Protein AF-0000000065987808 (afdb_homodimer)

Radius of gyration: 25.01 Å; Cα contacts (8 Å, |Δi|>4): 1571; chains: 2; bounding box: 68×71×46 Å

InterPro domains:
  IPR001451 Hexapeptide repeat [PF00132] (13-48)
  IPR001451 Hexapeptide repeat [PF00132] (105-139)
  IPR010137 Acyl-[acyl-carrier-protein]--UDP-N-acetylglucosamine O-acyltransferase [MF_00387] (1-256)
  IPR010137 Acyl-[acyl-carrier-protein]--UDP-N-acetylglucosamine O-acyltransferase [PIRSF000456] (3-258)
  IPR010137 Acyl-[acyl-carrier-protein]--UDP-N-acetylglucosamine O-acyltransferase [PTHR43480] (2-256)
  IPR010137 Acyl-[acyl-carrier-protein]--UDP-N-acetylglucosamine O-acyltransferase [TIGR01852] (4-254)
  IPR010137 Acyl-[acyl-carrier-protein]--UDP-N-acetylglucosamine O-acyltransferase [cd03351] (4-254)
  IPR011004 Trimeric LpxA-like superfamily [SSF51161] (3-254)
  IPR018357 Hexapeptide transferase, conserved site [PS00101] (131-159)
  IPR029098 UDP N-acetylglucosamine O-acyltransferase, C-terminal [PF13720] (176-254)
  IPR037157 UDP-N-acetylglucosamine O-acyltransferase, C-terminal domain superfamily [G3DSA:1.20.1180.10] (194-260)

pLDDT: mean 97.21, std 4.8, range [47.31, 99.0]

Organism: Sulfurovum sp. (strain NBC37-1) (NCBI:txid387093)

Solvent-accessible surface area (backbone atoms only — not comparable to full-atom values): 23481 Å² total; per-residue (Å²): 108,56,50,66,35,88,64,30,46,70,38,80,69,40,42,73,35,50,48,20,35,35,26,49,56,15,40,37,29,36,54,25,34,38,29,39,49,18,36,36,29,37,47,17,37,38,28,48,48,23,41,36,32,36,44,24,41,36,30,37,51,18,39,36,24,46,78,46,87,52,87,81,65,76,79,70,87,37,25,24,40,37,38,32,45,29,41,38,29,37,47,20,38,38,24,12,14,37,81,92,55,76,18,36,11,39,37,38,32,46,27,40,37,30,40,45,20,33,40,30,28,18,21,38,40,36,33,45,27,38,34,28,44,39,18,32,37,32,39,45,20,34,40,34,36,44,24,36,38,24,33,52,17,46,33,40,60,60,26,41,35,27,39,41,16,34,36,39,54,60,16,31,38,72,42,25,40,50,41,40,26,21,28,40,36,83,65,39,28,53,76,49,65,26,55,79,66,40,66,76,77,47,59,68,70,58,52,51,50,41,51,54,49,48,40,55,44,54,55,64,69,53,61,49,67,62,44,29,53,51,46,41,72,70,50,86,47,67,67,48,29,52,36,21,51,45,61,70,66,54,84,66,43,68,45,63,68,67,66,126,106,55,50,64,37,87,63,30,44,72,38,80,68,40,44,73,36,53,47,20,35,37,25,50,54,15,38,37,30,35,55,24,35,38,30,39,49,18,36,37,28,38,47,17,37,39,26,46,46,22,40,35,33,36,44,24,41,36,31,39,49,18,40,34,22,46,79,48,88,54,85,83,65,78,79,68,86,37,25,24,41,37,39,32,44,28,40,38,30,38,48,21,39,36,23,12,15,37,81,92,54,76,18,36,13,40,38,41,33,46,26,39,36,30,40,45,21,34,41,28,28,18,21,38,38,38,34,45,26,38,35,28,45,38,17,32,37,32,39,44,21,33,38,36,36,42,26,35,38,22,33,52,17,46,33,38,60,59,26,41,36,27,38,42,15,33,36,39,56,62,15,29,37,72,40,27,40,51,42,40,26,20,31,41,37,81,67,36,28,55,76,47,66,27,55,81,66,40,64,76,77,46,57,66,70,58,51,52,51,41,52,54,49,48,41,55,43,53,54,65,71,54,60,50,67,61,45,28,52,50,47,42,72,68,50,87,47,65,69,48,29,52,34,22,52,44,61,71,66,54,86,64,44,70,44,65,67,69,64,127

Structure (mmCIF, N/CA/C/O backbone):
data_AF-0000000065987808-model_v1
#
loop_
_entity.id
_entity.type
_entity.pdbx_description
1 polymer Acyl-
#
loop_
_atom_site.group_PDB
_atom_site.id
_atom_site.type_symbol
_atom_site.label_atom_id
_atom_site.label_alt_id
_atom_site.label_comp_id
_atom_site.label_asym_id
_atom_site.label_entity_id
_atom_site.label_seq_id
_atom_site.pdbx_PDB_ins_code
_atom_site.Cartn_x
_atom_site.Cartn_y
_atom_site.Cartn_z
_atom_site.occupancy
_atom_site.B_iso_or_equiv
_atom_site.auth_seq_id
_atom_site.auth_comp_id
_atom_site.auth_asym_id
_atom_site.auth_atom_id
_atom_site.pdbx_PDB_model_num
ATOM 1 N N . MET A 1 1 ? -31.172 12.477 -6.402 1 74.69 1 MET A N 1
ATOM 2 C CA . MET A 1 1 ? -31.625 11.758 -5.215 1 74.69 1 MET A CA 1
ATOM 3 C C . MET A 1 1 ? -30.547 10.789 -4.727 1 74.69 1 MET A C 1
ATOM 5 O O . MET A 1 1 ? -29.812 10.219 -5.531 1 74.69 1 MET A O 1
ATOM 9 N N . SER A 1 2 ? -30.219 10.836 -3.402 1 80.5 2 SER A N 1
ATOM 10 C CA . SER A 1 2 ? -29.203 9.969 -2.797 1 80.5 2 SER A CA 1
ATOM 11 C C . SER A 1 2 ? -29.656 8.516 -2.807 1 80.5 2 SER A C 1
ATOM 13 O O . SER A 1 2 ? -30.844 8.219 -2.678 1 80.5 2 SER A O 1
ATOM 15 N N . ALA A 1 3 ? -28.797 7.586 -3.303 1 92.94 3 ALA A N 1
ATOM 16 C CA . ALA A 1 3 ? -29.031 6.145 -3.271 1 92.94 3 ALA A CA 1
ATOM 17 C C . ALA A 1 3 ? -28.484 5.52 -1.994 1 92.94 3 ALA A C 1
ATOM 19 O O . ALA A 1 3 ? -27.281 5.273 -1.89 1 92.94 3 ALA A O 1
ATOM 20 N N . ILE A 1 4 ? -29.375 5.277 -1.013 1 97.06 4 ILE A N 1
ATOM 21 C CA . ILE A 1 4 ? -28.969 4.734 0.28 1 97.06 4 ILE A CA 1
ATOM 22 C C . ILE A 1 4 ? -29.469 3.293 0.408 1 97.06 4 ILE A C 1
ATOM 24 O O . ILE A 1 4 ? -30.672 3.041 0.386 1 97.06 4 ILE A O 1
ATOM 28 N N . HIS A 1 5 ? -28.578 2.361 0.514 1 97.38 5 HIS A N 1
ATOM 29 C CA . HIS A 1 5 ? -28.969 0.963 0.646 1 97.38 5 HIS A CA 1
ATOM 30 C C . HIS A 1 5 ? -29.812 0.745 1.897 1 97.38 5 HIS A C 1
ATOM 32 O O . HIS A 1 5 ? -29.531 1.313 2.953 1 97.38 5 HIS A O 1
ATOM 38 N N . PRO A 1 6 ? -30.75 -0.08 1.908 1 97.19 6 PRO A N 1
ATOM 39 C CA . PRO A 1 6 ? -31.688 -0.248 3.021 1 97.19 6 PRO A CA 1
ATOM 40 C C . PRO A 1 6 ? -31 -0.726 4.301 1 97.19 6 PRO A C 1
ATOM 42 O O . PRO A 1 6 ? -31.516 -0.497 5.402 1 97.19 6 PRO A O 1
ATOM 45 N N . THR A 1 7 ? -29.859 -1.38 4.176 1 97.62 7 THR A N 1
ATOM 46 C CA . THR A 1 7 ? -29.203 -1.918 5.363 1 97.62 7 THR A CA 1
ATOM 47 C C . THR A 1 7 ? -28.219 -0.91 5.941 1 97.62 7 THR A C 1
ATOM 49 O O . THR A 1 7 ? -27.609 -1.157 6.984 1 97.62 7 THR A O 1
ATOM 52 N N . ALA A 1 8 ? -28 0.178 5.25 1 98.06 8 ALA A N 1
ATOM 53 C CA . ALA A 1 8 ? -27.172 1.249 5.797 1 98.06 8 ALA A CA 1
ATOM 54 C C . ALA A 1 8 ? -27.906 1.992 6.91 1 98.06 8 ALA A C 1
ATOM 56 O O . ALA A 1 8 ? -29.141 2.062 6.914 1 98.06 8 ALA A O 1
ATOM 57 N N . ILE A 1 9 ? -27.156 2.494 7.863 1 98.56 9 ILE A N 1
ATOM 58 C CA . ILE A 1 9 ? -27.734 3.309 8.93 1 98.56 9 ILE A CA 1
ATOM 59 C C . ILE A 1 9 ? -27.25 4.75 8.797 1 98.56 9 ILE A C 1
ATOM 61 O O . ILE A 1 9 ? -26.047 5.012 8.852 1 98.56 9 ILE A O 1
ATOM 65 N N . VAL A 1 10 ? -28.172 5.652 8.578 1 98.56 10 VAL A N 1
ATOM 66 C CA . VAL A 1 10 ? -27.906 7.09 8.562 1 98.56 10 VAL A CA 1
ATOM 67 C C . VAL A 1 10 ? -28.672 7.762 9.703 1 98.56 10 VAL A C 1
ATOM 69 O O . VAL A 1 10 ? -29.906 7.75 9.719 1 98.56 10 VAL A O 1
ATOM 72 N N . GLU A 1 11 ? -28 8.234 10.562 1 98.69 11 GLU A N 1
ATOM 73 C CA . GLU A 1 11 ? -28.641 8.812 11.742 1 98.69 11 GLU A CA 1
ATOM 74 C C . GLU A 1 11 ? -29.328 10.125 11.398 1 98.69 11 GLU A C 1
ATOM 76 O O . GLU A 1 11 ? -28.953 10.805 10.445 1 98.69 11 GLU A O 1
ATOM 81 N N . ASP A 1 12 ? -30.25 10.469 12.312 1 98.19 12 ASP A N 1
ATOM 82 C CA . ASP A 1 12 ? -30.922 11.758 12.195 1 98.19 12 ASP A CA 1
ATOM 83 C C . ASP A 1 12 ? -29.938 12.906 12.406 1 98.19 12 ASP A C 1
ATOM 85 O O . ASP A 1 12 ? -29.141 12.883 13.352 1 98.19 12 ASP A O 1
ATOM 89 N N . GLY A 1 13 ? -29.922 13.805 11.523 1 98.25 13 GLY A N 1
ATOM 90 C CA . GLY A 1 13 ? -29.047 14.969 11.602 1 98.25 13 GLY A CA 1
ATOM 91 C C . GLY A 1 13 ? -28 15 10.5 1 98.25 13 GLY A C 1
ATOM 92 O O . GLY A 1 13 ? -27.438 16.062 10.203 1 98.25 13 GLY A O 1
ATOM 93 N N . ALA A 1 14 ? -27.703 13.828 10.016 1 98.5 14 ALA A N 1
ATOM 94 C CA . ALA A 1 14 ? -26.75 13.781 8.898 1 98.5 14 ALA A CA 1
ATOM 95 C C . ALA A 1 14 ? -27.281 14.57 7.703 1 98.5 14 ALA A C 1
ATOM 97 O O . ALA A 1 14 ? -28.5 14.602 7.461 1 98.5 14 ALA A O 1
ATOM 98 N N . ILE A 1 15 ? -26.406 15.219 7.008 1 98.56 15 ILE A N 1
ATOM 99 C CA . ILE A 1 15 ? -26.781 15.992 5.828 1 98.56 15 ILE A CA 1
ATOM 100 C C . ILE A 1 15 ? -26.125 15.391 4.59 1 98.56 15 ILE A C 1
ATOM 102 O O . ILE A 1 15 ? -24.891 15.383 4.469 1 98.56 15 ILE A O 1
ATOM 106 N N . LEU A 1 16 ? -26.875 14.922 3.648 1 98.44 16 LEU A N 1
ATOM 107 C CA . LEU A 1 16 ? -26.375 14.344 2.408 1 98.44 16 LEU A CA 1
ATOM 108 C C . LEU A 1 16 ? -26.812 15.164 1.203 1 98.44 16 LEU A C 1
ATOM 110 O O . LEU A 1 16 ? -27.984 15.523 1.087 1 98.44 16 LEU A O 1
ATOM 114 N N . GLY A 1 17 ? -25.828 15.469 0.36 1 98.31 17 GLY A N 1
ATOM 115 C CA . GLY A 1 17 ? -26.109 16.219 -0.848 1 98.31 17 GLY A CA 1
ATOM 116 C C . GLY A 1 17 ? -26.766 15.398 -1.937 1 98.31 17 GLY A C 1
ATOM 117 O O . GLY A 1 17 ? -27.312 14.328 -1.665 1 98.31 17 GLY A O 1
ATOM 118 N N . GLU A 1 18 ? -26.719 15.938 -3.178 1 98.12 18 GLU A N 1
ATOM 119 C CA . GLU A 1 18 ? -27.297 15.266 -4.328 1 98.12 18 GLU A CA 1
ATOM 120 C C . GLU A 1 18 ? -26.406 14.133 -4.824 1 98.12 18 GLU A C 1
ATOM 122 O O . GLU A 1 18 ? -25.188 14.25 -4.816 1 98.12 18 GLU A O 1
ATOM 127 N N . ASN A 1 19 ? -27.062 13.078 -5.262 1 98.12 19 ASN A N 1
ATOM 128 C CA . ASN A 1 19 ? -26.375 11.961 -5.91 1 98.12 19 ASN A CA 1
ATOM 129 C C . ASN A 1 19 ? -25.328 11.336 -5 1 98.12 19 ASN A C 1
ATOM 131 O O . ASN A 1 19 ? -24.25 10.961 -5.457 1 98.12 19 ASN A O 1
ATOM 135 N N . VAL A 1 20 ? -25.5 11.391 -3.738 1 98.69 20 VAL A N 1
ATOM 136 C CA . VAL A 1 20 ? -24.672 10.656 -2.783 1 98.69 20 VAL A CA 1
ATOM 137 C C . VAL A 1 20 ? -25.141 9.203 -2.707 1 98.69 20 VAL A C 1
ATOM 139 O O . VAL A 1 20 ? -26.344 8.93 -2.701 1 98.69 20 VAL A O 1
ATOM 142 N N . SER A 1 21 ? -24.203 8.273 -2.715 1 98.62 21 SER A N 1
ATOM 143 C CA . SER A 1 21 ? -24.547 6.863 -2.561 1 98.62 21 SER A CA 1
ATOM 144 C C . SER A 1 21 ? -23.953 6.293 -1.276 1 98.62 21 SER A C 1
ATOM 146 O O . SER A 1 21 ? -22.812 6.609 -0.913 1 98.62 21 SER A O 1
ATOM 148 N N . VAL A 1 22 ? -24.703 5.449 -0.537 1 98.75 22 VAL A N 1
ATOM 149 C CA . VAL A 1 22 ? -24.281 4.777 0.687 1 98.75 22 VAL A CA 1
ATOM 150 C C . VAL A 1 22 ? -24.562 3.279 0.575 1 98.75 22 VAL A C 1
ATOM 152 O O . VAL A 1 22 ? -25.703 2.863 0.441 1 98.75 22 VAL A O 1
ATOM 155 N N . GLY A 1 23 ? -23.484 2.496 0.669 1 97.94 23 GLY A N 1
ATOM 156 C CA . GLY A 1 23 ? -23.578 1.062 0.446 1 97.94 23 GLY A CA 1
ATOM 157 C C . GLY A 1 23 ? -24.094 0.306 1.658 1 97.94 23 GLY A C 1
ATOM 158 O O . GLY A 1 23 ? -24.359 0.905 2.703 1 97.94 23 GLY A O 1
ATOM 159 N N . PRO A 1 24 ? -24.234 -1 1.466 1 98.06 24 PRO A N 1
ATOM 160 C CA . PRO A 1 24 ? -24.797 -1.811 2.549 1 98.06 24 PRO A CA 1
ATOM 161 C C . PRO A 1 24 ? -23.938 -1.803 3.805 1 98.06 24 PRO A C 1
ATOM 163 O O . PRO A 1 24 ? -22.703 -1.791 3.709 1 98.06 24 PRO A O 1
ATOM 166 N N . PHE A 1 25 ? -24.562 -1.773 4.953 1 98.62 25 PHE A N 1
ATOM 167 C CA . PHE A 1 25 ? -23.969 -1.95 6.273 1 98.62 25 PHE A CA 1
ATOM 168 C C . PHE A 1 25 ? -23.078 -0.768 6.629 1 98.62 25 PHE A C 1
ATOM 170 O O . PHE A 1 25 ? -22.312 -0.824 7.602 1 98.62 25 PHE A O 1
ATOM 177 N N . ALA A 1 26 ? -23.125 0.247 5.805 1 98.75 26 ALA A N 1
ATOM 178 C CA . ALA A 1 26 ? -22.406 1.467 6.156 1 98.75 26 ALA A CA 1
ATOM 179 C C . ALA A 1 26 ? -23.109 2.223 7.273 1 98.75 26 ALA A C 1
ATOM 181 O O . ALA A 1 26 ? -24.328 2.051 7.473 1 98.75 26 ALA A O 1
ATOM 182 N N . TYR A 1 27 ? -22.328 3.012 8 1 98.88 27 TYR A N 1
ATOM 183 C CA . TYR A 1 27 ? -22.859 3.803 9.102 1 98.88 27 TYR A CA 1
ATOM 184 C C . TYR A 1 27 ? -22.453 5.262 8.977 1 98.88 27 TYR A C 1
ATOM 186 O O . TYR A 1 27 ? -21.266 5.566 8.828 1 98.88 27 TYR A O 1
ATOM 194 N N . ILE A 1 28 ? -23.453 6.199 9.047 1 98.88 28 ILE A N 1
ATOM 195 C CA . ILE A 1 28 ? -23.219 7.641 8.984 1 98.88 28 ILE A CA 1
ATOM 196 C C . ILE A 1 28 ? -23.812 8.305 10.227 1 98.88 28 ILE A C 1
ATOM 198 O O . ILE A 1 28 ? -25.016 8.266 10.453 1 98.88 28 ILE A O 1
ATOM 202 N N . GLY A 1 29 ? -23 8.891 10.945 1 98.81 29 GLY A N 1
ATOM 203 C CA . GLY A 1 29 ? -23.406 9.508 12.203 1 98.81 29 GLY A CA 1
ATOM 204 C C . GLY A 1 29 ? -24.172 10.797 12.016 1 98.81 29 GLY A C 1
ATOM 205 O O . GLY A 1 29 ? -24.219 11.344 10.906 1 98.81 29 GLY A O 1
ATOM 206 N N . ALA A 1 30 ? -24.688 11.359 13.125 1 98.62 30 ALA A N 1
ATOM 207 C CA . ALA A 1 30 ? -25.672 12.445 13.125 1 98.62 30 ALA A CA 1
ATOM 208 C C . ALA A 1 30 ? -25.016 13.773 12.75 1 98.62 30 ALA A C 1
ATOM 210 O O . ALA A 1 30 ? -25.672 14.68 12.242 1 98.62 30 ALA A O 1
ATOM 211 N N . LYS A 1 31 ? -23.719 13.898 12.969 1 98.62 31 LYS A N 1
ATOM 212 C CA . LYS A 1 31 ? -23.047 15.188 12.75 1 98.62 31 LYS A CA 1
ATOM 213 C C . LYS A 1 31 ? -22.219 15.164 11.477 1 98.62 31 LYS A C 1
ATOM 215 O O . LYS A 1 31 ? -21.297 15.977 11.32 1 98.62 31 LYS A O 1
ATOM 220 N N . VAL A 1 32 ? -22.469 14.266 10.57 1 98.88 32 VAL A N 1
ATOM 221 C CA . VAL A 1 32 ? -21.734 14.102 9.328 1 98.88 32 VAL A CA 1
ATOM 222 C C . VAL A 1 32 ? -22.438 14.844 8.195 1 98.88 32 VAL A C 1
ATOM 224 O O . VAL A 1 32 ? -23.672 14.805 8.094 1 98.88 32 VAL A O 1
ATOM 227 N N . SER A 1 33 ? -21.703 15.562 7.445 1 98.88 33 SER A N 1
ATOM 228 C CA . SER A 1 33 ? -22.188 16.156 6.207 1 98.88 33 SER A CA 1
ATOM 229 C C . SER A 1 33 ? -21.406 15.656 5 1 98.88 33 SER A C 1
ATOM 231 O O . SER A 1 33 ? -20.172 15.641 5.023 1 98.88 33 SER A O 1
ATOM 233 N N . ILE A 1 34 ? -22.062 15.18 3.98 1 98.88 34 ILE A N 1
ATOM 234 C CA . ILE A 1 34 ? -21.469 14.672 2.75 1 98.88 34 ILE A CA 1
ATOM 235 C C . ILE A 1 34 ? -22.062 15.406 1.549 1 98.88 34 ILE A C 1
ATOM 237 O O . ILE A 1 34 ? -23.266 15.406 1.351 1 98.88 34 ILE A O 1
ATOM 241 N N . ASP A 1 35 ? -21.25 16 0.74 1 98.81 35 ASP A N 1
ATOM 242 C CA . ASP A 1 35 ? -21.688 16.828 -0.379 1 98.81 35 ASP A CA 1
ATOM 243 C C . ASP A 1 35 ? -21.922 15.977 -1.627 1 98.81 35 ASP A C 1
ATOM 245 O O . ASP A 1 35 ? -21.75 14.758 -1.592 1 98.81 35 ASP A O 1
ATOM 249 N N . ASP A 1 36 ? -22.25 16.656 -2.766 1 98.75 36 ASP A N 1
ATOM 250 C CA . ASP A 1 36 ? -22.812 16.031 -3.959 1 98.75 36 ASP A CA 1
ATOM 251 C C . ASP A 1 36 ? -21.844 15.031 -4.578 1 98.75 36 ASP A C 1
ATOM 253 O O . ASP A 1 36 ? -20.641 15.297 -4.633 1 98.75 36 ASP A O 1
ATOM 257 N N . GLY A 1 37 ? -22.328 13.938 -5.008 1 98.69 37 GLY A N 1
ATOM 258 C CA . GLY A 1 37 ? -21.609 13.016 -5.875 1 98.69 37 GLY A CA 1
ATOM 259 C C . GLY A 1 37 ? -20.688 12.078 -5.121 1 98.69 37 GLY A C 1
ATOM 260 O O . GLY A 1 37 ? -20.031 11.227 -5.719 1 98.69 37 GLY A O 1
ATOM 261 N N . THR A 1 38 ? -20.578 12.188 -3.805 1 98.81 38 THR A N 1
ATOM 262 C CA . THR A 1 38 ? -19.688 11.359 -2.988 1 98.81 38 THR A CA 1
ATOM 263 C C . THR A 1 38 ? -20.312 9.977 -2.756 1 98.81 38 THR A C 1
ATOM 265 O O . THR A 1 38 ? -21.516 9.859 -2.533 1 98.81 38 THR A O 1
ATOM 268 N N . SER A 1 39 ? -19.453 8.938 -2.879 1 98.81 39 SER A N 1
ATOM 269 C CA . SER A 1 39 ? -19.906 7.566 -2.648 1 98.81 39 SER A CA 1
ATOM 270 C C . SER A 1 39 ? -19.25 6.973 -1.405 1 98.81 39 SER A C 1
ATOM 272 O O . SER A 1 39 ? -18.062 7.184 -1.161 1 98.81 39 SER A O 1
ATOM 274 N N . VAL A 1 40 ? -20.031 6.234 -0.595 1 98.88 40 VAL A N 1
ATOM 275 C CA . VAL A 1 40 ? -19.578 5.52 0.595 1 98.88 40 VAL A CA 1
ATOM 276 C C . VAL A 1 40 ? -19.844 4.023 0.433 1 98.88 40 VAL A C 1
ATOM 278 O O . VAL A 1 40 ? -21 3.604 0.305 1 98.88 40 VAL A O 1
ATOM 281 N N . ALA A 1 41 ? -18.812 3.221 0.479 1 98.62 41 ALA A N 1
ATOM 282 C CA . ALA A 1 41 ? -18.938 1.788 0.223 1 98.62 41 ALA A CA 1
ATOM 283 C C . ALA A 1 41 ? -19.422 1.05 1.47 1 98.62 41 ALA A C 1
ATOM 285 O O . ALA A 1 41 ? -19.594 1.656 2.529 1 98.62 41 ALA A O 1
ATOM 286 N N . SER A 1 42 ? -19.625 -0.225 1.266 1 98.44 42 SER A N 1
ATOM 287 C CA . SER A 1 42 ? -20.141 -1.084 2.326 1 98.44 42 SER A CA 1
ATOM 288 C C . SER A 1 42 ? -19.219 -1.08 3.539 1 98.44 42 SER A C 1
ATOM 290 O O . SER A 1 42 ? -18 -1.051 3.395 1 98.44 42 SER A O 1
ATOM 292 N N . HIS A 1 43 ? -19.797 -1.084 4.746 1 98.81 43 HIS A N 1
ATOM 293 C CA . HIS A 1 43 ? -19.141 -1.326 6.02 1 98.81 43 HIS A CA 1
ATOM 294 C C . HIS A 1 43 ? -18.281 -0.129 6.438 1 98.81 43 HIS A C 1
ATOM 296 O O . HIS A 1 43 ? -17.609 -0.172 7.461 1 98.81 43 HIS A O 1
ATOM 302 N N . ALA A 1 44 ? -18.266 0.904 5.617 1 98.88 44 ALA A N 1
ATOM 303 C CA . ALA A 1 44 ? -17.578 2.119 6.051 1 98.88 44 ALA A CA 1
ATOM 304 C C . ALA A 1 44 ? -18.312 2.777 7.215 1 98.88 44 ALA A C 1
ATOM 306 O O . ALA A 1 44 ? -19.547 2.73 7.285 1 98.88 44 ALA A O 1
ATOM 307 N N . VAL A 1 45 ? -17.516 3.357 8.109 1 98.94 45 VAL A N 1
ATOM 308 C CA . VAL A 1 45 ? -18.062 4.082 9.258 1 98.94 45 VAL A CA 1
ATOM 309 C C . VAL A 1 45 ? -17.594 5.535 9.219 1 98.94 45 VAL A C 1
ATOM 311 O O . VAL A 1 45 ? -16.391 5.809 9.188 1 98.94 45 VAL A O 1
ATOM 314 N N . ILE A 1 46 ? -18.531 6.5 9.203 1 98.94 46 ILE A N 1
ATOM 315 C CA . ILE A 1 46 ? -18.234 7.926 9.25 1 98.94 46 ILE A CA 1
ATOM 316 C C . ILE A 1 46 ? -18.938 8.562 10.445 1 98.94 46 ILE A C 1
ATOM 318 O O . ILE A 1 46 ? -20.172 8.562 10.516 1 98.94 46 ILE A O 1
ATOM 322 N N . GLU A 1 47 ? -18.156 9.023 11.352 1 98.12 47 GLU A N 1
ATOM 323 C CA . GLU A 1 47 ? -18.703 9.531 12.602 1 98.12 47 GLU A CA 1
ATOM 324 C C . GLU A 1 47 ? -18.078 10.867 12.977 1 98.12 47 GLU A C 1
ATOM 326 O O . GLU A 1 47 ? -17.297 11.438 12.211 1 98.12 47 GLU A O 1
ATOM 331 N N . GLY A 1 48 ? -18.516 11.383 14.148 1 98.12 48 GLY A N 1
ATOM 332 C CA . GLY A 1 48 ? -17.984 12.656 14.609 1 98.12 48 GLY A CA 1
ATOM 333 C C . GLY A 1 48 ? -18.422 13.828 13.758 1 98.12 48 GLY A C 1
ATOM 334 O O . GLY A 1 48 ? -19.25 13.672 12.852 1 98.12 48 GLY A O 1
ATOM 335 N N . ARG A 1 49 ? -17.969 15.078 14.094 1 98.56 49 ARG A N 1
ATOM 336 C CA . ARG A 1 49 ? -18.188 16.234 13.234 1 98.56 49 ARG A CA 1
ATOM 337 C C . ARG A 1 49 ? -17.281 16.188 12 1 98.56 49 ARG A C 1
ATOM 339 O O . ARG A 1 49 ? -16.172 16.703 12.016 1 98.56 49 ARG A O 1
ATOM 346 N N . THR A 1 50 ? -17.766 15.555 10.984 1 98.88 50 THR A N 1
ATOM 347 C CA . THR A 1 50 ? -17.016 15.297 9.758 1 98.88 50 THR A CA 1
ATOM 348 C C . THR A 1 50 ? -17.719 15.898 8.547 1 98.88 50 THR A C 1
ATOM 350 O O . THR A 1 50 ? -18.906 15.664 8.344 1 98.88 50 THR A O 1
ATOM 353 N N . SER A 1 51 ? -17.016 16.734 7.852 1 98.94 51 SER A N 1
ATOM 354 C CA . SER A 1 51 ? -17.516 17.297 6.602 1 98.94 51 SER A CA 1
ATOM 355 C C . SER A 1 51 ? -16.734 16.75 5.406 1 98.94 51 SER A C 1
ATOM 357 O O . SER A 1 51 ? -15.5 16.844 5.371 1 98.94 51 SER A O 1
ATOM 359 N N . ILE A 1 52 ? -17.438 16.203 4.434 1 98.94 52 ILE A N 1
ATOM 360 C CA . ILE A 1 52 ? -16.828 15.625 3.244 1 98.94 52 ILE A CA 1
ATOM 361 C C . ILE A 1 52 ? -17.344 16.344 1.998 1 98.94 52 ILE A C 1
ATOM 363 O O . ILE A 1 52 ? -18.562 16.469 1.811 1 98.94 52 ILE A O 1
ATOM 367 N N . GLY A 1 53 ? -16.5 16.781 1.16 1 98.94 53 GLY A N 1
ATOM 368 C CA . GLY A 1 53 ? -16.844 17.531 -0.034 1 98.94 53 GLY A CA 1
ATOM 369 C C . GLY A 1 53 ? -17.438 16.672 -1.136 1 98.94 53 GLY A C 1
ATOM 370 O O . GLY A 1 53 ? -18.062 15.648 -0.861 1 98.94 53 GLY A O 1
ATOM 371 N N . LYS A 1 54 ? -17.25 17.219 -2.41 1 98.94 54 LYS A N 1
ATOM 372 C CA . LYS A 1 54 ? -17.906 16.625 -3.576 1 98.94 54 LYS A CA 1
ATOM 373 C C . LYS A 1 54 ? -17.047 15.531 -4.199 1 98.94 54 LYS A C 1
ATOM 375 O O . LYS A 1 54 ? -15.82 15.625 -4.191 1 98.94 54 LYS A O 1
ATOM 380 N N . ASN A 1 55 ? -17.703 14.531 -4.711 1 98.88 55 ASN A N 1
ATOM 381 C CA . ASN A 1 55 ? -17.125 13.539 -5.605 1 98.88 55 ASN A CA 1
ATOM 382 C C . ASN A 1 55 ? -15.977 12.773 -4.938 1 98.88 55 ASN A C 1
ATOM 384 O O . ASN A 1 55 ? -14.953 12.508 -5.562 1 98.88 55 ASN A O 1
ATOM 388 N N . ASN A 1 56 ? -16.094 12.547 -3.682 1 98.94 56 ASN A N 1
ATOM 389 C CA . ASN A 1 56 ? -15.172 11.633 -3.01 1 98.94 56 ASN A CA 1
ATOM 390 C C . ASN A 1 56 ? -15.625 10.18 -3.145 1 98.94 56 ASN A C 1
ATOM 392 O O . ASN A 1 56 ? -16.828 9.906 -3.283 1 98.94 56 ASN A O 1
ATOM 396 N N . ARG A 1 57 ? -14.719 9.297 -3.172 1 98.81 57 ARG A N 1
ATOM 397 C CA . ARG A 1 57 ? -14.984 7.863 -3.111 1 98.81 57 ARG A CA 1
ATOM 398 C C . ARG A 1 57 ? -14.398 7.25 -1.845 1 98.81 57 ARG A C 1
ATOM 400 O O . ARG A 1 57 ? -13.18 7.195 -1.686 1 98.81 57 ARG A O 1
ATOM 407 N N . ILE A 1 58 ? -15.227 6.766 -0.988 1 98.94 58 ILE A N 1
ATOM 408 C CA . ILE A 1 58 ? -14.828 6.137 0.268 1 98.94 58 ILE A CA 1
ATOM 409 C C . ILE A 1 58 ? -15.07 4.629 0.191 1 98.94 58 ILE A C 1
ATOM 411 O O . ILE A 1 58 ? -16.203 4.184 0.023 1 98.94 58 ILE A O 1
ATOM 415 N N . PHE A 1 59 ? -14.047 3.83 0.37 1 98.88 59 PHE A N 1
ATOM 416 C CA . PHE A 1 59 ? -14.125 2.391 0.154 1 98.88 59 PHE A CA 1
ATOM 417 C C . PHE A 1 59 ? -14.461 1.665 1.452 1 98.88 59 PHE A C 1
ATOM 419 O O . PHE A 1 59 ? -14.625 2.297 2.498 1 98.88 59 PHE A O 1
ATOM 426 N N . SER A 1 60 ? -14.602 0.386 1.322 1 98.75 60 SER A N 1
ATOM 427 C CA . SER A 1 60 ? -15.18 -0.424 2.387 1 98.75 60 SER A CA 1
ATOM 428 C C . SER A 1 60 ? -14.289 -0.443 3.621 1 98.75 60 SER A C 1
ATOM 430 O O . SER A 1 60 ? -13.062 -0.401 3.506 1 98.75 60 SER A O 1
ATOM 432 N N . HIS A 1 61 ? -14.867 -0.557 4.809 1 98.81 61 HIS A N 1
ATOM 433 C CA . HIS A 1 61 ? -14.242 -0.833 6.098 1 98.81 61 HIS A CA 1
ATOM 434 C C . HIS A 1 61 ? -13.406 0.349 6.57 1 98.81 61 HIS A C 1
ATOM 436 O O . HIS A 1 61 ? -12.602 0.214 7.496 1 98.81 61 HIS A O 1
ATOM 442 N N . SER A 1 62 ? -13.523 1.514 5.902 1 98.75 62 SER A N 1
ATOM 443 C CA . SER A 1 62 ? -12.828 2.701 6.395 1 98.75 62 SER A CA 1
ATOM 444 C C . SER A 1 62 ? -13.469 3.225 7.676 1 98.75 62 SER A C 1
ATOM 446 O O . SER A 1 62 ? -14.68 3.086 7.875 1 98.75 62 SER A O 1
ATOM 448 N N . ALA A 1 63 ? -12.656 3.736 8.555 1 98.88 63 ALA A N 1
ATOM 449 C CA . ALA A 1 63 ? -13.094 4.391 9.781 1 98.88 63 ALA A CA 1
ATOM 450 C C . ALA A 1 63 ? -12.75 5.879 9.766 1 98.88 63 ALA A C 1
ATOM 452 O O . ALA A 1 63 ? -11.602 6.262 9.977 1 98.88 63 ALA A O 1
ATOM 453 N N . ILE A 1 64 ? -13.75 6.742 9.586 1 98.88 64 ILE A N 1
ATOM 454 C CA . ILE A 1 64 ? -13.539 8.156 9.312 1 98.88 64 ILE A CA 1
ATOM 455 C C . ILE A 1 64 ? -14.211 9 10.398 1 98.88 64 ILE A C 1
ATOM 457 O O . ILE A 1 64 ? -15.414 8.867 10.641 1 98.88 64 ILE A O 1
ATOM 461 N N . GLY A 1 65 ? -13.398 9.773 11.078 1 98.75 65 GLY A N 1
ATOM 462 C CA . GLY A 1 65 ? -13.938 10.75 12.016 1 98.75 65 GLY A CA 1
ATOM 463 C C . GLY A 1 65 ? -14.078 10.211 13.422 1 98.75 65 GLY A C 1
ATOM 464 O O . GLY A 1 65 ? -14.641 10.875 14.297 1 98.75 65 GLY A O 1
ATOM 465 N N . THR A 1 66 ? -13.664 8.93 13.703 1 98 66 THR A N 1
ATOM 466 C CA . THR A 1 66 ? -13.656 8.43 15.07 1 98 66 THR A CA 1
ATOM 467 C C . THR A 1 66 ? -12.734 9.273 15.953 1 98 66 THR A C 1
ATOM 469 O O . THR A 1 66 ? -11.797 9.906 15.453 1 98 66 THR A O 1
ATOM 472 N N . ILE A 1 67 ? -12.953 9.328 17.234 1 97.69 67 ILE A N 1
ATOM 473 C CA . ILE A 1 67 ? -12.281 10.242 18.141 1 97.69 67 ILE A CA 1
ATOM 474 C C . ILE A 1 67 ? -10.766 10.078 18.016 1 97.69 67 ILE A C 1
ATOM 476 O O . ILE A 1 67 ? -10.281 9.008 17.641 1 97.69 67 ILE A O 1
ATOM 480 N N . PRO A 1 68 ? -10.016 11.148 18.312 1 97.38 68 PRO A N 1
ATOM 481 C CA . PRO A 1 68 ? -8.555 11.023 18.25 1 97.38 68 PRO A CA 1
ATOM 482 C C . PRO A 1 68 ? -8.008 10.039 19.281 1 97.38 68 PRO A C 1
ATOM 484 O O . PRO A 1 68 ? -8.648 9.781 20.297 1 97.38 68 PRO A O 1
ATOM 487 N N . GLN A 1 69 ? -6.848 9.523 19 1 96.62 69 GLN A N 1
ATOM 488 C CA . GLN A 1 69 ? -6.211 8.555 19.891 1 96.62 69 GLN A CA 1
ATOM 489 C C . GLN A 1 69 ? -5.383 9.258 20.953 1 96.62 69 GLN A C 1
ATOM 491 O O . GLN A 1 69 ? -4.758 8.602 21.797 1 96.62 69 GLN A O 1
ATOM 496 N N . ASP A 1 70 ? -5.316 10.547 20.891 1 95.81 70 ASP A N 1
ATOM 497 C CA . ASP A 1 70 ? -4.582 11.359 21.859 1 95.81 70 ASP A CA 1
ATOM 498 C C . ASP A 1 70 ? -5.152 11.18 23.266 1 95.81 70 ASP A C 1
ATOM 500 O O . ASP A 1 70 ? -6.332 11.453 23.5 1 95.81 70 ASP A O 1
ATOM 504 N N . LEU A 1 71 ? -4.312 10.766 24.172 1 95.69 71 LEU A N 1
ATOM 505 C CA . LEU A 1 71 ? -4.742 10.484 25.531 1 95.69 71 LEU A CA 1
ATOM 506 C C . LEU A 1 71 ? -5.273 11.75 26.203 1 95.69 71 LEU A C 1
ATOM 508 O O . LEU A 1 71 ? -6 11.672 27.203 1 95.69 71 LEU A O 1
ATOM 512 N N . LYS A 1 72 ? -4.973 12.938 25.625 1 94.06 72 LYS A N 1
ATOM 513 C CA . LYS A 1 72 ? -5.402 14.211 26.203 1 94.06 72 LYS A CA 1
ATOM 514 C C . LYS A 1 72 ? -6.801 14.586 25.719 1 94.06 72 LYS A C 1
ATOM 516 O O . LYS A 1 72 ? -7.406 15.531 26.234 1 94.06 72 LYS A O 1
ATOM 521 N N . TYR A 1 73 ? -7.262 13.891 24.781 1 95.12 73 TYR A N 1
ATOM 522 C CA . TYR A 1 73 ? -8.617 14.156 24.297 1 95.12 73 TYR A CA 1
ATOM 523 C C . TYR A 1 73 ? -9.641 13.914 25.391 1 95.12 73 TYR A C 1
ATOM 525 O O . TYR A 1 73 ? -9.656 12.844 26.016 1 95.12 73 TYR A O 1
ATOM 533 N N . ALA A 1 74 ? -10.508 14.922 25.547 1 94.44 74 ALA A N 1
ATOM 534 C CA . ALA A 1 74 ? -11.461 14.836 26.641 1 94.44 74 ALA A CA 1
ATOM 535 C C . ALA A 1 74 ? -12.875 15.164 26.172 1 94.44 74 ALA A C 1
ATOM 537 O O . ALA A 1 74 ? -13.664 15.758 26.906 1 94.44 74 ALA A O 1
ATOM 538 N N . GLY A 1 75 ? -13.141 14.961 25.016 1 95.12 75 GLY A N 1
ATOM 539 C CA . GLY A 1 75 ? -14.484 15.148 24.5 1 95.12 75 GLY A CA 1
ATOM 540 C C . GLY A 1 75 ? -14.711 16.531 23.906 1 95.12 75 GLY A C 1
ATOM 541 O O . GLY A 1 75 ? -15.852 16.922 23.641 1 95.12 75 GLY A O 1
ATOM 542 N N . GLU A 1 76 ? -13.562 17.266 23.75 1 95 76 GLU A N 1
ATOM 543 C CA . GLU A 1 76 ? -13.695 18.578 23.141 1 95 76 GLU A CA 1
ATOM 544 C C . GLU A 1 76 ? -14.258 18.484 21.734 1 95 76 GLU A C 1
ATOM 546 O O . GLU A 1 76 ? -14.219 17.422 21.109 1 95 76 GLU A O 1
ATOM 551 N N . ASP A 1 77 ? -14.836 19.594 21.359 1 95.75 77 ASP A N 1
ATOM 552 C CA . ASP A 1 77 ? -15.383 19.672 20 1 95.75 77 ASP A CA 1
ATOM 553 C C . ASP A 1 77 ? -14.266 19.781 18.969 1 95.75 77 ASP A C 1
ATOM 555 O O . ASP A 1 77 ? -13.492 20.734 18.969 1 95.75 77 ASP A O 1
ATOM 559 N N . VAL A 1 78 ? -14.133 18.797 18.141 1 97.81 78 VAL A N 1
ATOM 560 C CA . VAL A 1 78 ? -13.102 18.734 17.125 1 97.81 78 VAL A CA 1
ATOM 561 C C . VAL A 1 78 ? -13.719 18.297 15.797 1 97.81 78 VAL A C 1
ATOM 563 O O . VAL A 1 78 ? -14.836 17.766 15.766 1 97.81 78 VAL A O 1
ATOM 566 N N . GLU A 1 79 ? -12.945 18.594 14.703 1 98.31 79 GLU A N 1
ATOM 567 C CA . GLU A 1 79 ? -13.586 18.266 13.43 1 98.31 79 GLU A CA 1
ATOM 568 C C . GLU A 1 79 ? -12.586 17.672 12.445 1 98.31 79 GLU A C 1
ATOM 570 O O . GLU A 1 79 ? -11.375 17.828 12.617 1 98.31 79 GLU A O 1
ATOM 575 N N . LEU A 1 80 ? -13.078 16.891 11.531 1 98.88 80 LEU A N 1
ATOM 576 C CA . LEU A 1 80 ? -12.414 16.375 10.336 1 98.88 80 LEU A CA 1
ATOM 577 C C . LEU A 1 80 ? -13.039 16.969 9.07 1 98.88 80 LEU A C 1
ATOM 579 O O . LEU A 1 80 ? -14.25 16.844 8.867 1 98.88 80 LEU A O 1
ATOM 583 N N . ILE A 1 81 ? -12.211 17.656 8.242 1 98.94 81 ILE A N 1
ATOM 584 C CA . ILE A 1 81 ? -12.68 18.281 7.012 1 98.94 81 ILE A CA 1
ATOM 585 C C . ILE A 1 81 ? -11.977 17.641 5.812 1 98.94 81 ILE A C 1
ATOM 587 O O . ILE A 1 81 ? -10.742 17.656 5.73 1 98.94 81 ILE A O 1
ATOM 591 N N . ILE A 1 82 ? -12.719 17.094 4.926 1 98.94 82 ILE A N 1
ATOM 592 C CA . ILE A 1 82 ? -12.211 16.469 3.713 1 98.94 82 ILE A CA 1
ATOM 593 C C . ILE A 1 82 ? -12.719 17.219 2.488 1 98.94 82 ILE A C 1
ATOM 595 O O . ILE A 1 82 ? -13.922 17.422 2.334 1 98.94 82 ILE A O 1
ATOM 599 N N . GLY A 1 83 ? -11.883 17.656 1.599 1 98.94 83 GLY A N 1
ATOM 600 C CA . GLY A 1 83 ? -12.242 18.391 0.398 1 98.94 83 GLY A CA 1
ATOM 601 C C . GLY A 1 83 ? -12.914 17.531 -0.652 1 98.94 83 GLY A C 1
ATOM 602 O O . GLY A 1 83 ? -13.758 16.688 -0.326 1 98.94 83 GLY A O 1
ATOM 603 N N . ASP A 1 84 ? -12.547 17.812 -1.943 1 98.94 84 ASP A N 1
ATOM 604 C CA . ASP A 1 84 ? -13.242 17.219 -3.076 1 98.94 84 ASP A CA 1
ATOM 605 C C . ASP A 1 84 ? -12.352 16.219 -3.805 1 98.94 84 ASP A C 1
ATOM 607 O O . ASP A 1 84 ? -11.125 16.328 -3.773 1 98.94 84 ASP A O 1
ATOM 611 N N . ASN A 1 85 ? -12.953 15.234 -4.434 1 98.88 85 ASN A N 1
ATOM 612 C CA . ASN A 1 85 ? -12.336 14.367 -5.43 1 98.88 85 ASN A CA 1
ATOM 613 C C . ASN A 1 85 ? -11.227 13.516 -4.82 1 98.88 85 ASN A C 1
ATOM 615 O O . ASN A 1 85 ? -10.18 13.32 -5.441 1 98.88 85 ASN A O 1
ATOM 619 N N . ASN A 1 86 ? -11.367 13.125 -3.596 1 98.94 86 ASN A N 1
ATOM 620 C CA . ASN A 1 86 ? -10.406 12.227 -2.961 1 98.94 86 ASN A CA 1
ATOM 621 C C . ASN A 1 86 ? -10.82 10.766 -3.111 1 98.94 86 ASN A C 1
ATOM 623 O O . ASN A 1 86 ? -12.016 10.453 -3.156 1 98.94 86 ASN A O 1
ATOM 627 N N . ASN A 1 87 ? -9.867 9.891 -3.289 1 98.88 87 ASN A N 1
ATOM 628 C CA . ASN A 1 87 ? -10.031 8.445 -3.191 1 98.88 87 ASN A CA 1
ATOM 629 C C . ASN A 1 87 ? -9.492 7.906 -1.869 1 98.88 87 ASN A C 1
ATOM 631 O O . ASN A 1 87 ? -8.289 7.934 -1.628 1 98.88 87 ASN A O 1
ATOM 635 N N . ILE A 1 88 ? -10.367 7.422 -1.035 1 98.94 88 ILE A N 1
ATOM 636 C CA . ILE A 1 88 ? -10.039 6.93 0.297 1 98.94 88 ILE A CA 1
ATOM 637 C C . ILE A 1 88 ? -10.266 5.422 0.364 1 98.94 88 ILE A C 1
ATOM 639 O O . ILE A 1 88 ? -11.414 4.969 0.465 1 98.94 88 ILE A O 1
ATOM 643 N N . ARG A 1 89 ? -9.234 4.652 0.328 1 98.88 89 ARG A N 1
ATOM 644 C CA . ARG A 1 89 ? -9.305 3.219 0.059 1 98.88 89 ARG A CA 1
ATOM 645 C C . ARG A 1 89 ? -9.641 2.439 1.325 1 98.88 89 ARG A C 1
ATOM 647 O O . ARG A 1 89 ? -9.945 3.031 2.363 1 98.88 89 ARG A O 1
ATOM 654 N N . GLU A 1 90 ? -9.641 1.146 1.207 1 98.88 90 GLU A N 1
ATOM 655 C CA . GLU A 1 90 ? -10.125 0.237 2.242 1 98.88 90 GLU A CA 1
ATOM 656 C C . GLU A 1 90 ? -9.273 0.337 3.506 1 98.88 90 GLU A C 1
ATOM 658 O O . GLU A 1 90 ? -8.055 0.484 3.428 1 98.88 90 GLU A O 1
ATOM 663 N N . PHE A 1 91 ? -9.891 0.268 4.68 1 98.88 91 PHE A N 1
ATOM 664 C CA . PHE A 1 91 ? -9.258 0.106 5.984 1 98.88 91 PHE A CA 1
ATOM 665 C C . PHE A 1 91 ? -8.508 1.371 6.383 1 98.88 91 PHE A C 1
ATOM 667 O O . PHE A 1 91 ? -7.602 1.324 7.219 1 98.88 91 PHE A O 1
ATOM 674 N N . THR A 1 92 ? -8.812 2.5 5.758 1 98.88 92 THR A N 1
ATOM 675 C CA . THR A 1 92 ? -8.219 3.764 6.172 1 98.88 92 THR A CA 1
ATOM 676 C C . THR A 1 92 ? -8.781 4.215 7.52 1 98.88 92 THR A C 1
ATOM 678 O O . THR A 1 92 ? -9.953 3.977 7.816 1 98.88 92 THR A O 1
ATOM 681 N N . LEU A 1 93 ? -7.918 4.797 8.312 1 98.94 93 LEU A N 1
ATOM 682 C CA . LEU A 1 93 ? -8.297 5.379 9.594 1 98.94 93 LEU A CA 1
ATOM 683 C C . LEU A 1 93 ? -7.953 6.863 9.641 1 98.94 93 LEU A C 1
ATOM 685 O O . LEU A 1 93 ? -6.781 7.238 9.617 1 98.94 93 LEU A O 1
ATOM 689 N N . LEU A 1 94 ? -8.961 7.773 9.719 1 98.94 94 LEU A N 1
ATOM 690 C CA . LEU A 1 94 ? -8.781 9.219 9.727 1 98.94 94 LEU A CA 1
ATOM 691 C C . LEU A 1 94 ? -9.367 9.828 11 1 98.94 94 LEU A C 1
ATOM 693 O O . LEU A 1 94 ? -10.57 9.719 11.25 1 98.94 94 LEU A O 1
ATOM 697 N N . ASN A 1 95 ? -8.555 10.445 11.766 1 98.81 95 ASN A N 1
ATOM 698 C CA . ASN A 1 95 ? -9.008 11.016 13.031 1 98.81 95 ASN A CA 1
ATOM 699 C C . ASN A 1 95 ? -9.172 12.531 12.93 1 98.81 95 ASN A C 1
ATOM 701 O O . ASN A 1 95 ? -8.477 13.188 12.156 1 98.81 95 ASN A O 1
ATOM 705 N N . PRO A 1 96 ? -10.109 13.078 13.719 1 98.75 96 PRO A N 1
ATOM 706 C CA . PRO A 1 96 ? -10.234 14.539 13.812 1 98.75 96 PRO A CA 1
ATOM 707 C C . PRO A 1 96 ? -9.125 15.164 14.656 1 98.75 96 PRO A C 1
ATOM 709 O O . PRO A 1 96 ? -8.211 14.469 15.094 1 98.75 96 PRO A O 1
ATOM 712 N N . GLY A 1 97 ? -9.281 16.531 14.742 1 98.38 97 GLY A N 1
ATOM 713 C CA . GLY A 1 97 ? -8.242 17.281 15.445 1 98.38 97 GLY A CA 1
ATOM 714 C C . GLY A 1 97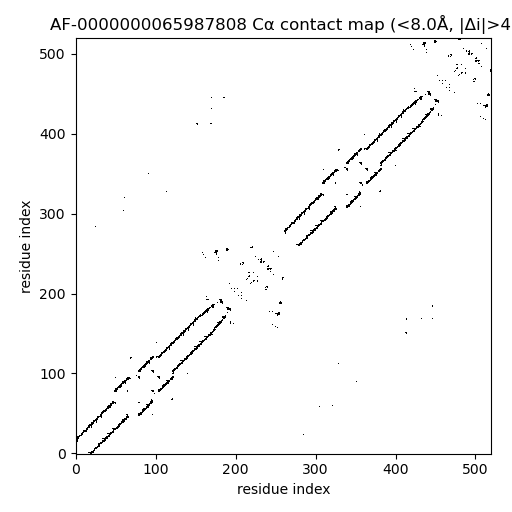 ? -8.352 17.156 16.953 1 98.38 97 GLY A C 1
ATOM 715 O O . GLY A 1 97 ? -9.055 16.297 17.469 1 98.38 97 GLY A O 1
ATOM 716 N N . THR A 1 98 ? -7.523 17.797 17.625 1 97.44 98 THR A N 1
ATOM 717 C CA . THR A 1 98 ? -7.516 17.938 19.078 1 97.44 98 THR A CA 1
ATOM 718 C C . THR A 1 98 ? -7.359 19.406 19.469 1 97.44 98 THR A C 1
ATOM 720 O O . THR A 1 98 ? -6.898 20.219 18.672 1 97.44 98 THR A O 1
ATOM 723 N N . LYS A 1 99 ? -7.672 19.734 20.656 1 93.94 99 LYS A N 1
ATOM 724 C CA . LYS A 1 99 ? -7.555 21.094 21.156 1 93.94 99 LYS A CA 1
ATOM 725 C C . LYS A 1 99 ? -6.121 21.609 21.031 1 93.94 99 LYS A C 1
ATOM 727 O O . LYS A 1 99 ? -5.895 22.766 20.703 1 93.94 99 LYS A O 1
ATOM 732 N N . GLY A 1 100 ? -5.156 20.828 21.203 1 89.56 100 GLY A N 1
ATOM 733 C CA . GLY A 1 100 ? -3.748 21.203 21.172 1 89.56 100 GLY A CA 1
ATOM 734 C C . GLY A 1 100 ? -3.234 21.5 19.781 1 89.56 100 GLY A C 1
ATOM 735 O O . GLY A 1 100 ? -2.172 22.109 19.625 1 89.56 100 GLY A O 1
ATOM 736 N N . GLY A 1 101 ? -3.988 21.156 18.703 1 91.5 101 GLY A N 1
ATOM 737 C CA . GLY A 1 101 ? -3.5 21.312 17.344 1 91.5 101 GLY A CA 1
ATOM 738 C C . GLY A 1 101 ? -4.434 22.109 16.453 1 91.5 101 GLY A C 1
ATOM 739 O O . GLY A 1 101 ? -4.402 21.984 15.234 1 91.5 101 GLY A O 1
ATOM 740 N N . GLY A 1 102 ? -5.379 22.844 17.094 1 92.5 102 GLY A N 1
ATOM 741 C CA . GLY A 1 102 ? -6.289 23.656 16.297 1 92.5 102 GLY A CA 1
ATOM 742 C C . GLY A 1 102 ? -7.664 23.031 16.141 1 92.5 102 GLY A C 1
ATOM 743 O O . GLY A 1 102 ? -8.555 23.609 15.523 1 92.5 102 GLY A O 1
ATOM 744 N N . SER A 1 103 ? -7.781 21.766 16.578 1 97.19 103 SER A N 1
ATOM 745 C CA . SER A 1 103 ? -9.07 21.094 16.688 1 97.19 103 SER A CA 1
ATOM 746 C C . SER A 1 103 ? -9.578 20.641 15.328 1 97.19 103 SER A C 1
ATOM 748 O O . SER A 1 103 ? -10.766 20.359 15.164 1 97.19 103 SER A O 1
ATOM 750 N N . VAL A 1 104 ? -8.641 20.641 14.328 1 98.56 104 VAL A N 1
ATOM 751 C CA . VAL A 1 104 ? -9.117 20.25 13.008 1 98.56 104 VAL A CA 1
ATOM 752 C C . VAL A 1 104 ? -8.055 19.406 12.305 1 98.56 104 VAL A C 1
ATOM 754 O O . VAL A 1 104 ? -6.863 19.719 12.367 1 98.56 104 VAL A O 1
ATOM 757 N N . THR A 1 105 ? -8.375 18.281 11.797 1 98.88 105 THR A N 1
ATOM 758 C CA . THR A 1 105 ? -7.664 17.594 10.727 1 98.88 105 THR A CA 1
ATOM 759 C C . THR A 1 105 ? -8.25 17.953 9.367 1 98.88 105 THR A C 1
ATOM 761 O O . THR A 1 105 ? -9.469 17.906 9.18 1 98.88 105 THR A O 1
ATOM 764 N N . LYS A 1 106 ? -7.371 18.328 8.453 1 98.88 106 LYS A N 1
ATOM 765 C CA . LYS A 1 106 ? -7.848 18.844 7.168 1 98.88 106 LYS A CA 1
ATOM 766 C C . LYS A 1 106 ? -7.18 18.109 6.008 1 98.88 106 LYS A C 1
ATOM 768 O O . LYS A 1 106 ? -5.953 18 5.957 1 98.88 106 LYS A O 1
ATOM 773 N N . ILE A 1 107 ? -7.965 17.625 5.117 1 98.94 107 ILE A N 1
ATOM 774 C CA . ILE A 1 107 ? -7.531 16.969 3.893 1 98.94 107 ILE A CA 1
ATOM 775 C C . ILE A 1 107 ? -7.992 17.766 2.68 1 98.94 107 ILE A C 1
ATOM 777 O O . ILE A 1 107 ? -9.18 18.062 2.537 1 98.94 107 ILE A O 1
ATOM 781 N N . GLY A 1 108 ? -7.141 18.141 1.801 1 98.94 108 GLY A N 1
ATOM 782 C CA . GLY A 1 108 ? -7.465 18.922 0.618 1 98.94 108 GLY A CA 1
ATOM 783 C C . GLY A 1 108 ? -8.211 18.125 -0.437 1 98.94 108 GLY A C 1
ATOM 784 O O . GLY A 1 108 ? -9.125 17.359 -0.116 1 98.94 108 GLY A O 1
ATOM 785 N N . ASN A 1 109 ? -7.824 18.406 -1.718 1 98.94 109 ASN A N 1
ATOM 786 C CA . ASN A 1 109 ? -8.539 17.875 -2.863 1 98.94 109 ASN A CA 1
ATOM 787 C C . ASN A 1 109 ? -7.66 16.938 -3.686 1 98.94 109 ASN A C 1
ATOM 789 O O . ASN A 1 109 ? -6.445 17.125 -3.754 1 98.94 109 ASN A O 1
ATOM 793 N N . GLY A 1 110 ? -8.289 15.961 -4.324 1 98.88 110 GLY A N 1
ATOM 794 C CA . GLY A 1 110 ? -7.637 15.156 -5.348 1 98.88 110 GLY A CA 1
ATOM 795 C C . GLY A 1 110 ? -6.586 14.211 -4.789 1 98.88 110 GLY A C 1
ATOM 796 O O . GLY A 1 110 ? -5.586 13.93 -5.453 1 98.88 110 GLY A O 1
ATOM 797 N N . ASN A 1 111 ? -6.73 13.812 -3.557 1 98.94 111 ASN A N 1
ATOM 798 C CA . ASN A 1 111 ? -5.746 12.938 -2.939 1 98.94 111 ASN A CA 1
ATOM 799 C C . ASN A 1 111 ? -6.121 11.469 -3.109 1 98.94 111 ASN A C 1
ATOM 801 O O . ASN A 1 111 ? -7.305 11.133 -3.199 1 98.94 111 ASN A O 1
ATOM 805 N N . LEU A 1 112 ? -5.117 10.609 -3.211 1 98.94 112 LEU A N 1
ATOM 806 C CA . LEU A 1 112 ? -5.273 9.164 -3.115 1 98.94 112 LEU A CA 1
ATOM 807 C C . LEU A 1 112 ? -4.68 8.641 -1.812 1 98.94 112 LEU A C 1
ATOM 809 O O . LEU A 1 112 ? -3.461 8.641 -1.635 1 98.94 112 LEU A O 1
ATOM 813 N N . LEU A 1 113 ? -5.531 8.242 -0.899 1 98.94 113 LEU A N 1
ATOM 814 C CA . LEU A 1 113 ? -5.137 7.508 0.296 1 98.94 113 LEU A CA 1
ATOM 815 C C . LEU A 1 113 ? -5.352 6.012 0.109 1 98.94 113 LEU A C 1
ATOM 817 O O . LEU A 1 113 ? -6.484 5.527 0.186 1 98.94 113 LEU A O 1
ATOM 821 N N . MET A 1 114 ? -4.254 5.242 -0.105 1 98.88 114 MET A N 1
ATOM 822 C CA . MET A 1 114 ? -4.367 3.82 -0.412 1 98.88 114 MET A CA 1
ATOM 823 C C . MET A 1 114 ? -4.734 3.023 0.835 1 98.88 114 MET A C 1
ATOM 825 O O . MET A 1 114 ? -5.086 3.6 1.865 1 98.88 114 MET A O 1
ATOM 829 N N . GLY A 1 115 ? -4.789 1.718 0.673 1 98.81 115 GLY A N 1
ATOM 830 C CA . GLY A 1 115 ? -5.27 0.875 1.757 1 98.81 115 GLY A CA 1
ATOM 831 C C . GLY A 1 115 ? -4.469 1.034 3.035 1 98.81 115 GLY A C 1
ATOM 832 O O . GLY A 1 115 ? -3.244 1.181 2.994 1 98.81 115 GLY A O 1
ATOM 833 N N . TYR A 1 116 ? -5.117 1.011 4.191 1 98.81 116 TYR A N 1
ATOM 834 C CA . TYR A 1 116 ? -4.527 0.93 5.523 1 98.81 116 TYR A CA 1
ATOM 835 C C . TYR A 1 116 ? -3.873 2.25 5.91 1 98.81 116 TYR A C 1
ATOM 837 O O . TYR A 1 116 ? -3.188 2.334 6.93 1 98.81 116 TYR A O 1
ATOM 845 N N . VAL A 1 117 ? -4.039 3.295 5.133 1 98.94 117 VAL A N 1
ATOM 846 C CA . VAL A 1 117 ? -3.445 4.582 5.484 1 98.94 117 VAL A CA 1
ATOM 847 C C . VAL A 1 117 ? -4.066 5.102 6.777 1 98.94 117 VAL A C 1
ATOM 849 O O . VAL A 1 117 ? -5.277 4.996 6.98 1 98.94 117 VAL A O 1
ATOM 852 N N . HIS A 1 118 ? -3.217 5.684 7.602 1 98.94 118 HIS A N 1
ATOM 853 C CA . HIS A 1 118 ? -3.67 6.336 8.82 1 98.94 118 HIS A CA 1
ATOM 854 C C . HIS A 1 118 ? -3.256 7.801 8.852 1 98.94 118 HIS A C 1
ATOM 856 O O . HIS A 1 118 ? -2.094 8.125 8.594 1 98.94 118 HIS A O 1
ATOM 862 N N . LEU A 1 119 ? -4.188 8.703 9.133 1 98.94 119 LEU A N 1
ATOM 863 C CA . LEU A 1 119 ? -3.916 10.094 9.469 1 98.94 119 LEU A CA 1
ATOM 864 C C . LEU A 1 119 ? -4.289 10.398 10.914 1 98.94 119 LEU A C 1
ATOM 866 O O . LEU A 1 119 ? -5.465 10.328 11.281 1 98.94 119 LEU A O 1
ATOM 870 N N . GLY A 1 120 ? -3.316 10.75 11.703 1 98.75 120 GLY A N 1
ATOM 871 C CA . GLY A 1 120 ? -3.545 11.117 13.086 1 98.75 120 GLY A CA 1
ATOM 872 C C . GLY A 1 120 ? -4.242 12.453 13.242 1 98.75 120 GLY A C 1
ATOM 873 O O . GLY A 1 120 ? -4.695 13.039 12.258 1 98.75 120 GLY A O 1
ATOM 874 N N . HIS A 1 121 ? -4.34 12.844 14.492 1 98.75 121 HIS A N 1
ATOM 875 C CA . HIS A 1 121 ? -5.016 14.102 14.805 1 98.75 121 HIS A CA 1
ATOM 876 C C . HIS A 1 121 ? -4.242 15.297 14.266 1 98.75 121 HIS A C 1
ATOM 878 O O . HIS A 1 121 ? -3.008 15.289 14.266 1 98.75 121 HIS A O 1
ATOM 884 N N . ASP A 1 122 ? -4.961 16.312 13.773 1 98.81 122 ASP A N 1
ATOM 885 C CA . ASP A 1 122 ? -4.438 17.641 13.445 1 98.81 122 ASP A CA 1
ATOM 886 C C . ASP A 1 122 ? -3.512 17.578 12.227 1 98.81 122 ASP A C 1
ATOM 888 O O . ASP A 1 122 ? -2.682 18.469 12.031 1 98.81 122 ASP A O 1
ATOM 892 N N . VAL A 1 123 ? -3.576 16.516 11.523 1 98.88 123 VAL A N 1
ATOM 893 C CA . VAL A 1 123 ? -2.855 16.438 10.258 1 98.88 123 VAL A CA 1
ATOM 894 C C . VAL A 1 123 ? -3.445 17.438 9.266 1 98.88 123 VAL A C 1
ATOM 896 O O . VAL A 1 123 ? -4.668 17.594 9.188 1 98.88 123 VAL A O 1
ATOM 899 N N . ILE A 1 124 ? -2.576 18.125 8.531 1 98.94 124 ILE A N 1
ATOM 900 C CA . ILE A 1 124 ? -2.959 18.984 7.418 1 98.94 124 ILE A CA 1
ATOM 901 C C . ILE A 1 124 ? -2.385 18.422 6.117 1 98.94 124 ILE A C 1
ATOM 903 O O . ILE A 1 124 ? -1.168 18.422 5.918 1 98.94 124 ILE A O 1
ATOM 907 N N . LEU A 1 125 ? -3.215 17.969 5.258 1 98.94 125 LEU A N 1
ATOM 908 C CA . LEU A 1 125 ? -2.834 17.391 3.975 1 98.94 125 LEU A CA 1
ATOM 909 C C . LEU A 1 125 ? -3.264 18.281 2.818 1 98.94 125 LEU A C 1
ATOM 911 O O . LEU A 1 125 ? -4.438 18.641 2.705 1 98.94 125 LEU A O 1
ATOM 915 N N . GLY A 1 126 ? -2.393 18.656 1.955 1 98.88 126 GLY A N 1
ATOM 916 C CA . GLY A 1 126 ? -2.686 19.484 0.797 1 98.88 126 GLY A CA 1
ATOM 917 C C . GLY A 1 126 ? -3.434 18.734 -0.294 1 98.88 126 GLY A C 1
ATOM 918 O O . GLY A 1 126 ? -4.27 17.875 -0.007 1 98.88 126 GLY A O 1
ATOM 919 N N . ASP A 1 127 ? -3.15 19.219 -1.56 1 98.88 127 ASP A N 1
ATOM 920 C CA . ASP A 1 127 ? -3.877 18.688 -2.711 1 98.88 127 ASP A CA 1
ATOM 921 C C . ASP A 1 127 ? -3.002 17.75 -3.533 1 98.88 127 ASP A C 1
ATOM 923 O O . ASP A 1 127 ? -1.783 17.922 -3.6 1 98.88 127 ASP A O 1
ATOM 927 N N . ASN A 1 128 ? -3.645 16.75 -4.172 1 98.69 128 ASN A N 1
ATOM 928 C CA . ASN A 1 128 ? -3.037 15.875 -5.168 1 98.69 128 ASN A CA 1
ATOM 929 C C . ASN A 1 128 ? -1.869 15.086 -4.582 1 98.69 128 ASN A C 1
ATOM 931 O O . ASN A 1 128 ? -0.811 14.977 -5.203 1 98.69 128 ASN A O 1
ATOM 935 N N . CYS A 1 129 ? -2.033 14.625 -3.389 1 98.88 129 CYS A N 1
ATOM 936 C CA . CYS A 1 129 ? -1.042 13.781 -2.73 1 98.88 129 CYS A CA 1
ATOM 937 C C . CYS A 1 129 ? -1.38 12.305 -2.9 1 98.88 129 CYS A C 1
ATOM 939 O O . CYS A 1 129 ? -2.537 11.953 -3.137 1 98.88 129 CYS A O 1
ATOM 941 N N . ILE A 1 130 ? -0.381 11.492 -2.848 1 98.88 130 ILE A N 1
ATOM 942 C CA . ILE A 1 130 ? -0.524 10.039 -2.861 1 98.88 130 ILE A CA 1
ATOM 943 C C . ILE A 1 130 ? 0.135 9.445 -1.62 1 98.88 130 ILE A C 1
ATOM 945 O O . ILE A 1 130 ? 1.345 9.586 -1.425 1 98.88 130 ILE A O 1
ATOM 949 N N . LEU A 1 131 ? -0.629 8.859 -0.782 1 98.94 131 LEU A N 1
ATOM 950 C CA . LEU A 1 131 ? -0.121 8.062 0.328 1 98.94 131 LEU A CA 1
ATOM 951 C C . LEU A 1 131 ? -0.325 6.574 0.066 1 98.94 131 LEU A C 1
ATOM 953 O O . LEU A 1 131 ? -1.46 6.09 0.058 1 98.94 131 LEU A O 1
ATOM 957 N N . ALA A 1 132 ? 0.755 5.852 -0.124 1 98.81 132 ALA A N 1
ATOM 958 C CA . ALA A 1 132 ? 0.692 4.438 -0.49 1 98.81 132 ALA A CA 1
ATOM 959 C C . ALA A 1 132 ? 0.274 3.58 0.701 1 98.81 132 ALA A C 1
ATOM 961 O O . ALA A 1 132 ? 0.141 4.082 1.819 1 98.81 132 ALA A O 1
ATOM 962 N N . ASN A 1 133 ? 0.056 2.303 0.427 1 98.81 133 ASN A N 1
ATOM 963 C CA . ASN A 1 133 ? -0.523 1.387 1.404 1 98.81 133 ASN A CA 1
ATOM 964 C C . ASN A 1 133 ? 0.245 1.416 2.723 1 98.81 133 ASN A C 1
ATOM 966 O O . ASN A 1 133 ? 1.47 1.279 2.736 1 98.81 133 ASN A O 1
ATOM 970 N N . GLY A 1 134 ? -0.507 1.63 3.799 1 98.75 134 GLY A N 1
ATOM 971 C CA . GLY A 1 134 ? 0.07 1.504 5.129 1 98.75 134 GLY A CA 1
ATOM 972 C C . GLY A 1 134 ? 0.887 2.715 5.539 1 98.75 134 GLY A C 1
ATOM 973 O O . GLY A 1 134 ? 1.572 2.688 6.566 1 98.75 134 GLY A O 1
ATOM 974 N N . ALA A 1 135 ? 1 3.77 4.676 1 98.88 135 ALA A N 1
ATOM 975 C CA . ALA A 1 135 ? 1.564 5.023 5.164 1 98.88 135 ALA A CA 1
ATOM 976 C C . ALA A 1 135 ? 0.833 5.504 6.418 1 98.88 135 ALA A C 1
ATOM 978 O O . ALA A 1 135 ? -0.399 5.52 6.453 1 98.88 135 ALA A O 1
ATOM 979 N N . THR A 1 136 ? 1.572 5.902 7.434 1 98.88 136 THR A N 1
ATOM 980 C CA . THR A 1 136 ? 0.998 6.234 8.734 1 98.88 136 THR A CA 1
ATOM 981 C C . THR A 1 136 ? 1.537 7.566 9.242 1 98.88 136 THR A C 1
ATOM 983 O O . THR A 1 136 ? 2.713 7.676 9.594 1 98.88 136 THR A O 1
ATOM 986 N N . LEU A 1 137 ? 0.69 8.57 9.289 1 98.88 137 LEU A N 1
ATOM 987 C CA . LEU A 1 137 ? 1.086 9.906 9.734 1 98.88 137 LEU A CA 1
ATOM 988 C C . LEU A 1 137 ? 0.675 10.133 11.188 1 98.88 137 LEU A C 1
ATOM 990 O O . LEU A 1 137 ? -0.51 10.062 11.516 1 98.88 137 LEU A O 1
ATOM 994 N N . ALA A 1 138 ? 1.628 10.422 12.016 1 98.75 138 ALA A N 1
ATOM 995 C CA . ALA A 1 138 ? 1.321 10.766 13.398 1 98.75 138 ALA A CA 1
ATOM 996 C C . ALA A 1 138 ? 0.688 12.156 13.492 1 98.75 138 ALA A C 1
ATOM 998 O O . ALA A 1 138 ? 0.405 12.781 12.477 1 98.75 138 ALA A O 1
ATOM 999 N N . GLY A 1 139 ? 0.436 12.555 14.672 1 98.5 139 GLY A N 1
ATOM 1000 C CA . GLY A 1 139 ? -0.288 13.797 14.898 1 98.5 139 GLY A CA 1
ATOM 1001 C C . GLY A 1 139 ? 0.451 15.023 14.383 1 98.5 139 GLY A C 1
ATOM 1002 O O . GLY A 1 139 ? 1.683 15.07 14.422 1 98.5 139 GLY A O 1
ATOM 1003 N N . HIS A 1 140 ? -0.24 16.016 13.883 1 98.56 140 HIS A N 1
ATOM 1004 C CA . HIS A 1 140 ? 0.235 17.375 13.594 1 98.56 140 HIS A CA 1
ATOM 1005 C C . HIS A 1 140 ? 1.116 17.375 12.344 1 98.56 140 HIS A C 1
ATOM 1007 O O . HIS A 1 140 ? 1.777 18.391 12.055 1 98.56 140 HIS A O 1
ATOM 1013 N N . VAL A 1 141 ? 1.189 16.312 11.648 1 98.81 141 VAL A N 1
ATOM 1014 C CA . VAL A 1 141 ? 1.984 16.266 10.43 1 98.81 141 VAL A CA 1
ATOM 1015 C C . VAL A 1 141 ? 1.353 17.172 9.367 1 98.81 141 VAL A C 1
ATOM 1017 O O . VAL A 1 141 ? 0.127 17.234 9.258 1 98.81 141 VAL A O 1
ATOM 1020 N N . GLU A 1 142 ? 2.195 17.844 8.602 1 98.81 142 GLU A N 1
ATOM 1021 C CA . GLU A 1 142 ? 1.731 18.688 7.508 1 98.81 142 GLU A CA 1
ATOM 1022 C C . GLU A 1 142 ? 2.381 18.281 6.188 1 98.81 142 GLU A C 1
ATOM 1024 O O . GLU A 1 142 ? 3.607 18.203 6.094 1 98.81 142 GLU A O 1
ATOM 1029 N N . LEU A 1 143 ? 1.592 18.031 5.23 1 98.88 143 LEU A N 1
ATOM 1030 C CA . LEU A 1 143 ? 2.053 17.766 3.869 1 98.88 143 LEU A CA 1
ATOM 1031 C C . LEU A 1 143 ? 1.592 18.875 2.922 1 98.88 143 LEU A C 1
ATOM 1033 O O . LEU A 1 143 ? 0.42 19.25 2.932 1 98.88 143 LEU A O 1
ATOM 1037 N N . GLY A 1 144 ? 2.469 19.375 2.086 1 98.75 144 GLY A N 1
ATOM 1038 C CA . GLY A 1 144 ? 2.098 20.281 1.014 1 98.75 144 GLY A CA 1
ATOM 1039 C C . GLY A 1 144 ? 1.312 19.609 -0.095 1 98.75 144 GLY A C 1
ATOM 1040 O O . GLY A 1 144 ? 0.534 18.688 0.159 1 98.75 144 GLY A O 1
ATOM 1041 N N . ASN A 1 145 ? 1.45 20.172 -1.309 1 98.69 145 ASN A N 1
ATOM 1042 C CA . ASN A 1 145 ? 0.747 19.656 -2.48 1 98.69 145 ASN A CA 1
ATOM 1043 C C . ASN A 1 145 ? 1.633 18.719 -3.299 1 98.69 145 ASN A C 1
ATOM 1045 O O . ASN A 1 145 ? 2.852 18.891 -3.348 1 98.69 145 ASN A O 1
ATOM 1049 N N . ASN A 1 146 ? 1 17.719 -3.969 1 98.56 146 ASN A N 1
ATOM 1050 C CA . ASN A 1 146 ? 1.686 16.812 -4.883 1 98.56 146 ASN A CA 1
ATOM 1051 C C . ASN A 1 146 ? 2.791 16.031 -4.18 1 98.56 146 ASN A C 1
ATOM 1053 O O . ASN A 1 146 ? 3.871 15.828 -4.738 1 98.56 146 ASN A O 1
ATOM 1057 N N . VAL A 1 147 ? 2.549 15.68 -2.932 1 98.88 147 VAL A N 1
ATOM 1058 C CA . VAL A 1 147 ? 3.494 14.898 -2.143 1 98.88 147 VAL A CA 1
ATOM 1059 C C . VAL A 1 147 ? 3.195 13.414 -2.303 1 98.88 147 VAL A C 1
ATOM 1061 O O . VAL A 1 147 ? 2.031 13.008 -2.393 1 98.88 147 VAL A O 1
ATOM 1064 N N . VAL A 1 148 ? 4.262 12.578 -2.309 1 98.75 148 VAL A N 1
ATOM 1065 C CA . VAL A 1 148 ? 4.117 11.125 -2.344 1 98.75 148 VAL A CA 1
ATOM 1066 C C . VAL A 1 148 ? 4.785 10.508 -1.117 1 98.75 148 VAL A C 1
ATOM 1068 O O . VAL A 1 148 ? 5.965 10.75 -0.86 1 98.75 148 VAL A O 1
ATOM 1071 N N . ILE A 1 149 ? 4.031 9.781 -0.36 1 98.94 149 ILE A N 1
ATOM 1072 C CA . ILE A 1 149 ? 4.574 8.977 0.728 1 98.94 149 ILE A CA 1
ATOM 1073 C C . ILE A 1 149 ? 4.508 7.496 0.358 1 98.94 149 ILE A C 1
ATOM 1075 O O . ILE A 1 149 ? 3.422 6.949 0.151 1 98.94 149 ILE A O 1
ATOM 1079 N N . GLY A 1 150 ? 5.625 6.844 0.321 1 98.62 150 GLY A N 1
ATOM 1080 C CA . GLY A 1 150 ? 5.684 5.445 -0.072 1 98.62 150 GLY A CA 1
ATOM 1081 C C . GLY A 1 150 ? 5.059 4.508 0.947 1 98.62 150 GLY A C 1
ATOM 1082 O O . GLY A 1 150 ? 4.758 4.922 2.068 1 98.62 150 GLY A O 1
ATOM 1083 N N . GLY A 1 151 ? 4.883 3.273 0.553 1 98.44 151 GLY A N 1
ATOM 1084 C CA . GLY A 1 151 ? 4.164 2.309 1.367 1 98.44 151 GLY A CA 1
ATOM 1085 C C . GLY A 1 151 ? 4.891 1.949 2.65 1 98.44 151 GLY A C 1
ATOM 1086 O O . GLY A 1 151 ? 6.121 1.935 2.688 1 98.44 151 GLY A O 1
ATOM 1087 N N . LEU A 1 152 ? 4.078 1.589 3.691 1 98.56 152 LEU A N 1
ATOM 1088 C CA . LEU A 1 152 ? 4.555 1.166 5.004 1 98.56 152 LEU A CA 1
ATOM 1089 C C . LEU A 1 152 ? 5.59 2.145 5.547 1 98.56 152 LEU A C 1
ATOM 1091 O O . LEU A 1 152 ? 6.652 1.734 6.016 1 98.56 152 LEU A O 1
ATOM 1095 N N . THR A 1 153 ? 5.305 3.434 5.422 1 98.69 153 THR A N 1
ATOM 1096 C CA . THR A 1 153 ? 6.184 4.496 5.891 1 98.69 153 THR A CA 1
ATOM 1097 C C . THR A 1 153 ? 5.543 5.254 7.051 1 98.69 153 THR A C 1
ATOM 1099 O O . THR A 1 153 ? 4.5 5.891 6.887 1 98.69 153 THR A O 1
ATOM 1102 N N . PRO A 1 154 ? 6.125 5.18 8.219 1 98.75 154 PRO A N 1
ATOM 1103 C CA . PRO A 1 154 ? 5.684 6.051 9.312 1 98.75 154 PRO A CA 1
ATOM 1104 C C . PRO A 1 154 ? 6.289 7.449 9.234 1 98.75 154 PRO A C 1
ATOM 1106 O O . PRO A 1 154 ? 7.449 7.605 8.844 1 98.75 154 PRO A O 1
ATOM 1109 N N . VAL A 1 155 ? 5.512 8.43 9.539 1 98.88 155 VAL A N 1
ATOM 1110 C CA . VAL A 1 155 ? 5.945 9.82 9.656 1 98.88 155 VAL A CA 1
ATOM 1111 C C . VAL A 1 155 ? 5.727 10.312 11.086 1 98.88 155 VAL A C 1
ATOM 1113 O O . VAL A 1 155 ? 4.602 10.297 11.594 1 98.88 155 VAL A O 1
ATOM 1116 N N . HIS A 1 156 ? 6.762 10.75 11.727 1 98.75 156 HIS A N 1
ATOM 1117 C CA . HIS A 1 156 ? 6.73 11.164 13.125 1 98.75 156 HIS A CA 1
ATOM 1118 C C . HIS A 1 156 ? 5.875 12.414 13.312 1 98.75 156 HIS A C 1
ATOM 1120 O O . HIS A 1 156 ? 5.699 13.195 12.375 1 98.75 156 HIS A O 1
ATOM 1126 N N . GLN A 1 157 ? 5.418 12.547 14.5 1 98.31 157 GLN A N 1
ATOM 1127 C CA . GLN A 1 157 ? 4.547 13.68 14.797 1 98.31 157 GLN A CA 1
ATOM 1128 C C . GLN A 1 157 ? 5.242 15 14.477 1 98.31 157 GLN A C 1
ATOM 1130 O O . GLN A 1 157 ? 6.453 15.133 14.656 1 98.31 157 GLN A O 1
ATOM 1135 N N . PHE A 1 158 ? 4.535 15.977 13.953 1 98.38 158 PHE A N 1
ATOM 1136 C CA . PHE A 1 158 ? 4.918 17.375 13.742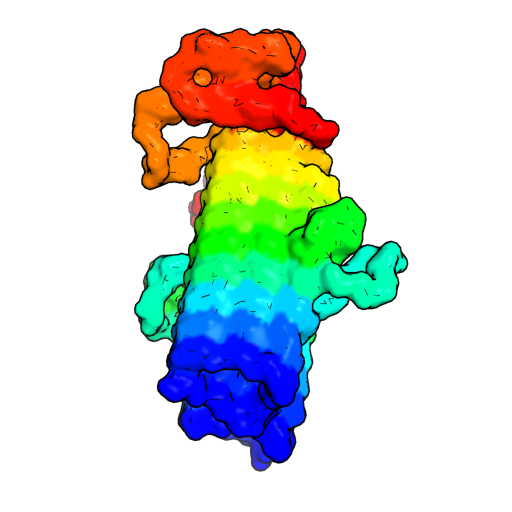 1 98.38 158 PHE A CA 1
ATOM 1137 C C . PHE A 1 158 ? 5.781 17.516 12.5 1 98.38 158 PHE A C 1
ATOM 1139 O O . PHE A 1 158 ? 6.152 18.625 12.117 1 98.38 158 PHE A O 1
ATOM 1146 N N . VAL A 1 159 ? 6.102 16.484 11.812 1 98.81 159 VAL A N 1
ATOM 1147 C CA . VAL A 1 159 ? 6.922 16.578 10.609 1 98.81 159 VAL A CA 1
ATOM 1148 C C . VAL A 1 159 ? 6.18 17.359 9.539 1 98.81 159 VAL A C 1
ATOM 1150 O O . VAL A 1 159 ? 4.969 17.203 9.359 1 98.81 159 VAL A O 1
ATOM 1153 N N . HIS A 1 160 ? 6.949 18.172 8.82 1 98.81 160 HIS A N 1
ATOM 1154 C CA . HIS A 1 160 ? 6.438 18.906 7.668 1 98.81 160 HIS A CA 1
ATOM 1155 C C . HIS A 1 160 ? 7.109 18.438 6.379 1 98.81 160 HIS A C 1
ATOM 1157 O O . HIS A 1 160 ? 8.336 18.359 6.312 1 98.81 160 HIS A O 1
ATOM 1163 N N . VAL A 1 161 ? 6.309 18.156 5.371 1 98.94 161 VAL A N 1
ATOM 1164 C CA . VAL A 1 161 ? 6.805 17.766 4.055 1 98.94 161 VAL A CA 1
ATOM 1165 C C . VAL A 1 161 ? 6.344 18.781 3.008 1 98.94 161 VAL A C 1
ATOM 1167 O O . VAL A 1 161 ? 5.145 19.031 2.875 1 98.94 161 VAL A O 1
ATOM 1170 N N . GLY A 1 162 ? 7.277 19.312 2.246 1 98.81 162 GLY A N 1
ATOM 1171 C CA . GLY A 1 162 ? 6.969 20.391 1.306 1 98.81 162 GLY A CA 1
ATOM 1172 C C . GLY A 1 162 ? 6.426 19.875 -0.016 1 98.81 162 GLY A C 1
ATOM 1173 O O . GLY A 1 162 ? 6.457 18.672 -0.281 1 98.81 162 GLY A O 1
ATOM 1174 N N . ASP A 1 163 ? 6.008 20.812 -0.878 1 98.62 163 ASP A N 1
ATOM 1175 C CA . ASP A 1 163 ? 5.375 20.516 -2.16 1 98.62 163 ASP A CA 1
ATOM 1176 C C . ASP A 1 163 ? 6.27 19.625 -3.023 1 98.62 163 ASP A C 1
ATOM 1178 O O . ASP A 1 163 ? 7.488 19.828 -3.062 1 98.62 163 ASP A O 1
ATOM 1182 N N . PHE A 1 164 ? 5.68 18.609 -3.686 1 98.62 164 PHE A N 1
ATOM 1183 C CA . PHE A 1 164 ? 6.293 17.797 -4.73 1 98.62 164 PHE A CA 1
ATOM 1184 C C . PHE A 1 164 ? 7.371 16.891 -4.152 1 98.62 164 PHE A C 1
ATOM 1186 O O . PHE A 1 164 ? 8.148 16.281 -4.895 1 98.62 164 PHE A O 1
ATOM 1193 N N . ALA A 1 165 ? 7.461 16.828 -2.83 1 98.81 165 ALA A N 1
ATOM 1194 C CA . ALA A 1 165 ? 8.422 15.914 -2.213 1 98.81 165 ALA A CA 1
ATOM 1195 C C . ALA A 1 165 ? 7.961 14.461 -2.338 1 98.81 165 ALA A C 1
ATOM 1197 O O . ALA A 1 165 ? 6.77 14.195 -2.498 1 98.81 165 ALA A O 1
ATOM 1198 N N . MET A 1 166 ? 8.922 13.562 -2.268 1 98.81 166 MET A N 1
ATOM 1199 C CA . MET A 1 166 ? 8.664 12.125 -2.25 1 98.81 166 MET A CA 1
ATOM 1200 C C . MET A 1 166 ? 9.453 11.438 -1.144 1 98.81 166 MET A C 1
ATOM 1202 O O . MET A 1 166 ? 10.656 11.68 -0.994 1 98.81 166 MET A O 1
ATOM 1206 N N . ILE A 1 167 ? 8.789 10.648 -0.38 1 98.81 167 ILE A N 1
ATOM 1207 C CA . ILE A 1 167 ? 9.43 9.773 0.595 1 98.81 167 ILE A CA 1
ATOM 1208 C C . ILE A 1 167 ? 9.352 8.32 0.122 1 98.81 167 ILE A C 1
ATOM 1210 O O . ILE A 1 167 ? 8.258 7.801 -0.104 1 98.81 167 ILE A O 1
ATOM 1214 N N . GLY A 1 168 ? 10.438 7.691 -0.005 1 98.12 168 GLY A N 1
ATOM 1215 C CA . GLY A 1 168 ? 10.469 6.316 -0.471 1 98.12 168 GLY A CA 1
ATOM 1216 C C . GLY A 1 168 ? 9.758 5.355 0.459 1 98.12 168 GLY A C 1
ATOM 1217 O O . GLY A 1 168 ? 9.664 5.602 1.663 1 98.12 168 GLY A O 1
ATOM 1218 N N . GLY A 1 169 ? 9.305 4.289 -0.132 1 97.88 169 GLY A N 1
ATOM 1219 C CA . GLY A 1 169 ? 8.641 3.271 0.668 1 97.88 169 GLY A CA 1
ATOM 1220 C C . GLY A 1 169 ? 9.555 2.641 1.703 1 97.88 169 GLY A C 1
ATOM 1221 O O . GLY A 1 169 ? 10.781 2.623 1.532 1 97.88 169 GLY A O 1
ATOM 1222 N N . ALA A 1 170 ? 8.891 2.094 2.762 1 98 170 ALA A N 1
ATOM 1223 C CA . ALA A 1 170 ? 9.578 1.403 3.85 1 98 170 ALA A CA 1
ATOM 1224 C C . ALA A 1 170 ? 10.586 2.32 4.527 1 98 170 ALA A C 1
ATOM 1226 O O . ALA A 1 170 ? 11.594 1.853 5.066 1 98 170 ALA A O 1
ATOM 1227 N N . SER A 1 171 ? 10.406 3.668 4.43 1 98.12 171 SER A N 1
ATOM 1228 C CA . SER A 1 171 ? 11.227 4.637 5.156 1 98.12 171 SER A CA 1
ATOM 1229 C C . SER A 1 171 ? 10.656 4.906 6.547 1 98.12 171 SER A C 1
ATOM 1231 O O . SER A 1 171 ? 9.562 4.457 6.875 1 98.12 171 SER A O 1
ATOM 1233 N N . ALA A 1 172 ? 11.445 5.531 7.363 1 98.38 172 ALA A N 1
ATOM 1234 C CA . ALA A 1 172 ? 11.008 6.137 8.617 1 98.38 172 ALA A CA 1
ATOM 1235 C C . ALA A 1 172 ? 11.375 7.617 8.672 1 98.38 172 ALA A C 1
ATOM 1237 O O . ALA A 1 172 ? 12.555 7.977 8.711 1 98.38 172 ALA A O 1
ATOM 1238 N N . LEU A 1 173 ? 10.391 8.445 8.672 1 98.69 173 LEU A N 1
ATOM 1239 C CA . LEU A 1 173 ? 10.648 9.875 8.547 1 98.69 173 LEU A CA 1
ATOM 1240 C C . LEU A 1 173 ? 10.477 10.578 9.891 1 98.69 173 LEU A C 1
ATOM 1242 O O . LEU A 1 173 ? 9.375 10.602 10.445 1 98.69 173 LEU A O 1
ATOM 1246 N N . ALA A 1 174 ? 11.531 11.18 10.352 1 98.5 174 ALA A N 1
ATOM 1247 C CA . ALA A 1 174 ? 11.5 11.82 11.672 1 98.5 174 ALA A CA 1
ATOM 1248 C C . ALA A 1 174 ? 11.727 13.32 11.555 1 98.5 174 ALA A C 1
ATOM 1250 O O . ALA A 1 174 ? 11.508 14.062 12.516 1 98.5 174 ALA A O 1
ATOM 1251 N N . GLN A 1 175 ? 12.211 13.805 10.414 1 98.69 175 GLN A N 1
ATOM 1252 C CA . GLN A 1 175 ? 12.539 15.219 10.211 1 98.69 175 GLN A CA 1
ATOM 1253 C C . GLN A 1 175 ? 11.812 15.781 9 1 98.69 175 GLN A C 1
ATOM 1255 O O . GLN A 1 175 ? 11.172 15.039 8.25 1 98.69 175 GLN A O 1
ATOM 1260 N N . ASP A 1 176 ? 11.922 17.125 8.867 1 98.81 176 ASP A N 1
ATOM 1261 C CA . ASP A 1 176 ? 11.219 17.797 7.781 1 98.81 176 ASP A CA 1
ATOM 1262 C C . ASP 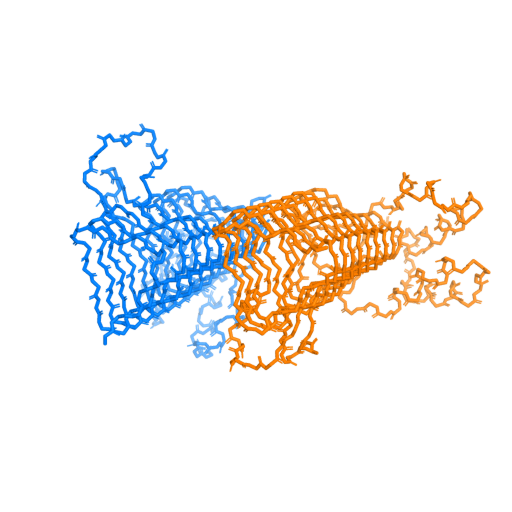A 1 176 ? 11.891 17.531 6.438 1 98.81 176 ASP A C 1
ATOM 1264 O O . ASP A 1 176 ? 13.109 17.359 6.371 1 98.81 176 ASP A O 1
ATOM 1268 N N . ILE A 1 177 ? 11.07 17.531 5.359 1 98.88 177 ILE A N 1
ATOM 1269 C CA . ILE A 1 177 ? 11.594 17.391 4.008 1 98.88 177 ILE A CA 1
ATOM 1270 C C . ILE A 1 177 ? 11.203 18.594 3.164 1 98.88 177 ILE A C 1
ATOM 1272 O O . ILE A 1 177 ? 10.016 18.844 2.936 1 98.88 177 ILE A O 1
ATOM 1276 N N . PRO A 1 178 ? 12.18 19.328 2.648 1 98.81 178 PRO A N 1
ATOM 1277 C CA . PRO A 1 178 ? 11.859 20.516 1.847 1 98.81 178 PRO A CA 1
ATOM 1278 C C . PRO A 1 178 ? 11.109 20.172 0.562 1 98.81 178 PRO A C 1
ATOM 1280 O O . PRO A 1 178 ? 11.172 19.031 0.092 1 98.81 178 PRO A O 1
ATOM 1283 N N . PRO A 1 179 ? 10.43 21.188 0.013 1 98.75 179 PRO A N 1
ATOM 1284 C CA . PRO A 1 179 ? 9.766 20.969 -1.274 1 98.75 179 PRO A CA 1
ATOM 1285 C C . PRO A 1 179 ? 10.719 20.469 -2.354 1 98.75 179 PRO A C 1
ATOM 1287 O O . PRO A 1 179 ? 11.898 20.812 -2.354 1 98.75 179 PRO A O 1
ATOM 1290 N N . TYR A 1 180 ? 10.188 19.547 -3.211 1 98.75 180 TYR A N 1
ATOM 1291 C CA . TYR A 1 180 ? 10.82 19.094 -4.449 1 98.75 180 TYR A CA 1
ATOM 1292 C C . TYR A 1 180 ? 11.844 18 -4.176 1 98.75 180 TYR A C 1
ATOM 1294 O O . TYR A 1 180 ? 12.43 17.438 -5.109 1 98.75 180 TYR A O 1
ATOM 1302 N N . CYS A 1 181 ? 12.055 17.656 -2.93 1 98.75 181 CYS A N 1
ATOM 1303 C CA . CYS A 1 181 ? 13.148 16.75 -2.584 1 98.75 181 CYS A CA 1
ATOM 1304 C C . CYS A 1 181 ? 12.664 15.312 -2.496 1 98.75 181 CYS A C 1
ATOM 1306 O O . CYS A 1 181 ? 11.469 15.062 -2.338 1 98.75 181 CYS A O 1
ATOM 1308 N N . LEU A 1 182 ? 13.578 14.43 -2.678 1 98.62 182 LEU A N 1
ATOM 1309 C CA . LEU A 1 182 ? 13.414 13 -2.473 1 98.62 182 LEU A CA 1
ATOM 1310 C C . LEU A 1 182 ? 14.164 12.539 -1.229 1 98.62 182 LEU A C 1
ATOM 1312 O O . LEU A 1 182 ? 15.336 12.875 -1.049 1 98.62 182 LEU A O 1
ATOM 1316 N N . ALA A 1 183 ? 13.484 11.828 -0.354 1 98.69 183 ALA A N 1
ATOM 1317 C CA . ALA A 1 183 ? 14.117 11.258 0.829 1 98.69 183 ALA A CA 1
ATOM 1318 C C . ALA A 1 183 ? 13.797 9.773 0.961 1 98.69 183 ALA A C 1
ATOM 1320 O O . ALA A 1 183 ? 12.734 9.32 0.52 1 98.69 183 ALA A O 1
ATOM 1321 N N . GLU A 1 184 ? 14.688 9.031 1.551 1 97.62 184 GLU A N 1
ATOM 1322 C CA . GLU A 1 184 ? 14.477 7.602 1.755 1 97.62 184 GLU A CA 1
ATOM 1323 C C . GLU A 1 184 ? 15.375 7.066 2.867 1 97.62 184 GLU A C 1
ATOM 1325 O O . GLU A 1 184 ? 16.391 7.684 3.207 1 97.62 184 GLU A O 1
ATOM 1330 N N . GLY A 1 185 ? 14.867 5.922 3.451 1 96.38 185 GLY A N 1
ATOM 1331 C CA . GLY A 1 185 ? 15.703 5.219 4.41 1 96.38 185 GLY A CA 1
ATOM 1332 C C . GLY A 1 185 ? 15.102 5.148 5.797 1 96.38 185 GLY A C 1
ATOM 1333 O O . GLY A 1 185 ? 14.07 5.781 6.062 1 96.38 185 GLY A O 1
ATOM 1334 N N . ASN A 1 186 ? 15.797 4.402 6.656 1 94.44 186 ASN A N 1
ATOM 1335 C CA . ASN A 1 186 ? 15.438 4.238 8.062 1 94.44 186 ASN A CA 1
ATOM 1336 C C . ASN A 1 186 ? 16.625 4.477 8.977 1 94.44 186 ASN A C 1
ATOM 1338 O O . ASN A 1 186 ? 17.406 3.555 9.25 1 94.44 186 ASN A O 1
ATOM 1342 N N . ARG A 1 187 ? 16.781 5.719 9.234 1 95.5 187 ARG A N 1
ATOM 1343 C CA . ARG A 1 187 ? 15.898 6.879 9.094 1 95.5 187 ARG A CA 1
ATOM 1344 C C . ARG A 1 187 ? 16.141 7.582 7.762 1 95.5 187 ARG A C 1
ATOM 1346 O O . ARG A 1 187 ? 17.25 7.559 7.23 1 95.5 187 ARG A O 1
ATOM 1353 N N . ALA A 1 188 ? 15.117 8.297 7.312 1 97.5 188 ALA A N 1
ATOM 1354 C CA . ALA A 1 188 ? 15.141 8.875 5.973 1 97.5 188 ALA A CA 1
ATOM 1355 C C . ALA A 1 188 ? 16.062 10.086 5.914 1 97.5 188 ALA A C 1
ATOM 1357 O O . ALA A 1 188 ? 16.109 10.891 6.848 1 97.5 188 ALA A O 1
ATOM 1358 N N . THR A 1 189 ? 16.812 10.203 4.867 1 97.94 189 THR A N 1
ATOM 1359 C CA . THR A 1 189 ? 17.656 11.352 4.547 1 97.94 189 THR A CA 1
ATOM 1360 C C . THR A 1 189 ? 17.469 11.773 3.094 1 97.94 189 THR A C 1
ATOM 1362 O O . THR A 1 189 ? 16.984 10.992 2.273 1 97.94 189 THR A O 1
ATOM 1365 N N . LEU A 1 190 ? 17.828 12.992 2.789 1 98.38 190 LEU A N 1
ATOM 1366 C CA . LEU A 1 190 ? 17.719 13.492 1.422 1 98.38 190 LEU A CA 1
ATOM 1367 C C . LEU A 1 190 ? 18.609 12.688 0.481 1 98.38 190 LEU A C 1
ATOM 1369 O O . LEU A 1 190 ? 19.75 12.375 0.817 1 98.38 190 LEU A O 1
ATOM 1373 N N . ARG A 1 191 ? 18.047 12.383 -0.667 1 97.56 191 ARG A N 1
ATOM 1374 C CA . ARG A 1 191 ? 18.797 11.688 -1.707 1 97.56 191 ARG A CA 1
ATOM 1375 C C . ARG A 1 191 ? 18.969 12.57 -2.941 1 97.56 191 ARG A C 1
ATOM 1377 O O . ARG A 1 191 ? 19.719 12.227 -3.857 1 97.56 191 ARG A O 1
ATOM 1384 N N . GLY A 1 192 ? 18.328 13.625 -3.045 1 97.94 192 GLY A N 1
ATOM 1385 C CA . GLY A 1 192 ? 18.312 14.531 -4.18 1 97.94 192 GLY A CA 1
ATOM 1386 C C . GLY A 1 192 ? 16.953 15.164 -4.422 1 97.94 192 GLY A C 1
ATOM 1387 O O . GLY A 1 192 ? 16.141 15.242 -3.508 1 97.94 192 GLY A O 1
ATOM 1388 N N . LEU A 1 193 ? 16.812 15.68 -5.656 1 98.31 193 LEU A N 1
ATOM 1389 C CA . LEU A 1 193 ? 15.508 16.188 -6.078 1 98.31 193 LEU A CA 1
ATOM 1390 C C . LEU A 1 193 ? 14.633 15.047 -6.609 1 98.31 193 LEU A C 1
ATOM 1392 O O . LEU A 1 193 ? 15.148 14.062 -7.152 1 98.31 193 LEU A O 1
ATOM 1396 N N . ASN A 1 194 ? 13.375 15.164 -6.43 1 98.25 194 ASN A N 1
ATOM 1397 C CA . ASN A 1 194 ? 12.406 14.25 -7.035 1 98.25 194 ASN A CA 1
ATOM 1398 C C . ASN A 1 194 ? 12.242 14.516 -8.523 1 98.25 194 ASN A C 1
ATOM 1400 O O . ASN A 1 194 ? 11.156 14.883 -8.984 1 98.25 194 ASN A O 1
ATOM 1404 N N . LEU A 1 195 ? 13.227 14.266 -9.273 1 97.62 195 LEU A N 1
ATOM 1405 C CA . LEU A 1 195 ? 13.305 14.695 -10.664 1 97.62 195 LEU A CA 1
ATOM 1406 C C . LEU A 1 195 ? 12.195 14.047 -11.492 1 97.62 195 LEU A C 1
ATOM 1408 O O . LEU A 1 195 ? 11.586 14.695 -12.336 1 97.62 195 LEU A O 1
ATOM 1412 N N . THR A 1 196 ? 11.938 12.773 -11.273 1 93.94 196 THR A N 1
ATOM 1413 C CA . THR A 1 196 ? 10.898 12.07 -12.008 1 93.94 196 THR A CA 1
ATOM 1414 C C . THR A 1 196 ? 9.547 12.766 -11.844 1 93.94 196 THR A C 1
ATOM 1416 O O . THR A 1 196 ? 8.836 13 -12.82 1 93.94 196 THR A O 1
ATOM 1419 N N . GLY A 1 197 ? 9.219 13.109 -10.602 1 94.31 197 GLY A N 1
ATOM 1420 C CA . GLY A 1 197 ? 7.973 13.805 -10.328 1 94.31 197 GLY A CA 1
ATOM 1421 C C . GLY A 1 197 ? 7.957 15.227 -10.859 1 94.31 197 GLY A C 1
ATOM 1422 O O . GLY A 1 197 ? 6.93 15.703 -11.352 1 94.31 197 GLY A O 1
ATOM 1423 N N . LEU A 1 198 ? 9.055 15.883 -10.781 1 97.25 198 LEU A N 1
ATOM 1424 C CA . LEU A 1 198 ? 9.141 17.297 -11.141 1 97.25 198 LEU A CA 1
ATOM 1425 C C . LEU A 1 198 ? 9.023 17.469 -12.648 1 97.25 198 LEU A C 1
ATOM 1427 O O . LEU A 1 198 ? 8.406 18.438 -13.117 1 97.25 198 LEU A O 1
ATOM 1431 N N . ARG A 1 199 ? 9.547 16.594 -13.414 1 95.75 199 ARG A N 1
ATOM 1432 C CA . ARG A 1 199 ? 9.586 16.719 -14.867 1 95.75 199 ARG A CA 1
ATOM 1433 C C . ARG A 1 199 ? 8.18 16.703 -15.453 1 95.75 199 ARG A C 1
ATOM 1435 O O . ARG A 1 199 ? 7.949 17.219 -16.547 1 95.75 199 ARG A O 1
ATOM 1442 N N . ARG A 1 200 ? 7.238 16.219 -14.703 1 93.19 200 ARG A N 1
ATOM 1443 C CA . ARG A 1 200 ? 5.855 16.125 -15.164 1 93.19 200 ARG A CA 1
ATOM 1444 C C . ARG A 1 200 ? 5.125 17.453 -14.969 1 93.19 200 ARG A C 1
ATOM 1446 O O . ARG A 1 200 ? 4.074 17.688 -15.57 1 93.19 200 ARG A O 1
ATOM 1453 N N . HIS A 1 201 ? 5.73 18.344 -14.172 1 93.31 201 HIS A N 1
ATOM 1454 C CA . HIS A 1 201 ? 4.914 19.469 -13.719 1 93.31 201 HIS A CA 1
ATOM 1455 C C . HIS A 1 201 ? 5.672 20.781 -13.836 1 93.31 201 HIS A C 1
ATOM 1457 O O . HIS A 1 201 ? 5.07 21.859 -13.797 1 93.31 201 HIS A O 1
ATOM 1463 N N . ILE A 1 202 ? 6.973 20.688 -13.875 1 95.06 202 ILE A N 1
ATOM 1464 C CA . ILE A 1 202 ? 7.805 21.891 -13.742 1 95.06 202 ILE A CA 1
ATOM 1465 C C . ILE A 1 202 ? 8.68 22.047 -14.984 1 95.06 202 ILE A C 1
ATOM 1467 O O . ILE A 1 202 ? 9.281 21.078 -15.453 1 95.06 202 ILE A O 1
ATOM 1471 N N . PRO A 1 203 ? 8.766 23.297 -15.516 1 95.75 203 PRO A N 1
ATOM 1472 C CA . PRO A 1 203 ? 9.617 23.531 -16.688 1 95.75 203 PRO A CA 1
ATOM 1473 C C . PRO A 1 203 ? 11.086 23.234 -16.406 1 95.75 203 PRO A C 1
ATOM 1475 O O . PRO A 1 203 ? 11.547 23.359 -15.266 1 95.75 203 PRO A O 1
ATOM 1478 N N . ARG A 1 204 ? 11.766 22.984 -17.438 1 96 204 ARG A N 1
ATOM 1479 C CA . ARG A 1 204 ? 13.164 22.562 -17.359 1 96 204 ARG A CA 1
ATOM 1480 C C . ARG A 1 204 ? 14.023 23.656 -16.719 1 96 204 ARG A C 1
ATOM 1482 O O . ARG A 1 204 ? 14.93 23.359 -15.945 1 96 204 ARG A O 1
ATOM 1489 N N . GLU A 1 205 ? 13.766 24.875 -17.031 1 96.56 205 GLU A N 1
ATOM 1490 C CA . GLU A 1 205 ? 14.547 25.984 -16.5 1 96.56 205 GLU A CA 1
ATOM 1491 C C . GLU A 1 205 ? 14.453 26.062 -14.984 1 96.56 205 GLU A C 1
ATOM 1493 O O . GLU A 1 205 ? 15.445 26.297 -14.305 1 96.56 205 GLU A O 1
ATOM 1498 N N . GLU A 1 206 ? 13.234 25.828 -14.531 1 97.06 206 GLU A N 1
ATOM 1499 C CA . GLU A 1 206 ? 13.023 25.844 -13.086 1 97.06 206 GLU A CA 1
ATOM 1500 C C . GLU A 1 206 ? 13.719 24.656 -12.414 1 97.06 206 GLU A C 1
ATOM 1502 O O . GLU A 1 206 ? 14.25 24.781 -11.312 1 97.06 206 GLU A O 1
ATOM 1507 N N . ILE A 1 207 ? 13.68 23.562 -13.078 1 97.94 207 ILE A N 1
ATOM 1508 C CA . ILE A 1 207 ? 14.344 22.375 -12.555 1 97.94 207 ILE A CA 1
ATOM 1509 C C . ILE A 1 207 ? 15.844 22.625 -12.445 1 97.94 207 ILE A C 1
ATOM 1511 O O . ILE A 1 207 ? 16.469 22.25 -11.445 1 97.94 207 ILE A O 1
ATOM 1515 N N . ASN A 1 208 ? 16.391 23.266 -13.406 1 97.81 208 ASN A N 1
ATOM 1516 C CA . ASN A 1 208 ? 17.812 23.594 -13.375 1 97.81 208 ASN A CA 1
ATOM 1517 C C . ASN A 1 208 ? 18.141 24.531 -12.219 1 97.81 208 ASN A C 1
ATOM 1519 O O . ASN A 1 208 ? 19.172 24.359 -11.555 1 97.81 208 ASN A O 1
ATOM 1523 N N . ALA A 1 209 ? 17.297 25.453 -12.039 1 98.19 209 ALA A N 1
ATOM 1524 C CA . ALA A 1 209 ? 17.5 26.375 -10.914 1 98.19 209 ALA A CA 1
ATOM 1525 C C . ALA A 1 209 ? 17.453 25.625 -9.586 1 98.19 209 ALA A C 1
ATOM 1527 O O . ALA A 1 209 ? 18.266 25.891 -8.688 1 98.19 209 ALA A O 1
ATOM 1528 N N . LEU A 1 210 ? 16.578 24.719 -9.469 1 98.5 210 LEU A N 1
ATOM 1529 C CA . LEU A 1 210 ? 16.438 23.922 -8.25 1 98.5 210 LEU A CA 1
ATOM 1530 C C . LEU A 1 210 ? 17.672 23.031 -8.047 1 98.5 210 LEU A C 1
ATOM 1532 O O . LEU A 1 210 ? 18.125 22.859 -6.914 1 98.5 210 LEU A O 1
ATOM 1536 N N . LYS A 1 211 ? 18.172 22.484 -9.125 1 98.12 211 LYS A N 1
ATOM 1537 C CA . LYS A 1 211 ? 19.375 21.656 -9.031 1 98.12 211 LYS A CA 1
ATOM 1538 C C . LYS A 1 211 ? 20.531 22.453 -8.461 1 98.12 211 LYS A C 1
ATOM 1540 O O . LYS A 1 211 ? 21.25 21.984 -7.57 1 98.12 211 LYS A O 1
ATOM 1545 N N . SER A 1 212 ? 20.703 23.609 -8.992 1 97.94 212 SER A N 1
ATOM 1546 C CA . SER A 1 212 ? 21.766 24.484 -8.516 1 97.94 212 SER A CA 1
ATOM 1547 C C . SER A 1 212 ? 21.594 24.828 -7.047 1 97.94 212 SER A C 1
ATOM 1549 O O . SER A 1 212 ? 22.547 24.766 -6.266 1 97.94 212 SER A O 1
ATOM 1551 N N . ALA A 1 213 ? 20.406 25.156 -6.703 1 98.25 213 ALA A N 1
ATOM 1552 C CA . ALA A 1 213 ? 20.109 25.516 -5.316 1 98.25 213 ALA A CA 1
ATOM 1553 C C . ALA A 1 213 ? 20.359 24.328 -4.387 1 98.25 213 ALA A C 1
ATOM 1555 O O . ALA A 1 213 ? 20.938 24.484 -3.309 1 98.25 213 ALA A O 1
ATOM 1556 N N . TYR A 1 214 ? 19.906 23.188 -4.777 1 98.12 214 TYR A N 1
ATOM 1557 C CA . TYR A 1 214 ? 20.094 21.984 -3.973 1 98.12 214 TYR A CA 1
ATOM 1558 C C . TYR A 1 214 ? 21.562 21.734 -3.684 1 98.12 214 TYR A C 1
ATOM 1560 O O . TYR A 1 214 ? 21.938 21.438 -2.549 1 98.12 214 TYR A O 1
ATOM 1568 N N . ARG A 1 215 ? 22.344 21.844 -4.668 1 97 215 ARG A N 1
ATOM 1569 C CA . ARG A 1 215 ? 23.781 21.641 -4.516 1 97 215 ARG A CA 1
ATOM 1570 C C . ARG A 1 215 ? 24.359 22.625 -3.5 1 97 215 ARG A C 1
ATOM 1572 O O . ARG A 1 215 ? 25.125 22.219 -2.609 1 97 215 ARG A O 1
ATOM 1579 N N . GLU A 1 216 ? 24.031 23.797 -3.637 1 96.62 216 GLU A N 1
ATOM 1580 C CA . GLU A 1 216 ? 24.562 24.828 -2.736 1 96.62 216 GLU A CA 1
ATOM 1581 C C . GLU A 1 216 ? 24.109 24.578 -1.301 1 96.62 216 GLU A C 1
ATOM 1583 O O . GLU A 1 216 ? 24.859 24.781 -0.355 1 96.62 216 GLU A O 1
ATOM 1588 N N . LEU A 1 217 ? 22.922 24.125 -1.19 1 97.56 217 LEU A N 1
ATOM 1589 C CA . LEU A 1 217 ? 22.297 23.984 0.126 1 97.56 217 LEU A CA 1
ATOM 1590 C C . LEU A 1 217 ? 22.844 22.766 0.85 1 97.56 217 LEU A C 1
ATOM 1592 O O . LEU A 1 217 ? 23.125 22.812 2.049 1 97.56 217 LEU A O 1
ATOM 1596 N N . PHE A 1 218 ? 22.984 21.625 0.117 1 96.94 218 PHE A N 1
ATOM 1597 C CA . PHE A 1 218 ? 23.125 20.359 0.834 1 96.94 218 PHE A CA 1
ATOM 1598 C C . PHE A 1 218 ? 24.438 19.688 0.477 1 96.94 218 PHE A C 1
ATOM 1600 O O . PHE A 1 218 ? 24.828 18.719 1.129 1 96.94 218 PHE A O 1
ATOM 1607 N N . GLU A 1 219 ? 25.109 20.219 -0.495 1 93.94 219 GLU A N 1
ATOM 1608 C CA . GLU A 1 219 ? 26.266 19.453 -0.945 1 93.94 219 GLU A CA 1
ATOM 1609 C C . GLU A 1 219 ? 27.562 20.234 -0.768 1 93.94 219 GLU A C 1
ATOM 1611 O O . GLU A 1 219 ? 28.656 19.656 -0.739 1 93.94 219 GLU A O 1
ATOM 1616 N N . GLU A 1 220 ? 27.594 21.547 -0.608 1 91.31 220 GLU A N 1
ATOM 1617 C CA . GLU A 1 220 ? 28.797 22.375 -0.633 1 91.31 220 GLU A CA 1
ATOM 1618 C C . GLU A 1 220 ? 29.344 22.594 0.774 1 91.31 220 GLU A C 1
ATOM 1620 O O . GLU A 1 220 ? 30.375 23.234 0.948 1 91.31 220 GLU A O 1
ATOM 1625 N N . GLY A 1 221 ? 28.766 22.109 1.81 1 87 221 GLY A N 1
ATOM 1626 C CA . GLY A 1 221 ? 29.344 22.125 3.15 1 87 221 GLY A CA 1
ATOM 1627 C C . GLY A 1 221 ? 29.172 23.453 3.854 1 87 221 GLY A C 1
ATOM 1628 O O . GLY A 1 221 ? 29.75 23.672 4.922 1 87 221 GLY A O 1
ATOM 1629 N N . LYS A 1 222 ? 28.5 24.406 3.334 1 89.44 222 LYS A N 1
ATOM 1630 C CA . LYS A 1 222 ? 28.234 25.703 3.953 1 89.44 222 LYS A CA 1
ATOM 1631 C C . LYS A 1 222 ? 27.078 25.609 4.941 1 89.44 222 LYS A C 1
ATOM 1633 O O . LYS A 1 222 ? 26.344 24.625 4.969 1 89.44 222 LYS A O 1
ATOM 1638 N N . ALA A 1 223 ? 27.062 26.578 5.777 1 93.69 223 ALA A N 1
ATOM 1639 C CA . ALA A 1 223 ? 25.969 26.625 6.754 1 93.69 223 ALA A CA 1
ATOM 1640 C C . ALA A 1 223 ? 24.625 26.734 6.066 1 93.69 223 ALA A C 1
ATOM 1642 O O . ALA A 1 223 ? 24.375 27.672 5.32 1 93.69 223 ALA A O 1
ATOM 1643 N N . LEU A 1 224 ? 23.719 25.859 6.355 1 95.88 224 LEU A N 1
ATOM 1644 C CA . LEU A 1 224 ? 22.453 25.688 5.656 1 95.88 224 LEU A CA 1
ATOM 1645 C C . LEU A 1 224 ? 21.609 26.969 5.711 1 95.88 224 LEU A C 1
ATOM 1647 O O . LEU A 1 224 ? 21.125 27.438 4.684 1 95.88 224 LEU A O 1
ATOM 1651 N N . GLN A 1 225 ? 21.516 27.594 6.875 1 96.5 225 GLN A N 1
ATOM 1652 C CA . GLN A 1 225 ? 20.656 28.766 7.062 1 96.5 225 GLN A CA 1
ATOM 1653 C C . GLN A 1 225 ? 21.203 29.969 6.301 1 96.5 225 GLN A C 1
ATOM 1655 O O . GLN A 1 225 ? 20.438 30.766 5.746 1 96.5 225 GLN A O 1
ATOM 1660 N N . ASP A 1 226 ? 22.516 30.062 6.285 1 97.31 226 ASP A N 1
ATOM 1661 C CA . ASP A 1 226 ? 23.156 31.172 5.574 1 97.31 226 ASP A CA 1
ATOM 1662 C C . ASP A 1 226 ? 22.922 31.062 4.066 1 97.31 226 ASP A C 1
ATOM 1664 O O . ASP A 1 226 ? 22.562 32.031 3.412 1 97.31 226 ASP A O 1
ATOM 1668 N N . VAL A 1 227 ? 23.109 29.844 3.617 1 97.75 227 VAL A N 1
ATOM 1669 C CA . VAL A 1 227 ? 22.922 29.609 2.188 1 97.75 227 VAL A CA 1
ATOM 1670 C C . VAL A 1 227 ? 21.469 29.828 1.806 1 97.75 227 VAL A C 1
ATOM 1672 O O . VAL A 1 227 ? 21.172 30.469 0.796 1 97.75 227 VAL A O 1
ATOM 1675 N N . ALA A 1 228 ? 20.531 29.359 2.578 1 98.38 228 ALA A N 1
ATOM 1676 C CA . ALA A 1 228 ? 19.094 29.516 2.318 1 98.38 228 ALA A CA 1
ATOM 1677 C C . ALA A 1 228 ? 18.703 30.984 2.268 1 98.38 228 ALA A C 1
ATOM 1679 O O . ALA A 1 228 ? 17.938 31.406 1.393 1 98.38 228 ALA A O 1
ATOM 1680 N N . GLN A 1 229 ? 19.234 31.703 3.217 1 98.06 229 GLN A N 1
ATOM 1681 C CA . GLN A 1 229 ? 18.938 33.125 3.26 1 98.06 229 GLN A CA 1
ATOM 1682 C C . GLN A 1 229 ? 19.453 33.844 2.008 1 98.06 229 GLN A C 1
ATOM 1684 O O . GLN A 1 229 ? 18.734 34.625 1.395 1 98.06 229 GLN A O 1
ATOM 1689 N N . ARG A 1 230 ? 20.672 33.594 1.625 1 98.06 230 ARG A N 1
ATOM 1690 C CA . ARG A 1 230 ? 21.266 34.219 0.451 1 98.06 230 ARG A CA 1
ATOM 1691 C C . ARG A 1 230 ? 20.484 33.875 -0.812 1 98.06 230 ARG A C 1
ATOM 1693 O O . ARG A 1 230 ? 20.125 34.781 -1.582 1 98.06 230 ARG A O 1
ATOM 1700 N N . LEU A 1 231 ? 20.234 32.562 -0.978 1 98.31 231 LEU A N 1
ATOM 1701 C CA . LEU A 1 231 ? 19.516 32.125 -2.168 1 98.31 231 LEU A CA 1
ATOM 1702 C C . LEU A 1 231 ? 18.109 32.719 -2.211 1 98.31 231 LEU A C 1
ATOM 1704 O O . LEU A 1 231 ? 17.609 33.062 -3.287 1 98.31 231 LEU A O 1
ATOM 1708 N N . PHE A 1 232 ? 17.438 32.812 -1.125 1 97.94 232 PHE A N 1
ATOM 1709 C CA . PHE A 1 232 ? 16.094 33.406 -1.051 1 97.94 232 PHE A CA 1
ATOM 1710 C C . PHE A 1 232 ? 16.109 34.844 -1.571 1 97.94 232 PHE A C 1
ATOM 1712 O O . PHE A 1 232 ? 15.18 35.25 -2.273 1 97.94 232 PHE A O 1
ATOM 1719 N N . GLU A 1 233 ? 17.172 35.562 -1.262 1 97.88 233 GLU A N 1
ATOM 1720 C CA . GLU A 1 233 ? 17.281 36.969 -1.618 1 97.88 233 GLU A CA 1
ATOM 1721 C C . GLU A 1 233 ? 17.734 37.156 -3.064 1 97.88 233 GLU A C 1
ATOM 1723 O O . GLU A 1 233 ? 17.266 38.062 -3.76 1 97.88 233 GLU A O 1
ATOM 1728 N N . GLU A 1 234 ? 18.531 36.312 -3.537 1 97.62 234 GLU A N 1
ATOM 1729 C CA . GLU A 1 234 ? 19.234 36.531 -4.801 1 97.62 234 GLU A CA 1
ATOM 1730 C C . GLU A 1 234 ? 18.516 35.812 -5.953 1 97.62 234 GLU A C 1
ATOM 1732 O O . GLU A 1 234 ? 18.672 36.219 -7.113 1 97.62 234 GLU A O 1
ATOM 1737 N N . SER A 1 235 ? 17.812 34.781 -5.656 1 97.06 235 SER A N 1
ATOM 1738 C CA . SER A 1 235 ? 17.25 33.969 -6.73 1 97.06 235 SER A CA 1
ATOM 1739 C C . SER A 1 235 ? 16.062 34.656 -7.379 1 97.06 235 SER A C 1
ATOM 1741 O O . SER A 1 235 ? 15.266 35.312 -6.695 1 97.06 235 SER A O 1
ATOM 1743 N N . SER A 1 236 ? 15.891 34.5 -8.648 1 96.06 236 SER A N 1
ATOM 1744 C CA . SER A 1 236 ? 14.711 34.969 -9.359 1 96.06 236 SER A CA 1
ATOM 1745 C C . SER A 1 236 ? 13.656 33.875 -9.492 1 96.06 236 SER A C 1
ATOM 1747 O O . SER A 1 236 ? 12.516 34.156 -9.867 1 96.06 236 SER A O 1
ATOM 1749 N N . SER A 1 237 ? 14.031 32.656 -9.211 1 97.19 237 SER A N 1
ATOM 1750 C CA . SER A 1 237 ? 13.117 31.531 -9.305 1 97.19 237 SER A CA 1
ATOM 1751 C C . SER A 1 237 ? 12.203 31.453 -8.078 1 97.19 237 SER A C 1
ATOM 1753 O O . SER A 1 237 ? 12.688 31.328 -6.949 1 97.19 237 SER A O 1
ATOM 1755 N N . GLU A 1 238 ? 10.945 31.5 -8.336 1 96.88 238 GLU A N 1
ATOM 1756 C CA . GLU A 1 238 ? 9.984 31.391 -7.242 1 96.88 238 GLU A CA 1
ATOM 1757 C C . GLU A 1 238 ? 10.086 30.031 -6.559 1 96.88 238 GLU A C 1
ATOM 1759 O O . GLU A 1 238 ? 9.883 29.922 -5.348 1 96.88 238 GLU A O 1
ATOM 1764 N N . LYS A 1 239 ? 10.367 29.047 -7.289 1 97.94 239 LYS A N 1
ATOM 1765 C CA . LYS A 1 239 ? 10.5 27.703 -6.734 1 97.94 239 LYS A CA 1
ATOM 1766 C C . LYS A 1 239 ? 11.703 27.609 -5.797 1 97.94 239 LYS A C 1
ATOM 1768 O O . LYS A 1 239 ? 11.609 27.016 -4.719 1 97.94 239 LYS A O 1
ATOM 1773 N N . VAL A 1 240 ? 12.758 28.203 -6.145 1 98.5 240 VAL A N 1
ATOM 1774 C CA . VAL A 1 240 ? 13.93 28.234 -5.281 1 98.5 240 VAL A CA 1
ATOM 1775 C C . VAL A 1 240 ? 13.625 29.031 -4.016 1 98.5 240 VAL A C 1
ATOM 1777 O O . VAL A 1 240 ? 14.008 28.625 -2.914 1 98.5 240 VAL A O 1
ATOM 1780 N N . LYS A 1 241 ? 12.938 30.078 -4.188 1 98.44 241 LYS A N 1
ATOM 1781 C CA . LYS A 1 241 ? 12.57 30.891 -3.025 1 98.44 241 LYS A CA 1
ATOM 1782 C C . LYS A 1 241 ? 11.695 30.094 -2.062 1 98.44 241 LYS A C 1
ATOM 1784 O O . LYS A 1 241 ? 11.867 30.172 -0.845 1 98.44 241 LYS A O 1
ATOM 1789 N N . ASN A 1 242 ? 10.789 29.359 -2.648 1 98 242 ASN A N 1
ATOM 1790 C CA . ASN A 1 242 ? 9.922 28.516 -1.836 1 98 242 ASN A CA 1
ATOM 1791 C C . ASN A 1 242 ? 10.719 27.469 -1.072 1 98 242 ASN A C 1
ATOM 1793 O O . ASN A 1 242 ? 10.469 27.234 0.112 1 98 242 ASN A O 1
ATOM 1797 N N . LEU A 1 243 ? 11.602 26.828 -1.719 1 98.5 243 LEU A N 1
ATOM 1798 C CA . LEU A 1 243 ? 12.5 25.859 -1.108 1 98.5 243 LEU A CA 1
ATOM 1799 C C . LEU A 1 243 ? 13.266 26.469 0.059 1 98.5 243 LEU A C 1
ATOM 1801 O O . LEU A 1 243 ? 13.289 25.906 1.156 1 98.5 243 LEU A O 1
ATOM 1805 N N . CYS A 1 244 ? 13.812 27.641 -0.119 1 98.56 244 CYS A N 1
ATOM 1806 C CA . CYS A 1 244 ? 14.617 28.328 0.892 1 98.56 244 CYS A CA 1
ATOM 1807 C C . CYS A 1 244 ? 13.75 28.781 2.059 1 98.56 244 CYS A C 1
ATOM 1809 O O . CYS A 1 244 ? 14.164 28.703 3.215 1 98.56 244 CYS A O 1
ATOM 1811 N N . LYS A 1 245 ? 12.609 29.297 1.714 1 98.31 245 LYS A N 1
ATOM 1812 C CA . LYS A 1 245 ? 11.68 29.719 2.764 1 98.31 245 LYS A CA 1
ATOM 1813 C C . LYS A 1 245 ? 11.344 28.562 3.697 1 98.31 245 LYS A C 1
ATOM 1815 O O . LYS A 1 245 ? 11.312 28.734 4.918 1 98.31 245 LYS A O 1
ATOM 1820 N N . PHE A 1 246 ? 11.07 27.422 3.135 1 98.56 246 PHE A N 1
ATOM 1821 C CA . PHE A 1 246 ? 10.781 26.219 3.912 1 98.56 246 PHE A CA 1
ATOM 1822 C C . PHE A 1 246 ? 11.93 25.906 4.867 1 98.56 246 PHE A C 1
ATOM 1824 O O . PHE A 1 246 ? 11.711 25.641 6.051 1 98.56 246 PHE A O 1
ATOM 1831 N N . ILE A 1 247 ? 13.125 25.875 4.375 1 98.06 247 ILE A N 1
ATOM 1832 C CA . ILE A 1 247 ? 14.312 25.531 5.152 1 98.06 247 ILE A CA 1
ATOM 1833 C C . ILE A 1 247 ? 14.453 26.5 6.324 1 98.06 247 ILE A C 1
ATOM 1835 O O . ILE A 1 247 ? 14.727 26.078 7.453 1 98.06 247 ILE A O 1
ATOM 1839 N N . LYS A 1 248 ? 14.211 27.703 6.043 1 97.19 248 LYS A N 1
ATOM 1840 C CA . LYS A 1 248 ? 14.383 28.75 7.059 1 97.19 248 LYS A CA 1
ATOM 1841 C C . LYS A 1 248 ? 13.359 28.594 8.18 1 97.19 248 LYS A C 1
ATOM 1843 O O . LYS A 1 248 ? 13.602 29 9.312 1 97.19 248 LYS A O 1
ATOM 1848 N N . THR A 1 249 ? 12.266 27.938 7.926 1 96.31 249 THR A N 1
ATOM 1849 C CA . THR A 1 249 ? 11.172 27.906 8.891 1 96.31 249 THR A CA 1
ATOM 1850 C C . THR A 1 249 ? 11.031 26.5 9.492 1 96.31 249 THR A C 1
ATOM 1852 O O . THR A 1 249 ? 10.188 26.281 10.359 1 96.31 249 THR A O 1
ATOM 1855 N N . SER A 1 250 ? 11.859 25.594 9.039 1 95.75 250 SER A N 1
ATOM 1856 C CA . SER A 1 250 ? 11.773 24.219 9.539 1 95.75 250 SER A CA 1
ATOM 1857 C C . SER A 1 250 ? 12.055 24.156 11.039 1 95.75 250 SER A C 1
ATOM 1859 O O . SER A 1 250 ? 13.016 24.766 11.523 1 95.75 250 SER A O 1
ATOM 1861 N N . LYS A 1 251 ? 11.305 23.359 11.766 1 93.5 251 LYS A N 1
ATOM 1862 C CA . LYS A 1 251 ? 11.461 23.25 13.211 1 93.5 251 LYS A CA 1
ATOM 1863 C C . LYS A 1 251 ? 12.078 21.906 13.594 1 93.5 251 LYS A C 1
ATOM 1865 O O . LYS A 1 251 ? 12.711 21.781 14.648 1 93.5 251 LYS A O 1
ATOM 1870 N N . ARG A 1 252 ? 11.945 20.906 12.75 1 94.56 252 ARG A N 1
ATOM 1871 C CA . ARG A 1 252 ? 12.406 19.562 13.086 1 94.56 252 ARG A CA 1
ATOM 1872 C C . ARG A 1 252 ? 13.75 19.266 12.422 1 94.56 252 ARG A C 1
ATOM 1874 O O . ARG A 1 252 ? 14.281 18.172 12.555 1 94.56 252 ARG A O 1
ATOM 1881 N N . GLY A 1 253 ? 14.234 20.25 11.672 1 95.38 253 GLY A N 1
ATOM 1882 C CA . GLY A 1 253 ? 15.5 20.031 10.984 1 95.38 253 GLY A CA 1
ATOM 1883 C C . GLY A 1 253 ? 15.359 19.234 9.703 1 95.38 253 GLY A C 1
ATOM 1884 O O . GLY A 1 253 ? 14.312 18.641 9.453 1 95.38 253 GLY A O 1
ATOM 1885 N N . ILE A 1 254 ? 16.328 19.328 8.883 1 96.69 254 ILE A N 1
ATOM 1886 C CA . ILE A 1 254 ? 16.359 18.656 7.59 1 96.69 254 ILE A CA 1
ATOM 1887 C C . ILE A 1 254 ? 17.438 17.578 7.59 1 96.69 254 ILE A C 1
ATOM 1889 O O . ILE A 1 254 ? 18.594 17.859 7.926 1 96.69 254 ILE A O 1
ATOM 1893 N N . PRO A 1 255 ? 17.078 16.391 7.254 1 95.75 255 PRO A N 1
ATOM 1894 C CA . PRO A 1 255 ? 18.062 15.305 7.262 1 95.75 255 PRO A CA 1
ATOM 1895 C C . PRO A 1 255 ? 18.859 15.219 5.957 1 95.75 255 PRO A C 1
ATOM 1897 O O . PRO A 1 255 ? 18.312 14.82 4.926 1 95.75 255 PRO A O 1
ATOM 1900 N N . PHE A 1 256 ? 20.094 15.609 5.965 1 93.25 256 PHE A N 1
ATOM 1901 C CA . PHE A 1 256 ? 20.969 15.461 4.805 1 93.25 256 PHE A CA 1
ATOM 1902 C C . PHE A 1 256 ? 22.391 15.109 5.238 1 93.25 256 PHE A C 1
ATOM 1904 O O . PHE A 1 256 ? 22.75 15.312 6.398 1 93.25 256 PHE A O 1
ATOM 1911 N N . THR A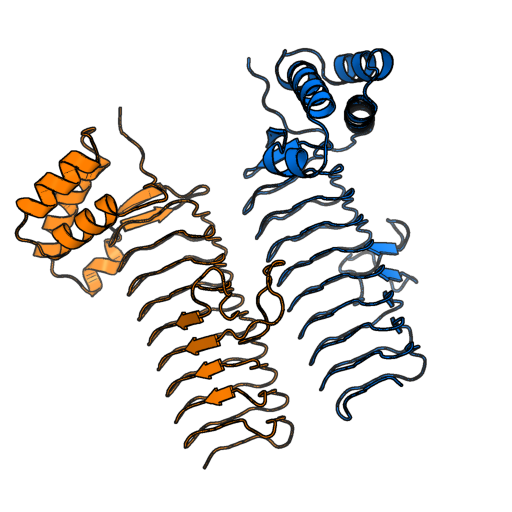 1 257 ? 23.016 14.344 4.27 1 85.5 257 THR A N 1
ATOM 1912 C CA . THR A 1 257 ? 24.391 13.945 4.574 1 85.5 257 THR A CA 1
ATOM 1913 C C . THR A 1 257 ? 25.375 14.977 4.043 1 85.5 257 THR A C 1
ATOM 1915 O O . THR A 1 257 ? 25.297 15.391 2.885 1 85.5 257 THR A O 1
ATOM 1918 N N . ARG A 1 258 ? 26.219 15.508 4.957 1 74.06 258 ARG A N 1
ATOM 1919 C CA . ARG A 1 258 ? 27.266 16.422 4.559 1 74.06 258 ARG A CA 1
ATOM 1920 C C . ARG A 1 258 ? 28.469 15.672 3.998 1 74.06 258 ARG A C 1
ATOM 1922 O O . ARG A 1 258 ? 28.875 14.641 4.543 1 74.06 258 ARG A O 1
ATOM 1929 N N . LYS A 1 259 ? 28.719 15.773 2.693 1 62 259 LYS A N 1
ATOM 1930 C CA . LYS A 1 259 ? 29.969 15.227 2.176 1 62 259 LYS A CA 1
ATOM 1931 C C . LYS A 1 259 ? 31.188 15.859 2.861 1 62 259 LYS A C 1
ATOM 1933 O O . LYS A 1 259 ? 31.281 17.078 2.949 1 62 259 LYS A O 1
ATOM 1938 N N . SER A 1 260 ? 31.75 15.203 3.934 1 47.31 260 SER A N 1
ATOM 1939 C CA . SER A 1 260 ? 33 15.688 4.508 1 47.31 260 SER A CA 1
ATOM 1940 C C . SER A 1 260 ? 34.094 15.82 3.445 1 47.31 260 SER A C 1
ATOM 1942 O O . SER A 1 260 ? 34.062 15.086 2.451 1 47.31 260 SER A O 1
ATOM 1944 N N . MET B 1 1 ? -25.938 -28.078 0.314 1 73.56 1 MET B N 1
ATOM 1945 C CA . MET B 1 1 ? -26.672 -26.812 0.269 1 73.56 1 MET B CA 1
ATOM 1946 C C . MET B 1 1 ? -25.859 -25.688 0.905 1 73.56 1 MET B C 1
ATOM 1948 O O . MET B 1 1 ? -25.125 -25.922 1.865 1 73.56 1 MET B O 1
ATOM 1952 N N . SER B 1 2 ? -25.688 -24.656 0.214 1 82.38 2 SER B N 1
ATOM 1953 C CA . SER B 1 2 ? -24.938 -23.516 0.748 1 82.38 2 SER B CA 1
ATOM 1954 C C . SER B 1 2 ? -25.641 -22.922 1.97 1 82.38 2 SER B C 1
ATOM 1956 O O . SER B 1 2 ? -26.859 -22.922 2.045 1 82.38 2 SER B O 1
ATOM 1958 N N . ALA B 1 3 ? -24.891 -22.797 3.066 1 94.44 3 ALA B N 1
ATOM 1959 C CA . ALA B 1 3 ? -25.391 -22.156 4.277 1 94.44 3 ALA B CA 1
ATOM 1960 C C . ALA B 1 3 ? -25.109 -20.656 4.262 1 94.44 3 ALA B C 1
ATOM 1962 O O . ALA B 1 3 ? -23.984 -20.234 4.512 1 94.44 3 ALA B O 1
ATOM 1963 N N . ILE B 1 4 ? -26.109 -19.891 3.936 1 97.25 4 ILE B N 1
ATOM 1964 C CA . ILE B 1 4 ? -25.969 -18.438 3.84 1 97.25 4 ILE B CA 1
ATOM 1965 C C . ILE B 1 4 ? -26.734 -17.781 4.984 1 97.25 4 ILE B C 1
ATOM 1967 O O . ILE B 1 4 ? -27.953 -17.906 5.09 1 97.25 4 ILE B O 1
ATOM 1971 N N . HIS B 1 5 ? -26.016 -17.109 5.844 1 98.06 5 HIS B N 1
ATOM 1972 C CA . HIS B 1 5 ? -26.672 -16.422 6.949 1 98.06 5 HIS B CA 1
ATOM 1973 C C . HIS B 1 5 ? -27.688 -15.398 6.434 1 98.06 5 HIS B C 1
ATOM 1975 O O . HIS B 1 5 ? -27.406 -14.695 5.461 1 98.06 5 HIS B O 1
ATOM 1981 N N . PRO B 1 6 ? -28.734 -15.164 7.062 1 97.88 6 PRO B N 1
ATOM 1982 C CA . PRO B 1 6 ? -29.812 -14.297 6.566 1 97.88 6 PRO B CA 1
ATOM 1983 C C . PRO B 1 6 ? -29.391 -12.836 6.445 1 97.88 6 PRO B C 1
ATOM 1985 O O . PRO B 1 6 ? -29.984 -12.078 5.672 1 97.88 6 PRO B O 1
ATOM 1988 N N . THR B 1 7 ? -28.375 -12.43 7.16 1 97.81 7 THR B N 1
ATOM 1989 C CA . THR B 1 7 ? -27.984 -11.031 7.129 1 97.81 7 THR B CA 1
ATOM 1990 C C . THR B 1 7 ? -26.891 -10.789 6.086 1 97.81 7 THR B C 1
ATOM 1992 O O . THR B 1 7 ? -26.484 -9.648 5.863 1 97.81 7 THR B O 1
ATOM 1995 N N . ALA B 1 8 ? -26.406 -11.844 5.508 1 98.31 8 ALA B N 1
ATOM 1996 C CA . ALA B 1 8 ? -25.469 -11.688 4.406 1 98.31 8 ALA B CA 1
ATOM 1997 C C . ALA B 1 8 ? -26.172 -11.18 3.148 1 98.31 8 ALA B C 1
ATOM 1999 O O . ALA B 1 8 ? -27.375 -11.398 2.977 1 98.31 8 ALA B O 1
ATOM 2000 N N . ILE B 1 9 ? -25.5 -10.492 2.369 1 98.44 9 ILE B N 1
ATOM 2001 C CA . ILE B 1 9 ? -26.047 -10.062 1.084 1 98.44 9 ILE B CA 1
ATOM 2002 C C . ILE B 1 9 ? -25.297 -10.758 -0.05 1 98.44 9 ILE B C 1
ATOM 2004 O O . ILE B 1 9 ? -24.078 -10.633 -0.164 1 98.44 9 ILE B O 1
ATOM 2008 N N . VAL B 1 10 ? -25.969 -11.5 -0.836 1 98.38 10 VAL B N 1
ATOM 2009 C CA . VAL B 1 10 ? -25.469 -12.109 -2.062 1 98.38 10 VAL B CA 1
ATOM 2010 C C . VAL B 1 10 ? -26.25 -11.562 -3.264 1 98.38 10 VAL B C 1
ATOM 2012 O O . VAL B 1 10 ? -27.453 -11.789 -3.391 1 98.38 10 VAL B O 1
ATOM 2015 N N . GLU B 1 11 ? -25.609 -10.836 -4.039 1 98.06 11 GLU B N 1
ATOM 2016 C CA . GLU B 1 11 ? -26.281 -10.195 -5.164 1 98.06 11 GLU B CA 1
ATOM 2017 C C . GLU B 1 11 ? -26.719 -11.227 -6.207 1 98.06 11 GLU B C 1
ATOM 2019 O O . GLU B 1 11 ? -26.109 -12.289 -6.32 1 98.06 11 GLU B O 1
ATOM 2024 N N . ASP B 1 12 ? -27.703 -10.773 -6.973 1 97.94 12 ASP B N 1
ATOM 2025 C CA . ASP B 1 12 ? -28.141 -11.594 -8.102 1 97.94 12 ASP B CA 1
ATOM 2026 C C . ASP B 1 12 ? -27.016 -11.75 -9.125 1 97.94 12 ASP B C 1
ATOM 2028 O O . ASP B 1 12 ? -26.375 -10.773 -9.5 1 97.94 12 ASP B O 1
ATOM 2032 N N . GLY B 1 13 ? -26.703 -12.914 -9.516 1 98.25 13 GLY B N 1
ATOM 2033 C CA . GLY B 1 13 ? -25.672 -13.219 -10.492 1 98.25 13 GLY B CA 1
ATOM 2034 C C . GLY B 1 13 ? -24.516 -13.992 -9.914 1 98.25 13 GLY B C 1
ATOM 2035 O O . GLY B 1 13 ? -23.75 -14.625 -10.648 1 98.25 13 GLY B O 1
ATOM 2036 N N . ALA B 1 14 ? -24.391 -13.828 -8.609 1 98.44 14 ALA B N 1
ATOM 2037 C CA . ALA B 1 14 ? -23.328 -14.594 -7.957 1 98.44 14 ALA B CA 1
ATOM 2038 C C . ALA B 1 14 ? -23.578 -16.094 -8.109 1 98.44 14 ALA B C 1
ATOM 2040 O O . ALA B 1 14 ? -24.719 -16.547 -8.125 1 98.44 14 ALA B O 1
ATOM 2041 N N . ILE B 1 15 ? -22.5 -16.859 -8.258 1 98.62 15 ILE B N 1
ATOM 2042 C CA . ILE B 1 15 ? -22.594 -18.297 -8.391 1 98.62 15 ILE B CA 1
ATOM 2043 C C . ILE B 1 15 ? -21.891 -18.969 -7.211 1 98.62 15 ILE B C 1
ATOM 2045 O O . ILE B 1 15 ? -20.672 -18.844 -7.047 1 98.62 15 ILE B O 1
ATOM 2049 N N . LEU B 1 16 ? -22.609 -19.734 -6.414 1 98.44 16 LEU B N 1
ATOM 2050 C CA . LEU B 1 16 ? -22.062 -20.453 -5.266 1 98.44 16 LEU B CA 1
ATOM 2051 C C . LEU B 1 16 ? -22.203 -21.953 -5.453 1 98.44 16 LEU B C 1
ATOM 2053 O O . LEU B 1 16 ? -23.281 -22.438 -5.812 1 98.44 16 LEU B O 1
ATOM 2057 N N . GLY B 1 17 ? -21.109 -22.609 -5.27 1 98.19 17 GLY B N 1
ATOM 2058 C CA . GLY B 1 17 ? -21.094 -24.062 -5.395 1 98.19 17 GLY B CA 1
ATOM 2059 C C . GLY B 1 17 ? -21.75 -24.766 -4.215 1 98.19 17 GLY B C 1
ATOM 2060 O O . GLY B 1 17 ? -22.484 -24.141 -3.449 1 98.19 17 GLY B O 1
ATOM 2061 N N . GLU B 1 18 ? -21.453 -26.078 -4.051 1 98 18 GLU B N 1
ATOM 2062 C CA . GLU B 1 18 ? -22 -26.906 -2.971 1 98 18 GLU B CA 1
ATOM 2063 C C . GLU B 1 18 ? -21.25 -26.656 -1.659 1 98 18 GLU B C 1
ATOM 2065 O O . GLU B 1 18 ? -20.031 -26.469 -1.652 1 98 18 GLU B O 1
ATOM 2070 N N . ASN B 1 19 ? -22 -26.625 -0.556 1 98.12 19 ASN B N 1
ATOM 2071 C CA . ASN B 1 19 ? -21.453 -26.562 0.795 1 98.12 19 ASN B CA 1
ATOM 2072 C C . ASN B 1 19 ? -20.641 -25.281 1.014 1 98.12 19 ASN B C 1
ATOM 2074 O O . ASN B 1 19 ? -19.594 -25.312 1.659 1 98.12 19 ASN B O 1
ATOM 2078 N N . VAL B 1 20 ? -20.938 -24.281 0.327 1 98.75 20 VAL B N 1
ATOM 2079 C CA . VAL B 1 20 ? -20.375 -22.969 0.597 1 98.75 20 VAL B CA 1
ATOM 2080 C C . VAL B 1 20 ? -21.094 -22.328 1.79 1 98.75 20 VAL B C 1
ATOM 2082 O O . VAL B 1 20 ? -22.312 -22.438 1.915 1 98.75 20 VAL B O 1
ATOM 2085 N N . SER B 1 21 ? -20.359 -21.734 2.646 1 98.75 21 SER B N 1
ATOM 2086 C CA . SER B 1 21 ? -20.953 -21.016 3.771 1 98.75 21 SER B CA 1
ATOM 2087 C C . SER B 1 21 ? -20.641 -19.516 3.707 1 98.75 21 SER B C 1
ATOM 2089 O O . SER B 1 21 ? -19.516 -19.141 3.348 1 98.75 21 SER B O 1
ATOM 2091 N N . VAL B 1 22 ? -21.578 -18.688 4.016 1 98.81 22 VAL B N 1
ATOM 2092 C CA . VAL B 1 22 ? -21.453 -17.234 4.059 1 98.81 22 VAL B CA 1
ATOM 2093 C C . VAL B 1 22 ? -21.969 -16.703 5.391 1 98.81 22 VAL B C 1
ATOM 2095 O O . VAL B 1 22 ? -23.156 -16.859 5.707 1 98.81 22 VAL B O 1
ATOM 2098 N N . GLY B 1 23 ? -21.062 -16.047 6.121 1 98.69 23 GLY B N 1
ATOM 2099 C CA . GLY B 1 23 ? -21.391 -15.586 7.461 1 98.69 23 GLY B CA 1
ATOM 2100 C C . GLY B 1 23 ? -22.156 -14.281 7.473 1 98.69 23 GLY B C 1
ATOM 2101 O O . GLY B 1 23 ? -22.406 -13.695 6.418 1 98.69 23 GLY B O 1
ATOM 2102 N N . PRO B 1 24 ? -22.562 -13.859 8.711 1 98.69 24 PRO B N 1
ATOM 2103 C CA . PRO B 1 24 ? -23.375 -12.648 8.82 1 98.69 24 PRO B CA 1
ATOM 2104 C C . PRO B 1 24 ? -22.656 -11.398 8.344 1 98.69 24 PRO B C 1
ATOM 2106 O O . PRO B 1 24 ? -21.438 -11.266 8.555 1 98.69 24 PRO B O 1
ATOM 2109 N N . PHE B 1 25 ? -23.375 -10.516 7.598 1 98.69 25 PHE B N 1
ATOM 2110 C CA . PHE B 1 25 ? -22.953 -9.18 7.191 1 98.69 25 PHE B CA 1
ATOM 2111 C C . PHE B 1 25 ? -21.875 -9.258 6.117 1 98.69 25 PHE B C 1
ATOM 2113 O O . PHE B 1 25 ? -21.203 -8.266 5.82 1 98.69 25 PHE B O 1
ATOM 2120 N N . ALA B 1 26 ? -21.672 -10.461 5.613 1 98.75 26 ALA B N 1
ATOM 2121 C CA . ALA B 1 26 ? -20.797 -10.578 4.445 1 98.75 26 ALA B CA 1
ATOM 2122 C C . ALA B 1 26 ? -21.484 -10.047 3.189 1 98.75 26 ALA B C 1
ATOM 2124 O O . ALA B 1 26 ? -22.719 -10.008 3.119 1 98.75 26 ALA B O 1
ATOM 2125 N N . TYR B 1 27 ? -20.734 -9.57 2.26 1 98.69 27 TYR B N 1
ATOM 2126 C CA . TYR B 1 27 ? -21.234 -9.047 0.999 1 98.69 27 TYR B CA 1
ATOM 2127 C C . TYR B 1 27 ? -20.578 -9.727 -0.188 1 98.69 27 TYR B C 1
ATOM 2129 O O . TYR B 1 27 ? -19.344 -9.719 -0.308 1 98.69 27 TYR B O 1
ATOM 2137 N N . ILE B 1 28 ? -21.375 -10.328 -1.078 1 98.75 28 ILE B N 1
ATOM 2138 C CA . ILE B 1 28 ? -20.891 -11 -2.281 1 98.75 28 ILE B CA 1
ATOM 2139 C C . ILE B 1 28 ? -21.5 -10.336 -3.518 1 98.75 28 ILE B C 1
ATOM 2141 O O . ILE B 1 28 ? -22.719 -10.367 -3.707 1 98.75 28 ILE B O 1
ATOM 2145 N N . GLY B 1 29 ? -20.703 -9.82 -4.352 1 98.31 29 GLY B N 1
ATOM 2146 C CA . GLY B 1 29 ? -21.141 -9.102 -5.539 1 98.31 29 GLY B CA 1
ATOM 2147 C C . GLY B 1 29 ? -21.672 -10.016 -6.633 1 98.31 29 GLY B C 1
ATOM 2148 O O . GLY B 1 29 ? -21.484 -11.234 -6.57 1 98.31 29 GLY B O 1
ATOM 2149 N N . ALA B 1 30 ? -22.219 -9.422 -7.652 1 98.44 30 ALA B N 1
ATOM 2150 C CA . ALA B 1 30 ? -23 -10.125 -8.672 1 98.44 30 ALA B CA 1
ATOM 2151 C C . ALA B 1 30 ? -22.094 -10.938 -9.586 1 98.44 30 ALA B C 1
ATOM 2153 O O . ALA B 1 30 ? -22.547 -11.922 -10.188 1 98.44 30 ALA B O 1
ATOM 2154 N N . LYS B 1 31 ? -20.844 -10.539 -9.695 1 98.62 31 LYS B N 1
ATOM 2155 C CA . LYS B 1 31 ? -19.969 -11.195 -10.656 1 98.62 31 LYS B CA 1
ATOM 2156 C C . LYS B 1 31 ? -18.984 -12.133 -9.961 1 98.62 31 LYS B C 1
ATOM 2158 O O . LYS B 1 31 ? -17.938 -12.469 -10.516 1 98.62 31 LYS B O 1
ATOM 2163 N N . VAL B 1 32 ? -19.312 -12.562 -8.789 1 98.88 32 VAL B N 1
ATOM 2164 C CA . VAL B 1 32 ? -18.438 -13.414 -7.988 1 98.88 32 VAL B CA 1
ATOM 2165 C C . VAL B 1 32 ? -18.859 -14.875 -8.156 1 98.88 32 VAL B C 1
ATOM 2167 O O . VAL B 1 32 ? -20.047 -15.188 -8.18 1 98.88 32 VAL B O 1
ATOM 2170 N N . SER B 1 33 ? -17.922 -15.734 -8.336 1 98.94 33 SER B N 1
ATOM 2171 C CA . SER B 1 33 ? -18.141 -17.172 -8.305 1 98.94 33 SER B CA 1
ATOM 2172 C C . SER B 1 33 ? -17.297 -17.844 -7.219 1 98.94 33 SER B C 1
ATOM 2174 O O . SER B 1 33 ? -16.094 -17.578 -7.105 1 98.94 33 SER B O 1
ATOM 2176 N N . ILE B 1 34 ? -17.906 -18.641 -6.387 1 98.88 34 ILE B N 1
ATOM 2177 C CA . ILE B 1 34 ? -17.25 -19.359 -5.301 1 98.88 34 ILE B CA 1
ATOM 2178 C C . ILE B 1 34 ? -17.547 -20.859 -5.418 1 98.88 34 ILE B C 1
ATOM 2180 O O . ILE B 1 34 ? -18.703 -21.266 -5.43 1 98.88 34 ILE B O 1
ATOM 2184 N N . ASP B 1 35 ? -16.547 -21.656 -5.477 1 98.75 35 ASP B N 1
ATOM 2185 C CA . ASP B 1 35 ? -16.703 -23.078 -5.711 1 98.75 35 ASP B CA 1
ATOM 2186 C C . ASP B 1 35 ? -16.906 -23.844 -4.398 1 98.75 35 ASP B C 1
ATOM 2188 O O . ASP B 1 35 ? -16.938 -23.219 -3.326 1 98.75 35 ASP B O 1
ATOM 2192 N N . ASP B 1 36 ? -17 -25.172 -4.461 1 98.75 36 ASP B N 1
ATOM 2193 C CA . ASP B 1 36 ? -17.516 -26.047 -3.4 1 98.75 36 ASP B CA 1
ATOM 2194 C C . ASP B 1 36 ? -16.641 -25.953 -2.154 1 98.75 36 ASP B C 1
ATOM 2196 O O . ASP B 1 36 ? -15.406 -25.906 -2.254 1 98.75 36 ASP B O 1
ATOM 2200 N N . GLY B 1 37 ? -17.234 -25.906 -1.013 1 98.69 37 GLY B N 1
ATOM 2201 C CA . GLY B 1 37 ? -16.578 -26.109 0.265 1 98.69 37 GLY B CA 1
ATOM 2202 C C . GLY B 1 37 ? -15.914 -24.859 0.808 1 98.69 37 GLY B C 1
ATOM 2203 O O . GLY B 1 37 ? -15.359 -24.859 1.91 1 98.69 37 GLY B O 1
ATOM 2204 N N . THR B 1 38 ? -15.93 -23.766 0.093 1 98.81 38 THR B N 1
ATOM 2205 C CA . THR B 1 38 ? -15.312 -22.516 0.512 1 98.81 38 THR B CA 1
ATOM 2206 C C . THR B 1 38 ? -16.188 -21.797 1.548 1 98.81 38 THR B C 1
ATOM 2208 O O . THR B 1 38 ? -17.422 -21.797 1.433 1 98.81 38 THR B O 1
ATOM 2211 N N . SER B 1 39 ? -15.531 -21.234 2.566 1 98.88 39 SER B N 1
ATOM 2212 C CA . SER B 1 39 ? -16.234 -20.5 3.613 1 98.88 39 SER B CA 1
ATOM 2213 C C . SER B 1 39 ? -15.867 -19.016 3.598 1 98.88 39 SER B C 1
ATOM 2215 O O . SER B 1 39 ? -14.703 -18.656 3.41 1 98.88 39 SER B O 1
ATOM 2217 N N . VAL B 1 40 ? -16.844 -18.172 3.764 1 98.88 40 VAL B N 1
ATOM 2218 C CA . VAL B 1 40 ? -16.672 -16.719 3.861 1 98.88 40 VAL B CA 1
ATOM 2219 C C . VAL B 1 40 ? -17.172 -16.234 5.219 1 98.88 40 VAL B C 1
ATOM 2221 O O . VAL B 1 40 ? -18.344 -16.391 5.547 1 98.88 40 VAL B O 1
ATOM 2224 N N . ALA B 1 41 ? -16.297 -15.633 5.984 1 98.88 41 ALA B N 1
ATOM 2225 C CA . ALA B 1 41 ? -16.656 -15.219 7.34 1 98.88 41 ALA B CA 1
ATOM 2226 C C . ALA B 1 41 ? -17.406 -13.898 7.336 1 98.88 41 ALA B C 1
ATOM 2228 O O . ALA B 1 41 ? -17.562 -13.266 6.289 1 98.88 41 ALA B O 1
ATOM 2229 N N . SER B 1 42 ? -17.828 -13.57 8.562 1 98.75 42 SER B N 1
ATOM 2230 C CA . SER B 1 42 ? -18.625 -12.359 8.758 1 98.75 42 SER B CA 1
ATOM 2231 C C . SER B 1 42 ? -17.859 -11.125 8.305 1 98.75 42 SER B C 1
ATOM 2233 O O . SER B 1 42 ? -16.641 -11.039 8.492 1 98.75 42 SER B O 1
ATOM 2235 N N . HIS B 1 43 ? -18.562 -10.164 7.672 1 98.81 43 HIS B N 1
ATOM 2236 C CA . HIS B 1 43 ? -18.094 -8.82 7.371 1 98.81 43 HIS B CA 1
ATOM 2237 C C . HIS B 1 43 ? -17.109 -8.82 6.203 1 98.81 43 HIS B C 1
ATOM 2239 O O . HIS B 1 43 ? -16.609 -7.766 5.809 1 98.81 43 HIS B O 1
ATOM 2245 N N . ALA B 1 44 ? -16.828 -9.961 5.613 1 98.88 44 ALA B N 1
ATOM 2246 C CA . ALA B 1 44 ? -15.992 -10 4.418 1 98.88 44 ALA B CA 1
ATOM 2247 C C . ALA B 1 44 ? -16.719 -9.406 3.217 1 98.88 44 ALA B C 1
ATOM 2249 O O . ALA B 1 44 ? -17.953 -9.516 3.111 1 98.88 44 ALA B O 1
ATOM 2250 N N . VAL B 1 45 ? -16 -8.727 2.369 1 98.88 45 VAL B N 1
ATOM 2251 C CA . VAL B 1 45 ? -16.531 -8.148 1.136 1 98.88 45 VAL B CA 1
ATOM 2252 C C . VAL B 1 45 ? -15.82 -8.773 -0.068 1 98.88 45 VAL B C 1
ATOM 2254 O O . VAL B 1 45 ? -14.594 -8.703 -0.18 1 98.88 45 VAL B O 1
ATOM 2257 N N . ILE B 1 46 ? -16.531 -9.43 -0.989 1 98.94 46 ILE B N 1
ATOM 2258 C CA . ILE B 1 46 ? -16 -9.992 -2.227 1 98.94 46 ILE B CA 1
ATOM 2259 C C . ILE B 1 46 ? -16.734 -9.391 -3.422 1 98.94 46 ILE B C 1
ATOM 2261 O O . ILE B 1 46 ? -17.953 -9.555 -3.561 1 98.94 46 ILE B O 1
ATOM 2265 N N . GLU B 1 47 ? -16.016 -8.688 -4.258 1 97.88 47 GLU B N 1
ATOM 2266 C CA . GLU B 1 47 ? -16.625 -7.945 -5.352 1 97.88 47 GLU B CA 1
ATOM 2267 C C . GLU B 1 47 ? -15.836 -8.117 -6.648 1 97.88 47 GLU B C 1
ATOM 2269 O O . GLU B 1 47 ? -14.891 -8.906 -6.703 1 97.88 47 GLU B O 1
ATOM 2274 N N . GLY B 1 48 ? -16.344 -7.406 -7.684 1 97.94 48 GLY B N 1
ATOM 2275 C CA . GLY B 1 48 ? -15.672 -7.477 -8.977 1 97.94 48 GLY B CA 1
ATOM 2276 C C . GLY B 1 48 ? -15.789 -8.836 -9.633 1 97.94 48 GLY B C 1
ATOM 2277 O O . GLY B 1 48 ? -16.469 -9.727 -9.117 1 97.94 48 GLY B O 1
ATOM 2278 N N . ARG B 1 49 ? -15.203 -8.977 -10.828 1 98.69 49 ARG B N 1
ATOM 2279 C CA . ARG B 1 49 ? -15.094 -10.297 -11.438 1 98.69 49 ARG B CA 1
ATOM 2280 C C . ARG B 1 49 ? -14.062 -11.156 -10.719 1 98.69 49 ARG B C 1
ATOM 2282 O O . ARG B 1 49 ? -12.883 -11.141 -11.086 1 98.69 49 ARG B O 1
ATOM 2289 N N . THR B 1 50 ? -14.547 -11.867 -9.711 1 98.94 50 THR B N 1
ATOM 2290 C CA . THR B 1 50 ? -13.695 -12.664 -8.836 1 98.94 50 THR B CA 1
ATOM 2291 C C . THR B 1 50 ? -14.125 -14.125 -8.836 1 98.94 50 THR B C 1
ATOM 2293 O O . THR B 1 50 ? -15.305 -14.43 -8.625 1 98.94 50 THR B O 1
ATOM 2296 N N . SER B 1 51 ? -13.188 -14.992 -9.156 1 98.94 51 SER B N 1
ATOM 2297 C CA . SER B 1 51 ? -13.422 -16.438 -9.086 1 98.94 51 SER B CA 1
ATOM 2298 C C . SER B 1 51 ? -12.586 -17.078 -7.977 1 98.94 51 SER B C 1
ATOM 2300 O O . SER B 1 51 ? -11.367 -16.922 -7.938 1 98.94 51 SER B O 1
ATOM 2302 N N . ILE B 1 52 ? -13.273 -17.812 -7.082 1 98.94 52 ILE B N 1
ATOM 2303 C CA . ILE B 1 52 ? -12.617 -18.453 -5.949 1 98.94 52 ILE B CA 1
ATOM 2304 C C . ILE B 1 52 ? -12.844 -19.969 -6.016 1 98.94 52 ILE B C 1
ATOM 2306 O O . ILE B 1 52 ? -13.977 -20.422 -6.141 1 98.94 52 ILE B O 1
ATOM 2310 N N . GLY B 1 53 ? -11.82 -20.719 -5.926 1 98.94 53 GLY B N 1
ATOM 2311 C CA . GLY B 1 53 ? -11.875 -22.172 -6.047 1 98.94 53 GLY B CA 1
ATOM 2312 C C . GLY B 1 53 ? -12.469 -22.844 -4.828 1 98.94 53 GLY B C 1
ATOM 2313 O O . GLY B 1 53 ? -13.266 -22.25 -4.105 1 98.94 53 GLY B O 1
ATOM 2314 N N . LYS B 1 54 ? -12.047 -24.156 -4.637 1 98.94 54 LYS B N 1
ATOM 2315 C CA . LYS B 1 54 ? -12.641 -25.031 -3.633 1 98.94 54 LYS B CA 1
ATOM 2316 C C . LYS B 1 54 ? -11.906 -24.922 -2.301 1 98.94 54 LYS B C 1
ATOM 2318 O O . LYS B 1 54 ? -10.688 -24.734 -2.27 1 98.94 54 LYS B O 1
ATOM 2323 N N . ASN B 1 55 ? -12.641 -25 -1.243 1 98.88 55 ASN B N 1
ATOM 2324 C CA . ASN B 1 55 ? -12.125 -25.234 0.105 1 98.88 55 ASN B CA 1
ATOM 2325 C C . ASN B 1 55 ? -11.219 -24.094 0.556 1 98.88 55 ASN B C 1
ATOM 2327 O O . ASN B 1 55 ? -10.188 -24.328 1.181 1 98.88 55 ASN B O 1
ATOM 2331 N N . ASN B 1 56 ? -11.492 -22.938 0.153 1 98.94 56 ASN B N 1
ATOM 2332 C CA . ASN B 1 56 ? -10.836 -21.766 0.717 1 98.94 56 ASN B CA 1
ATOM 2333 C C . ASN B 1 56 ? -11.508 -21.312 2.018 1 98.94 56 ASN B C 1
ATOM 2335 O O . ASN B 1 56 ? -12.695 -21.562 2.223 1 98.94 56 ASN B O 1
ATOM 2339 N N . ARG B 1 57 ? -10.727 -20.781 2.875 1 98.94 57 ARG B N 1
ATOM 2340 C CA . ARG B 1 57 ? -11.242 -20.125 4.078 1 98.94 57 ARG B CA 1
ATOM 2341 C C . ARG B 1 57 ? -10.945 -18.625 4.062 1 98.94 57 ARG B C 1
ATOM 2343 O O . ARG B 1 57 ? -9.789 -18.219 4.164 1 98.94 57 ARG B O 1
ATOM 2350 N N . ILE B 1 58 ? -11.977 -17.828 3.93 1 98.94 58 ILE B N 1
ATOM 2351 C CA . ILE B 1 58 ? -11.859 -16.375 3.924 1 98.94 58 ILE B CA 1
ATOM 2352 C C . ILE B 1 58 ? -12.336 -15.82 5.266 1 98.94 58 ILE B C 1
ATOM 2354 O O . ILE B 1 58 ? -13.5 -15.969 5.629 1 98.94 58 ILE B O 1
ATOM 2358 N N . PHE B 1 59 ? -11.484 -15.148 5.953 1 98.94 59 PHE B N 1
ATOM 2359 C CA . PHE B 1 59 ? -11.773 -14.688 7.305 1 98.94 59 PHE B CA 1
ATOM 2360 C C . PHE B 1 59 ? -12.391 -13.297 7.285 1 98.94 59 PHE B C 1
ATOM 2362 O O . PHE B 1 59 ? -12.555 -12.703 6.219 1 98.94 59 PHE B O 1
ATOM 2369 N N . SER B 1 60 ? -12.734 -12.844 8.477 1 98.88 60 SER B N 1
ATOM 2370 C CA . SER B 1 60 ? -13.578 -11.664 8.625 1 98.88 60 SER B CA 1
ATOM 2371 C C . SER B 1 60 ? -12.867 -10.406 8.141 1 98.88 60 SER B C 1
ATOM 2373 O O . SER B 1 60 ? -11.656 -10.273 8.297 1 98.88 60 SER B O 1
ATOM 2375 N N . HIS B 1 61 ? -13.641 -9.461 7.531 1 98.81 61 HIS B N 1
ATOM 2376 C CA . HIS B 1 61 ? -13.266 -8.086 7.207 1 98.81 61 HIS B CA 1
ATOM 2377 C C . HIS B 1 61 ? -12.305 -8.039 6.023 1 98.81 61 HIS B C 1
ATOM 2379 O O . HIS B 1 61 ? -11.758 -6.984 5.703 1 98.81 61 HIS B O 1
ATOM 2385 N N . SER B 1 62 ? -12.117 -9.156 5.336 1 98.81 62 SER B N 1
ATOM 2386 C CA . SER B 1 62 ? -11.297 -9.125 4.129 1 98.81 62 SER B CA 1
ATOM 2387 C C . SER B 1 62 ? -11.984 -8.344 3.016 1 98.81 62 SER B C 1
ATOM 2389 O O . SER B 1 62 ? -13.219 -8.328 2.934 1 98.81 62 SER B O 1
ATOM 2391 N N . ALA B 1 63 ? -11.297 -7.598 2.24 1 98.88 63 ALA B N 1
ATOM 2392 C CA . ALA B 1 63 ? -11.758 -6.918 1.033 1 98.88 63 ALA B CA 1
ATOM 2393 C C . ALA B 1 63 ? -11.141 -7.543 -0.217 1 98.88 63 ALA B C 1
ATOM 2395 O O . ALA B 1 63 ? -9.977 -7.305 -0.529 1 98.88 63 ALA B O 1
ATOM 2396 N N . ILE B 1 64 ? -11.906 -8.289 -0.992 1 98.88 64 ILE B N 1
ATOM 2397 C CA . ILE B 1 64 ? -11.422 -9.133 -2.078 1 98.88 64 ILE B CA 1
ATOM 2398 C C . ILE B 1 64 ? -12.086 -8.719 -3.391 1 98.88 64 ILE B C 1
ATOM 2400 O O . ILE B 1 64 ? -13.312 -8.727 -3.502 1 98.88 64 ILE B O 1
ATOM 2404 N N . GLY B 1 65 ? -11.242 -8.266 -4.285 1 98.75 65 GLY B N 1
ATOM 2405 C CA . GLY B 1 65 ? -11.742 -8.031 -5.633 1 98.75 65 GLY B CA 1
ATOM 2406 C C . GLY B 1 65 ? -12.172 -6.602 -5.875 1 98.75 65 GLY B C 1
ATOM 2407 O O . GLY B 1 65 ? -12.711 -6.277 -6.938 1 98.75 65 GLY B O 1
ATOM 2408 N N . THR B 1 66 ? -12.055 -5.727 -4.855 1 97.88 66 THR B N 1
ATOM 2409 C CA . THR B 1 66 ? -12.305 -4.309 -5.098 1 97.88 66 THR B CA 1
ATOM 2410 C C . THR B 1 66 ? -11.367 -3.768 -6.172 1 97.88 66 THR B C 1
ATOM 2412 O O . THR B 1 66 ? -10.273 -4.297 -6.371 1 97.88 66 THR B O 1
ATOM 2415 N N . ILE B 1 67 ? -11.742 -2.73 -6.855 1 97.75 67 ILE B N 1
ATOM 2416 C CA . ILE B 1 67 ? -11.039 -2.229 -8.023 1 97.75 67 ILE B CA 1
ATOM 2417 C C . ILE B 1 67 ? -9.57 -1.971 -7.672 1 97.75 67 ILE B C 1
ATOM 2419 O O . ILE B 1 67 ? -9.242 -1.737 -6.508 1 97.75 67 ILE B O 1
ATOM 2423 N N . PRO B 1 68 ? -8.656 -2 -8.711 1 97.94 68 PRO B N 1
ATOM 2424 C CA . PRO B 1 68 ? -7.25 -1.699 -8.43 1 97.94 68 PRO B CA 1
ATOM 2425 C C . PRO B 1 68 ? -7.035 -0.251 -7.996 1 97.94 68 PRO B C 1
ATOM 2427 O O . PRO B 1 68 ? -7.867 0.614 -8.281 1 97.94 68 PRO B O 1
ATOM 2430 N N . GLN B 1 69 ? -5.965 -0.011 -7.309 1 97.31 69 GLN B N 1
ATOM 2431 C CA . GLN B 1 69 ? -5.637 1.318 -6.805 1 97.31 69 GLN B CA 1
ATOM 2432 C C . GLN B 1 69 ? -4.855 2.123 -7.84 1 97.31 69 GLN B C 1
ATOM 2434 O O . GLN B 1 69 ? -4.492 3.273 -7.594 1 97.31 69 GLN B O 1
ATOM 2439 N N . ASP B 1 70 ? -4.582 1.553 -9.008 1 95.81 70 ASP B N 1
ATOM 2440 C CA . ASP B 1 70 ? -3.873 2.188 -10.117 1 95.81 70 ASP B CA 1
ATOM 2441 C C . ASP B 1 70 ? -4.684 3.346 -10.695 1 95.81 70 ASP B C 1
ATOM 2443 O O . ASP B 1 70 ? -5.816 3.156 -11.141 1 95.81 70 ASP B O 1
ATOM 2447 N N . LEU B 1 71 ? -4.098 4.492 -10.758 1 93.25 71 LEU B N 1
ATOM 2448 C CA . LEU B 1 71 ? -4.781 5.688 -11.234 1 93.25 71 LEU B CA 1
ATOM 2449 C C . LEU B 1 71 ? -5.121 5.57 -12.711 1 93.25 71 LEU B C 1
ATOM 2451 O O . LEU B 1 71 ? -5.977 6.297 -13.219 1 93.25 71 LEU B O 1
ATOM 2455 N N . LYS B 1 72 ? -4.492 4.684 -13.461 1 93.19 72 LYS B N 1
ATOM 2456 C CA . LYS B 1 72 ? -4.734 4.5 -14.883 1 93.19 72 LYS B CA 1
ATOM 2457 C C . LYS B 1 72 ? -5.969 3.635 -15.125 1 93.19 72 LYS B C 1
ATOM 2459 O O . LYS B 1 72 ? -6.477 3.564 -16.25 1 93.19 72 LYS B O 1
ATOM 2464 N N . TYR B 1 73 ? -6.395 2.957 -14.094 1 95.94 73 TYR B N 1
ATOM 2465 C CA . TYR B 1 73 ? -7.598 2.143 -14.227 1 95.94 73 TYR B CA 1
ATOM 2466 C C . TYR B 1 73 ? -8.805 3.004 -14.602 1 95.94 73 TYR B C 1
ATOM 2468 O O . TYR B 1 73 ? -9.102 3.99 -13.922 1 95.94 73 TYR B O 1
ATOM 2476 N N . ALA B 1 74 ? -9.484 2.551 -15.594 1 94.12 74 ALA B N 1
ATOM 2477 C CA . ALA B 1 74 ? -10.586 3.355 -16.109 1 94.12 74 ALA B CA 1
ATOM 2478 C C . ALA B 1 74 ? -11.844 2.51 -16.281 1 94.12 74 ALA B C 1
ATOM 2480 O O . ALA B 1 74 ? -12.617 2.715 -17.234 1 94.12 74 ALA B O 1
ATOM 2481 N N . GLY B 1 75 ? -11.938 1.516 -15.539 1 95.12 75 GLY B N 1
ATOM 2482 C CA . GLY B 1 75 ? -13.148 0.714 -15.562 1 95.12 75 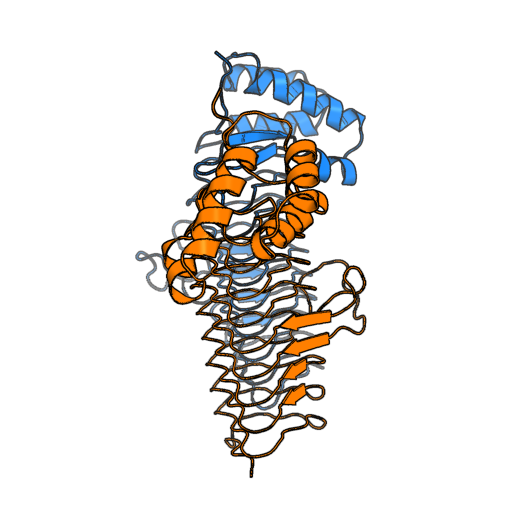GLY B CA 1
ATOM 2483 C C . GLY B 1 75 ? -13.07 -0.464 -16.516 1 95.12 75 GLY B C 1
ATOM 2484 O O . GLY B 1 75 ? -14.086 -1.086 -16.828 1 95.12 75 GLY B O 1
ATOM 2485 N N . GLU B 1 76 ? -11.852 -0.695 -16.938 1 95.81 76 GLU B N 1
ATOM 2486 C CA . GLU B 1 76 ? -11.688 -1.849 -17.812 1 95.81 76 GLU B CA 1
ATOM 2487 C C . GLU B 1 76 ? -12.039 -3.146 -17.094 1 95.81 76 GLU B C 1
ATOM 2489 O O . GLU B 1 76 ? -12.062 -3.191 -15.859 1 95.81 76 GLU B O 1
ATOM 2494 N N . ASP B 1 77 ? -12.375 -4.078 -17.938 1 96.38 77 ASP B N 1
ATOM 2495 C CA . ASP B 1 77 ? -12.719 -5.391 -17.406 1 96.38 77 ASP B CA 1
ATOM 2496 C C . ASP B 1 77 ? -11.469 -6.121 -16.906 1 96.38 77 ASP B C 1
ATOM 2498 O O . ASP B 1 77 ? -10.547 -6.387 -17.688 1 96.38 77 ASP B O 1
ATOM 2502 N N . VAL B 1 78 ? -11.391 -6.363 -15.68 1 98.06 78 VAL B N 1
ATOM 2503 C CA . VAL B 1 78 ? -10.25 -7.035 -15.062 1 98.06 78 VAL B CA 1
ATOM 2504 C C . VAL B 1 78 ? -10.75 -8.094 -14.078 1 98.06 78 VAL B C 1
ATOM 2506 O O . VAL B 1 78 ? -11.922 -8.086 -13.695 1 98.06 78 VAL B O 1
ATOM 2509 N N . GLU B 1 79 ? -9.812 -9.078 -13.734 1 98.44 79 GLU B N 1
ATOM 2510 C CA . GLU B 1 79 ? -10.32 -10.148 -12.891 1 98.44 79 GLU B CA 1
ATOM 2511 C C . GLU B 1 79 ? -9.312 -10.539 -11.82 1 98.44 79 GLU B C 1
ATOM 2513 O O . GLU B 1 79 ? -8.125 -10.219 -11.93 1 98.44 79 GLU B O 1
ATOM 2518 N N . LEU B 1 80 ? -9.828 -11.078 -10.734 1 98.94 80 LEU B N 1
ATOM 2519 C CA . LEU B 1 80 ? -9.094 -11.75 -9.664 1 98.94 80 LEU B CA 1
ATOM 2520 C C . LEU B 1 80 ? -9.445 -13.234 -9.617 1 98.94 80 LEU B C 1
ATOM 2522 O O . LEU B 1 80 ? -10.617 -13.594 -9.508 1 98.94 80 LEU B O 1
ATOM 2526 N N . ILE B 1 81 ? -8.406 -14.125 -9.742 1 99 81 ILE B N 1
ATOM 2527 C CA . ILE B 1 81 ? -8.602 -15.57 -9.727 1 99 81 ILE B CA 1
ATOM 2528 C C . ILE B 1 81 ? -7.863 -16.188 -8.539 1 99 81 ILE B C 1
ATOM 2530 O O . ILE B 1 81 ? -6.645 -16.031 -8.414 1 99 81 ILE B O 1
ATOM 2534 N N . ILE B 1 82 ? -8.578 -16.859 -7.684 1 99 82 ILE B N 1
ATOM 2535 C CA . ILE B 1 82 ? -8.016 -17.531 -6.508 1 99 82 ILE B CA 1
ATOM 2536 C C . ILE B 1 82 ? -8.234 -19.031 -6.617 1 99 82 ILE B C 1
ATOM 2538 O O . ILE B 1 82 ? -9.359 -19.5 -6.816 1 99 82 ILE B O 1
ATOM 2542 N N . GLY B 1 83 ? -7.211 -19.844 -6.492 1 98.94 83 GLY B N 1
ATOM 2543 C CA . GLY B 1 83 ? -7.277 -21.281 -6.594 1 98.94 83 GLY B CA 1
ATOM 2544 C C . GLY B 1 83 ? -7.953 -21.938 -5.402 1 98.94 83 GLY B C 1
ATOM 2545 O O . GLY B 1 83 ? -8.953 -21.438 -4.895 1 98.94 83 GLY B O 1
ATOM 2546 N N . ASP B 1 84 ? -7.387 -23.125 -4.977 1 98.94 84 ASP B N 1
ATOM 2547 C CA . ASP B 1 84 ? -8.031 -23.969 -3.975 1 98.94 84 ASP B CA 1
ATOM 2548 C C . ASP B 1 84 ? -7.23 -23.969 -2.674 1 98.94 84 ASP B C 1
ATOM 2550 O O . ASP B 1 84 ? -6.012 -23.781 -2.686 1 98.94 84 ASP B O 1
ATOM 2554 N N . ASN B 1 85 ? -7.898 -24.172 -1.576 1 98.94 85 ASN B N 1
ATOM 2555 C CA . ASN B 1 85 ? -7.309 -24.531 -0.29 1 98.94 85 ASN B CA 1
ATOM 2556 C C . ASN B 1 85 ? -6.441 -23.406 0.26 1 98.94 85 ASN B C 1
ATOM 2558 O O . ASN B 1 85 ? -5.371 -23.656 0.822 1 98.94 85 ASN B O 1
ATOM 2562 N N . ASN B 1 86 ? -6.793 -22.203 0.016 1 98.94 86 ASN B N 1
ATOM 2563 C CA . ASN B 1 86 ? -6.09 -21.047 0.583 1 98.94 86 ASN B CA 1
ATOM 2564 C C . ASN B 1 86 ? -6.715 -20.609 1.902 1 98.94 86 ASN B C 1
ATOM 2566 O O . ASN B 1 86 ? -7.922 -20.766 2.105 1 98.94 86 ASN B O 1
ATOM 2570 N N . ASN B 1 87 ? -5.895 -20.172 2.811 1 98.94 87 ASN B N 1
ATOM 2571 C CA . ASN B 1 87 ? -6.309 -19.469 4.02 1 98.94 87 ASN B CA 1
ATOM 2572 C C . ASN B 1 87 ? -6.043 -17.969 3.916 1 98.94 87 ASN B C 1
ATOM 2574 O O . ASN B 1 87 ? -4.891 -17.531 3.908 1 98.94 87 ASN B O 1
ATOM 2578 N N . ILE B 1 88 ? -7.082 -17.188 3.824 1 98.94 88 ILE B N 1
ATOM 2579 C CA . ILE B 1 88 ? -7.004 -15.742 3.662 1 98.94 88 ILE B CA 1
ATOM 2580 C C . ILE B 1 88 ? -7.488 -15.055 4.938 1 98.94 88 ILE B C 1
ATOM 2582 O O . ILE B 1 88 ? -8.688 -15.008 5.203 1 98.94 88 ILE B O 1
ATOM 2586 N N . ARG B 1 89 ? -6.602 -14.523 5.727 1 98.94 89 ARG B N 1
ATOM 2587 C CA . ARG B 1 89 ? -6.879 -14.078 7.09 1 98.94 89 ARG B CA 1
ATOM 2588 C C . ARG B 1 89 ? -7.504 -12.695 7.102 1 98.94 89 ARG B C 1
ATOM 2590 O O . ARG B 1 89 ? -7.809 -12.133 6.047 1 98.94 89 ARG B O 1
ATOM 2597 N N . GLU B 1 90 ? -7.738 -12.18 8.312 1 98.88 90 GLU B N 1
ATOM 2598 C CA . GLU B 1 90 ? -8.516 -10.969 8.555 1 98.88 90 GLU B CA 1
ATOM 2599 C C . GLU B 1 90 ? -7.848 -9.75 7.941 1 98.88 90 GLU B C 1
ATOM 2601 O O . GLU B 1 90 ? -6.621 -9.625 7.969 1 98.88 90 GLU B O 1
ATOM 2606 N N . PHE B 1 91 ? -8.664 -8.844 7.348 1 98.88 91 PHE B N 1
ATOM 2607 C CA . PHE B 1 91 ? -8.266 -7.5 6.938 1 98.88 91 PHE B CA 1
ATOM 2608 C C . PHE B 1 91 ? -7.305 -7.562 5.754 1 98.88 91 PHE B C 1
ATOM 2610 O O . PHE B 1 91 ? -6.488 -6.656 5.566 1 98.88 91 PHE B O 1
ATOM 2617 N N . THR B 1 92 ? -7.355 -8.68 4.988 1 98.88 92 THR B N 1
ATOM 2618 C CA . THR B 1 92 ? -6.586 -8.742 3.75 1 98.88 92 THR B CA 1
ATOM 2619 C C . THR B 1 92 ? -7.227 -7.879 2.668 1 98.88 92 THR B C 1
ATOM 2621 O O . THR B 1 92 ? -8.445 -7.699 2.648 1 98.88 92 THR B O 1
ATOM 2624 N N . LEU B 1 93 ? -6.445 -7.242 1.838 1 98.94 93 LEU B N 1
ATOM 2625 C CA . LEU B 1 93 ? -6.879 -6.473 0.676 1 98.94 93 LEU B CA 1
ATOM 2626 C C . LEU B 1 93 ? -6.285 -7.047 -0.607 1 98.94 93 LEU B C 1
ATOM 2628 O O . LEU B 1 93 ? -5.074 -6.973 -0.822 1 98.94 93 LEU B O 1
ATOM 2632 N N . LEU B 1 94 ? -7.094 -7.652 -1.522 1 98.94 94 LEU B N 1
ATOM 2633 C CA . LEU B 1 94 ? -6.668 -8.289 -2.766 1 98.94 94 LEU B CA 1
ATOM 2634 C C . LEU B 1 94 ? -7.301 -7.605 -3.971 1 98.94 94 LEU B C 1
ATOM 2636 O O . LEU B 1 94 ? -8.531 -7.586 -4.105 1 98.94 94 LEU B O 1
ATOM 2640 N N . ASN B 1 95 ? -6.52 -7.062 -4.828 1 98.88 95 ASN B N 1
ATOM 2641 C CA . ASN B 1 95 ? -7.035 -6.309 -5.969 1 98.88 95 ASN B CA 1
ATOM 2642 C C . ASN B 1 95 ? -6.926 -7.109 -7.262 1 98.88 95 ASN B C 1
ATOM 2644 O O . ASN B 1 95 ? -6.027 -7.938 -7.41 1 98.88 95 ASN B O 1
ATOM 2648 N N . PRO B 1 96 ? -7.84 -6.855 -8.211 1 98.81 96 PRO B N 1
ATOM 2649 C CA . PRO B 1 96 ? -7.738 -7.465 -9.539 1 98.81 96 PRO B CA 1
ATOM 2650 C C . PRO B 1 96 ? -6.668 -6.809 -10.406 1 98.81 96 PRO B C 1
ATOM 2652 O O . PRO B 1 96 ? -5.949 -5.918 -9.945 1 98.81 96 PRO B O 1
ATOM 2655 N N . GLY B 1 97 ? -6.598 -7.371 -11.656 1 98.5 97 GLY B N 1
ATOM 2656 C CA . GLY B 1 97 ? -5.555 -6.902 -12.555 1 98.5 97 GLY B CA 1
ATOM 2657 C C . GLY B 1 97 ? -5.871 -5.559 -13.188 1 98.5 97 GLY B C 1
ATOM 2658 O O . GLY B 1 97 ? -6.766 -4.848 -12.727 1 98.5 97 GLY B O 1
ATOM 2659 N N . THR B 1 98 ? -5.078 -5.113 -14.023 1 97.88 98 THR B N 1
ATOM 2660 C CA . THR B 1 98 ? -5.238 -3.922 -14.852 1 97.88 98 THR B CA 1
ATOM 2661 C C . THR B 1 98 ? -4.902 -4.227 -16.312 1 97.88 98 THR B C 1
ATOM 2663 O O . THR B 1 98 ? -4.199 -5.199 -16.594 1 97.88 98 THR B O 1
ATOM 2666 N N . LYS B 1 99 ? -5.301 -3.406 -17.203 1 94.69 99 LYS B N 1
ATOM 2667 C CA . LYS B 1 99 ? -5.039 -3.584 -18.625 1 94.69 99 LYS B CA 1
ATOM 2668 C C . LYS B 1 99 ? -3.539 -3.65 -18.906 1 94.69 99 LYS B C 1
ATOM 2670 O O . LYS B 1 99 ? -3.092 -4.445 -19.734 1 94.69 99 LYS B O 1
ATOM 2675 N N . GLY B 1 100 ? -2.746 -2.92 -18.234 1 89.94 100 GLY B N 1
ATOM 2676 C CA . GLY B 1 100 ? -1.309 -2.842 -18.453 1 89.94 100 GLY B CA 1
ATOM 2677 C C . GLY B 1 100 ? -0.569 -4.082 -18 1 89.94 100 GLY B C 1
ATOM 2678 O O . GLY B 1 100 ? 0.588 -4.293 -18.359 1 89.94 100 GLY B O 1
ATOM 2679 N N . GLY B 1 101 ? -1.206 -4.992 -17.188 1 92.06 101 GLY B N 1
ATOM 2680 C CA . GLY B 1 101 ? -0.528 -6.145 -16.609 1 92.06 101 GLY B CA 1
ATOM 2681 C C . GLY B 1 101 ? -1.183 -7.465 -16.969 1 92.06 101 GLY B C 1
ATOM 2682 O O . GLY B 1 101 ? -1.018 -8.461 -16.266 1 92.06 101 GLY B O 1
ATOM 2683 N N . GLY B 1 102 ? -2.047 -7.492 -18 1 93.38 102 GLY B N 1
ATOM 2684 C CA . GLY B 1 102 ? -2.699 -8.727 -18.406 1 93.38 102 GLY B CA 1
ATOM 2685 C C . GLY B 1 102 ? -4.117 -8.852 -17.891 1 93.38 102 GLY B C 1
ATOM 2686 O O . GLY B 1 102 ? -4.793 -9.852 -18.141 1 93.38 102 GLY B O 1
ATOM 2687 N N . SER B 1 103 ? -4.508 -7.918 -17.047 1 97.44 103 SER B N 1
ATOM 2688 C CA . SER B 1 103 ? -5.895 -7.766 -16.625 1 97.44 103 SER B CA 1
ATOM 2689 C C . SER B 1 103 ? -6.273 -8.836 -15.602 1 97.44 103 SER B C 1
ATOM 2691 O O . SER B 1 103 ? -7.457 -9.102 -15.383 1 97.44 103 SER B O 1
ATOM 2693 N N . VAL B 1 104 ? -5.23 -9.5 -15.016 1 98.62 104 VAL B N 1
ATOM 2694 C CA . VAL B 1 104 ? -5.586 -10.555 -14.078 1 98.62 104 VAL B CA 1
ATOM 2695 C C . VAL B 1 104 ? -4.598 -10.57 -12.914 1 98.62 104 VAL B C 1
ATOM 2697 O O . VAL B 1 104 ? -3.391 -10.422 -13.109 1 98.62 104 VAL B O 1
ATOM 2700 N N . THR B 1 105 ? -5.062 -10.57 -11.688 1 98.88 105 THR B N 1
ATOM 2701 C CA . THR B 1 105 ? -4.336 -11.047 -10.508 1 98.88 105 THR B CA 1
ATOM 2702 C C . THR B 1 105 ? -4.668 -12.508 -10.227 1 98.88 105 THR B C 1
ATOM 2704 O O . THR B 1 105 ? -5.836 -12.891 -10.195 1 98.88 105 THR B O 1
ATOM 2707 N N . LYS B 1 106 ? -3.615 -13.32 -10.039 1 98.94 106 LYS B N 1
ATOM 2708 C CA . LYS B 1 106 ? -3.822 -14.758 -9.898 1 98.94 106 LYS B CA 1
ATOM 2709 C C . LYS B 1 106 ? -3.141 -15.297 -8.641 1 98.94 106 LYS B C 1
ATOM 2711 O O . LYS B 1 106 ? -1.95 -15.055 -8.422 1 98.94 106 LYS B O 1
ATOM 2716 N N . ILE B 1 107 ? -3.867 -16.016 -7.828 1 98.94 107 ILE B N 1
ATOM 2717 C CA . ILE B 1 107 ? -3.393 -16.688 -6.621 1 98.94 107 ILE B CA 1
ATOM 2718 C C . ILE B 1 107 ? -3.553 -18.188 -6.773 1 98.94 107 ILE B C 1
ATOM 2720 O O . ILE B 1 107 ? -4.648 -18.688 -7.055 1 98.94 107 ILE B O 1
ATOM 2724 N N . GLY B 1 108 ? -2.545 -18.969 -6.613 1 98.94 108 GLY B N 1
ATOM 2725 C CA . GLY B 1 108 ? -2.576 -20.406 -6.75 1 98.94 108 GLY B CA 1
ATOM 2726 C C . GLY B 1 108 ? -3.299 -21.109 -5.609 1 98.94 108 GLY B C 1
ATOM 2727 O O . GLY B 1 108 ? -4.352 -20.641 -5.164 1 98.94 108 GLY B O 1
ATOM 2728 N N . ASN B 1 109 ? -2.701 -22.266 -5.195 1 98.94 109 ASN B N 1
ATOM 2729 C CA . ASN B 1 109 ? -3.35 -23.156 -4.23 1 98.94 109 ASN B CA 1
ATOM 2730 C C . ASN B 1 109 ? -2.539 -23.266 -2.941 1 98.94 109 ASN B C 1
ATOM 2732 O O . ASN B 1 109 ? -1.311 -23.188 -2.967 1 98.94 109 ASN B O 1
ATOM 2736 N N . GLY B 1 110 ? -3.227 -23.484 -1.857 1 98.94 110 GLY B N 1
ATOM 2737 C CA . GLY B 1 110 ? -2.594 -23.875 -0.609 1 98.94 110 GLY B CA 1
ATOM 2738 C C . GLY B 1 110 ? -1.8 -22.766 0.036 1 98.94 110 GLY B C 1
ATOM 2739 O O . GLY B 1 110 ? -0.796 -23.016 0.707 1 98.94 110 GLY B O 1
ATOM 2740 N N . ASN B 1 111 ? -2.148 -21.547 -0.225 1 98.94 111 ASN B N 1
ATOM 2741 C CA . ASN B 1 111 ? -1.418 -20.406 0.333 1 98.94 111 ASN B CA 1
ATOM 2742 C C . ASN B 1 111 ? -2.008 -19.969 1.669 1 98.94 111 ASN B C 1
ATOM 2744 O O . ASN B 1 111 ? -3.203 -20.141 1.913 1 98.94 111 ASN B O 1
ATOM 2748 N N . LEU B 1 112 ? -1.158 -19.484 2.516 1 99 112 LEU B N 1
ATOM 2749 C CA . LEU B 1 112 ? -1.56 -18.781 3.734 1 99 112 LEU B CA 1
ATOM 2750 C C . LEU B 1 112 ? -1.25 -17.297 3.637 1 99 112 LEU B C 1
ATOM 2752 O O . LEU B 1 112 ? -0.083 -16.906 3.662 1 99 112 LEU B O 1
ATOM 2756 N N . LEU B 1 113 ? -2.248 -16.469 3.461 1 98.94 113 LEU B N 1
ATOM 2757 C CA . LEU B 1 113 ? -2.145 -15.023 3.568 1 98.94 113 LEU B CA 1
ATOM 2758 C C . LEU B 1 113 ? -2.57 -14.547 4.953 1 98.94 113 LEU B C 1
ATOM 2760 O O . LEU B 1 113 ? -3.764 -14.5 5.258 1 98.94 113 LEU B O 1
ATOM 2764 N N . MET B 1 114 ? -1.609 -14.156 5.801 1 98.94 114 MET B N 1
ATOM 2765 C CA . MET B 1 114 ? -1.919 -13.766 7.172 1 98.94 114 MET B CA 1
ATOM 2766 C C . MET B 1 114 ? -2.576 -12.391 7.211 1 98.94 114 MET B C 1
ATOM 2768 O O . MET B 1 114 ? -2.902 -11.82 6.164 1 98.94 114 MET B O 1
ATOM 2772 N N . GLY B 1 115 ? -2.846 -11.922 8.453 1 98.81 115 GLY B N 1
ATOM 2773 C CA . GLY B 1 115 ? -3.617 -10.695 8.602 1 98.81 115 GLY B CA 1
ATOM 2774 C C . GLY B 1 115 ? -2.963 -9.492 7.953 1 98.81 115 GLY B C 1
ATOM 2775 O O . GLY B 1 115 ? -1.74 -9.344 8 1 98.81 115 GLY B O 1
ATOM 2776 N N . TYR B 1 116 ? -3.777 -8.633 7.297 1 98.81 116 TYR B N 1
ATOM 2777 C CA . TYR B 1 116 ? -3.365 -7.328 6.785 1 98.81 116 TYR B CA 1
ATOM 2778 C C . TYR B 1 116 ? -2.482 -7.484 5.551 1 98.81 116 TYR B C 1
ATOM 2780 O O . TYR B 1 116 ? -1.813 -6.535 5.133 1 98.81 116 TYR B O 1
ATOM 2788 N N . VAL B 1 117 ? -2.406 -8.672 4.957 1 98.94 117 VAL B N 1
ATOM 2789 C CA . VAL B 1 117 ? -1.655 -8.836 3.715 1 98.94 117 VAL B CA 1
ATOM 2790 C C . VAL B 1 117 ? -2.346 -8.078 2.586 1 98.94 117 VAL B C 1
ATOM 2792 O O . VAL B 1 117 ? -3.574 -8.102 2.475 1 98.94 117 VAL B O 1
ATOM 2795 N N . HIS B 1 118 ? -1.554 -7.387 1.789 1 98.94 118 HIS B N 1
ATOM 2796 C CA . HIS B 1 118 ? -2.047 -6.73 0.583 1 98.94 118 HIS B CA 1
ATOM 2797 C C . HIS B 1 118 ? -1.405 -7.324 -0.667 1 98.94 118 HIS B C 1
ATOM 2799 O O . HIS B 1 118 ? -0.185 -7.488 -0.727 1 98.94 118 HIS B O 1
ATOM 2805 N N . LEU B 1 119 ? -2.219 -7.652 -1.688 1 98.94 119 LEU B N 1
ATOM 2806 C CA . LEU B 1 119 ? -1.764 -7.969 -3.037 1 98.94 119 LEU B CA 1
ATOM 2807 C C . LEU B 1 119 ? -2.264 -6.934 -4.039 1 98.94 119 LEU B C 1
ATOM 2809 O O . LEU B 1 119 ? -3.471 -6.805 -4.254 1 98.94 119 LEU B O 1
ATOM 2813 N N . GLY B 1 120 ? -1.334 -6.219 -4.664 1 98.75 120 GLY B N 1
ATOM 2814 C CA . GLY B 1 120 ? -1.678 -5.227 -5.672 1 98.75 120 GLY B CA 1
ATOM 2815 C C . GLY B 1 120 ? -2.156 -5.844 -6.977 1 98.75 120 GLY B C 1
ATOM 2816 O O . GLY B 1 120 ? -2.371 -7.055 -7.055 1 98.75 120 GLY B O 1
ATOM 2817 N N . HIS B 1 121 ? -2.379 -4.973 -7.91 1 98.75 121 HIS B N 1
ATOM 2818 C CA . HIS B 1 121 ? -2.879 -5.398 -9.211 1 98.75 121 HIS B CA 1
ATOM 2819 C C . HIS B 1 121 ? -1.854 -6.262 -9.938 1 98.75 121 HIS B C 1
ATOM 2821 O O . HIS B 1 121 ? -0.647 -6.027 -9.828 1 98.75 121 HIS B O 1
ATOM 2827 N N . ASP B 1 122 ? -2.295 -7.297 -10.656 1 98.81 122 ASP B N 1
ATOM 2828 C CA . ASP 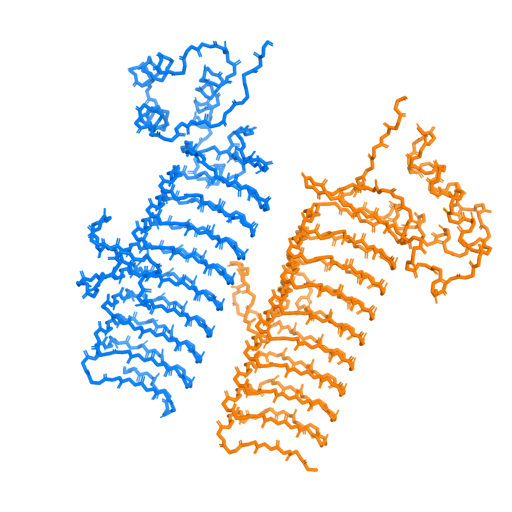B 1 122 ? -1.521 -8.094 -11.602 1 98.81 122 ASP B CA 1
ATOM 2829 C C . ASP B 1 122 ? -0.468 -8.938 -10.883 1 98.81 122 ASP B C 1
ATOM 2831 O O . ASP B 1 122 ? 0.515 -9.359 -11.492 1 98.81 122 ASP B O 1
ATOM 2835 N N . VAL B 1 123 ? -0.616 -9.086 -9.617 1 98.88 123 VAL B N 1
ATOM 2836 C CA . VAL B 1 123 ? 0.246 -10 -8.875 1 98.88 123 VAL B CA 1
ATOM 2837 C C . VAL B 1 123 ? -0.032 -11.438 -9.312 1 98.88 123 VAL B C 1
ATOM 2839 O O . VAL B 1 123 ? -1.188 -11.82 -9.516 1 98.88 123 VAL B O 1
ATOM 2842 N N . ILE B 1 124 ? 1.033 -12.227 -9.492 1 98.94 124 ILE B N 1
ATOM 2843 C CA . ILE B 1 124 ? 0.952 -13.656 -9.734 1 98.94 124 ILE B CA 1
ATOM 2844 C C . ILE B 1 124 ? 1.595 -14.422 -8.578 1 98.94 124 ILE B C 1
ATOM 2846 O O . ILE B 1 124 ? 2.811 -14.359 -8.391 1 98.94 124 ILE B O 1
ATOM 2850 N N . LEU B 1 125 ? 0.802 -15.133 -7.809 1 98.94 125 LEU B N 1
ATOM 2851 C CA . LEU B 1 125 ? 1.244 -15.898 -6.641 1 98.94 125 LEU B CA 1
ATOM 2852 C C . LEU B 1 125 ? 1.127 -17.391 -6.895 1 98.94 125 LEU B C 1
ATOM 2854 O O . LEU B 1 125 ? 0.052 -17.891 -7.238 1 98.94 125 LEU B O 1
ATOM 2858 N N . GLY B 1 126 ? 2.162 -18.125 -6.746 1 98.88 126 GLY B N 1
ATOM 2859 C CA . GLY B 1 126 ? 2.166 -19.578 -6.93 1 98.88 126 GLY B CA 1
ATOM 2860 C C . GLY B 1 126 ? 1.451 -20.312 -5.82 1 98.88 126 GLY B C 1
ATOM 2861 O O . GLY B 1 126 ? 0.453 -19.828 -5.281 1 98.88 126 GLY B O 1
ATOM 2862 N N . ASP B 1 127 ? 1.986 -21.562 -5.547 1 98.88 127 ASP B N 1
ATOM 2863 C CA . ASP B 1 127 ? 1.334 -22.469 -4.598 1 98.88 127 ASP B CA 1
ATOM 2864 C C . ASP B 1 127 ? 2.137 -22.578 -3.303 1 98.88 127 ASP B C 1
ATOM 2866 O O . ASP B 1 127 ? 3.365 -22.484 -3.318 1 98.88 127 ASP B O 1
ATOM 2870 N N . ASN B 1 128 ? 1.429 -22.766 -2.195 1 98.81 128 ASN B N 1
ATOM 2871 C CA . ASN B 1 128 ? 2.002 -23.109 -0.897 1 98.81 128 ASN B CA 1
ATOM 2872 C C . ASN B 1 128 ? 2.932 -22.016 -0.388 1 98.81 128 ASN B C 1
ATOM 2874 O O . ASN B 1 128 ? 4.02 -22.297 0.114 1 98.81 128 ASN B O 1
ATOM 2878 N N . CYS B 1 129 ? 2.557 -20.812 -0.602 1 98.94 129 CYS B N 1
ATOM 2879 C CA . CYS B 1 129 ? 3.291 -19.672 -0.096 1 98.94 129 CYS B CA 1
ATOM 2880 C C . CYS B 1 129 ? 2.74 -19.219 1.252 1 98.94 129 CYS B C 1
ATOM 2882 O O . CYS B 1 129 ? 1.586 -19.5 1.581 1 98.94 129 CYS B O 1
ATOM 2884 N N . ILE B 1 130 ? 3.559 -18.609 2.012 1 98.94 130 ILE B N 1
ATOM 2885 C CA . ILE B 1 130 ? 3.182 -17.984 3.277 1 98.94 130 ILE B CA 1
ATOM 2886 C C . ILE B 1 130 ? 3.557 -16.5 3.264 1 98.94 130 ILE B C 1
ATOM 2888 O O . ILE B 1 130 ? 4.734 -16.156 3.145 1 98.94 130 ILE B O 1
ATOM 2892 N N . LEU B 1 131 ? 2.623 -15.672 3.322 1 98.94 131 LEU B N 1
ATOM 2893 C CA . LEU B 1 131 ? 2.838 -14.242 3.525 1 98.94 131 LEU B CA 1
ATOM 2894 C C . LEU B 1 131 ? 2.439 -13.828 4.938 1 98.94 131 LEU B C 1
ATOM 2896 O O . LEU B 1 131 ? 1.259 -13.859 5.289 1 98.94 131 LEU B O 1
ATOM 2900 N N . ALA B 1 132 ? 3.418 -13.43 5.711 1 98.94 132 ALA B N 1
ATOM 2901 C CA . ALA B 1 132 ? 3.186 -13.086 7.113 1 98.94 132 ALA B CA 1
ATOM 2902 C C . ALA B 1 132 ? 2.457 -11.75 7.242 1 98.94 132 ALA B C 1
ATOM 2904 O O . ALA B 1 132 ? 2.25 -11.055 6.25 1 98.94 132 ALA B O 1
ATOM 2905 N N . ASN B 1 133 ? 2.084 -11.422 8.547 1 98.88 133 ASN B N 1
ATOM 2906 C CA . ASN B 1 133 ? 1.232 -10.273 8.812 1 98.88 133 ASN B CA 1
ATOM 2907 C C . ASN B 1 133 ? 1.808 -9 8.195 1 98.88 133 ASN B C 1
ATOM 2909 O O . ASN B 1 133 ? 2.982 -8.68 8.398 1 98.88 133 ASN B O 1
ATOM 2913 N N . GLY B 1 134 ? 0.96 -8.336 7.406 1 98.75 134 GLY B N 1
ATOM 2914 C CA . GLY B 1 134 ? 1.321 -7.012 6.922 1 98.75 134 GLY B CA 1
ATOM 2915 C C . GLY B 1 134 ? 2.248 -7.047 5.723 1 98.75 134 GLY B C 1
ATOM 2916 O O . GLY B 1 134 ? 2.766 -6.008 5.305 1 98.75 134 GLY B O 1
ATOM 2917 N N . ALA B 1 135 ? 2.613 -8.281 5.18 1 98.88 135 ALA B N 1
ATOM 2918 C CA . ALA B 1 135 ? 3.311 -8.32 3.898 1 98.88 135 ALA B CA 1
ATOM 2919 C C . ALA B 1 135 ? 2.512 -7.602 2.816 1 98.88 135 ALA B C 1
ATOM 2921 O O . ALA B 1 135 ? 1.304 -7.812 2.684 1 98.88 135 ALA B O 1
ATOM 2922 N N . THR B 1 136 ? 3.152 -6.703 2.072 1 98.88 136 THR B N 1
ATOM 2923 C CA . THR B 1 136 ? 2.49 -5.84 1.102 1 98.88 136 THR B CA 1
ATOM 2924 C C . THR B 1 136 ? 3.172 -5.934 -0.26 1 98.88 136 THR B C 1
ATOM 2926 O O . THR B 1 136 ? 4.289 -5.445 -0.436 1 98.88 136 THR B O 1
ATOM 2929 N N . LEU B 1 137 ? 2.5 -6.535 -1.284 1 98.94 137 LEU B N 1
ATOM 2930 C CA . LEU B 1 137 ? 3.051 -6.699 -2.625 1 98.94 137 LEU B CA 1
ATOM 2931 C C . LEU B 1 137 ? 2.5 -5.637 -3.572 1 98.94 137 LEU B C 1
ATOM 2933 O O . LEU B 1 137 ? 1.287 -5.555 -3.779 1 98.94 137 LEU B O 1
ATOM 2937 N N . ALA B 1 138 ? 3.412 -4.855 -4.156 1 98.69 138 ALA B N 1
ATOM 2938 C CA . ALA B 1 138 ? 2.986 -3.879 -5.156 1 98.69 138 ALA B CA 1
ATOM 2939 C C . ALA B 1 138 ? 2.592 -4.562 -6.461 1 98.69 138 ALA B C 1
ATOM 2941 O O . ALA B 1 138 ? 2.539 -5.793 -6.531 1 98.69 138 ALA B O 1
ATOM 2942 N N . GLY B 1 139 ? 2.223 -3.768 -7.402 1 98.5 139 GLY B N 1
ATOM 2943 C CA . GLY B 1 139 ? 1.675 -4.293 -8.641 1 98.5 139 GLY B CA 1
ATOM 2944 C C . GLY B 1 139 ? 2.654 -5.164 -9.406 1 98.5 139 GLY B C 1
ATOM 2945 O O . GLY B 1 139 ? 3.863 -4.926 -9.375 1 98.5 139 GLY B O 1
ATOM 2946 N N . HIS B 1 140 ? 2.221 -6.168 -10.086 1 98.62 140 HIS B N 1
ATOM 2947 C CA . HIS B 1 140 ? 2.941 -6.957 -11.078 1 98.62 140 HIS B CA 1
ATOM 2948 C C . HIS B 1 140 ? 3.969 -7.871 -10.422 1 98.62 140 HIS B C 1
ATOM 2950 O O . HIS B 1 140 ? 4.816 -8.453 -11.102 1 98.62 140 HIS B O 1
ATOM 2956 N N . VAL B 1 141 ? 3.961 -7.977 -9.109 1 98.81 141 VAL B N 1
ATOM 2957 C CA . VAL B 1 141 ? 4.902 -8.852 -8.422 1 98.81 141 VAL B CA 1
ATOM 2958 C C . VAL B 1 141 ? 4.582 -10.312 -8.742 1 98.81 141 VAL B C 1
ATOM 2960 O O . VAL B 1 141 ? 3.412 -10.688 -8.844 1 98.81 141 VAL B O 1
ATOM 2963 N N . GLU B 1 142 ? 5.629 -11.117 -8.898 1 98.81 142 GLU B N 1
ATOM 2964 C CA . GLU B 1 142 ? 5.465 -12.555 -9.133 1 98.81 142 GLU B CA 1
ATOM 2965 C C . GLU B 1 142 ? 6.207 -13.375 -8.086 1 98.81 142 GLU B C 1
ATOM 2967 O O . GLU B 1 142 ? 7.406 -13.18 -7.875 1 98.81 142 GLU B O 1
ATOM 2972 N N . LEU B 1 143 ? 5.52 -14.25 -7.43 1 98.88 143 LEU B N 1
ATOM 2973 C CA . LEU B 1 143 ? 6.105 -15.211 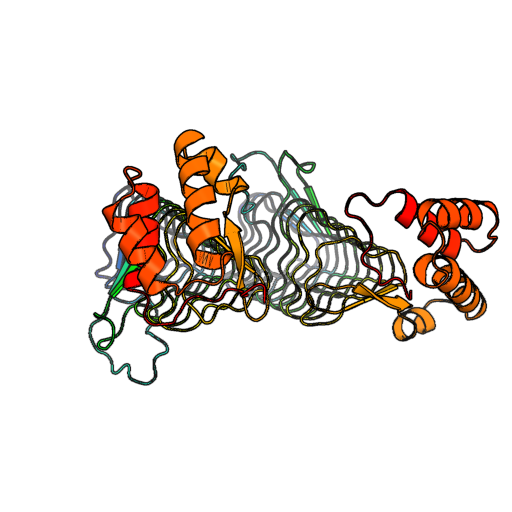-6.508 1 98.88 143 LEU B CA 1
ATOM 2974 C C . LEU B 1 143 ? 5.969 -16.641 -7.043 1 98.88 143 LEU B C 1
ATOM 2976 O O . LEU B 1 143 ? 4.887 -17.031 -7.48 1 98.88 143 LEU B O 1
ATOM 2980 N N . GLY B 1 144 ? 7.012 -17.406 -6.996 1 98.75 144 GLY B N 1
ATOM 2981 C CA . GLY B 1 144 ? 6.945 -18.828 -7.297 1 98.75 144 GLY B CA 1
ATOM 2982 C C . GLY B 1 144 ? 6.207 -19.641 -6.238 1 98.75 144 GLY B C 1
ATOM 2983 O O . GLY B 1 144 ? 5.262 -19.141 -5.621 1 98.75 144 GLY B O 1
ATOM 2984 N N . ASN B 1 145 ? 6.609 -20.906 -6.102 1 98.62 145 ASN B N 1
ATOM 2985 C CA . ASN B 1 145 ? 5.984 -21.828 -5.145 1 98.62 145 ASN B CA 1
ATOM 2986 C C . ASN B 1 145 ? 6.797 -21.922 -3.855 1 98.62 145 ASN B C 1
ATOM 2988 O O . ASN B 1 145 ? 8.023 -21.812 -3.877 1 98.62 145 ASN B O 1
ATOM 2992 N N . ASN B 1 146 ? 6.094 -22.125 -2.713 1 98.69 146 ASN B N 1
ATOM 2993 C CA . ASN B 1 146 ? 6.723 -22.359 -1.419 1 98.69 146 ASN B CA 1
ATOM 2994 C C . ASN B 1 146 ? 7.582 -21.188 -0.987 1 98.69 146 ASN B C 1
ATOM 2996 O O . ASN B 1 146 ? 8.672 -21.359 -0.436 1 98.69 146 ASN B O 1
ATOM 3000 N N . VAL B 1 147 ? 7.148 -20 -1.322 1 98.88 147 VAL B N 1
ATOM 3001 C CA . VAL B 1 147 ? 7.836 -18.781 -0.943 1 98.88 147 VAL B CA 1
ATOM 3002 C C . VAL B 1 147 ? 7.32 -18.297 0.408 1 98.88 147 VAL B C 1
ATOM 3004 O O . VAL B 1 147 ? 6.129 -18.406 0.703 1 98.88 147 VAL B O 1
ATOM 3007 N N . VAL B 1 148 ? 8.188 -17.734 1.221 1 98.88 148 VAL B N 1
ATOM 3008 C CA . VAL B 1 148 ? 7.812 -17.109 2.49 1 98.88 148 VAL B CA 1
ATOM 3009 C C . VAL B 1 148 ? 8.211 -15.641 2.492 1 98.88 148 VAL B C 1
ATOM 3011 O O . VAL B 1 148 ? 9.367 -15.305 2.256 1 98.88 148 VAL B O 1
ATOM 3014 N N . ILE B 1 149 ? 7.285 -14.812 2.68 1 98.94 149 ILE B N 1
ATOM 3015 C CA . ILE B 1 149 ? 7.539 -13.391 2.877 1 98.94 149 ILE B CA 1
ATOM 3016 C C . ILE B 1 149 ? 7.301 -13.023 4.34 1 98.94 149 ILE B C 1
ATOM 3018 O O . ILE B 1 149 ? 6.188 -13.18 4.852 1 98.94 149 ILE B O 1
ATOM 3022 N N . GLY B 1 150 ? 8.266 -12.477 4.984 1 98.81 150 GLY B N 1
ATOM 3023 C CA . GLY B 1 150 ? 8.156 -12.109 6.387 1 98.81 150 GLY B CA 1
ATOM 3024 C C . GLY B 1 150 ? 7.23 -10.938 6.629 1 98.81 150 GLY B C 1
ATOM 3025 O O . GLY B 1 150 ? 6.848 -10.234 5.691 1 98.81 150 GLY B O 1
ATOM 3026 N N . GLY B 1 151 ? 6.898 -10.703 7.926 1 98.69 151 GLY B N 1
ATOM 3027 C CA . GLY B 1 151 ? 5.918 -9.695 8.297 1 98.69 151 GLY B CA 1
ATOM 3028 C C . GLY B 1 151 ? 6.383 -8.281 8.023 1 98.69 151 GLY B C 1
ATOM 3029 O O . GLY B 1 151 ? 7.574 -7.98 8.141 1 98.69 151 GLY B O 1
ATOM 3030 N N . LEU B 1 152 ? 5.375 -7.418 7.703 1 98.44 152 LEU B N 1
ATOM 3031 C CA . LEU B 1 152 ? 5.602 -5.992 7.496 1 98.44 152 LEU B CA 1
ATOM 3032 C C . LEU B 1 152 ? 6.672 -5.758 6.438 1 98.44 152 LEU B C 1
ATOM 3034 O O . LEU B 1 152 ? 7.52 -4.879 6.59 1 98.44 152 LEU B O 1
ATOM 3038 N N . THR B 1 153 ? 6.672 -6.602 5.387 1 98.62 153 THR B N 1
ATOM 3039 C CA . THR B 1 153 ? 7.648 -6.523 4.305 1 98.62 153 THR B CA 1
ATOM 3040 C C . THR B 1 153 ? 6.996 -6.012 3.023 1 98.62 153 THR B C 1
ATOM 3042 O O . THR B 1 153 ? 6.098 -6.66 2.479 1 98.62 153 THR B O 1
ATOM 3045 N N . PRO B 1 154 ? 7.383 -4.848 2.561 1 98.69 154 PRO B N 1
ATOM 3046 C CA . PRO B 1 154 ? 6.957 -4.422 1.226 1 98.69 154 PRO B CA 1
ATOM 3047 C C . PRO B 1 154 ? 7.797 -5.043 0.111 1 98.69 154 PRO B C 1
ATOM 3049 O O . PRO B 1 154 ? 9.008 -5.215 0.266 1 98.69 154 PRO B O 1
ATOM 3052 N N . VAL B 1 155 ? 7.148 -5.387 -0.961 1 98.81 155 VAL B N 1
ATOM 3053 C CA . VAL B 1 155 ? 7.785 -5.844 -2.191 1 98.81 155 VAL B CA 1
ATOM 3054 C C . VAL B 1 155 ? 7.465 -4.875 -3.33 1 98.81 155 VAL B C 1
ATOM 3056 O O . VAL B 1 155 ? 6.297 -4.652 -3.654 1 98.81 155 VAL B O 1
ATOM 3059 N N . HIS B 1 156 ? 8.523 -4.316 -3.941 1 98.38 156 HIS B N 1
ATOM 3060 C CA . HIS B 1 156 ? 8.375 -3.283 -4.961 1 98.38 156 HIS B CA 1
ATOM 3061 C C . HIS B 1 156 ? 7.73 -3.842 -6.227 1 98.38 156 HIS B C 1
ATOM 3063 O O . HIS B 1 156 ? 7.836 -5.039 -6.504 1 98.38 156 HIS B O 1
ATOM 3069 N N . GLN B 1 157 ? 7.094 -2.949 -6.922 1 98 157 GLN B N 1
ATOM 3070 C CA . GLN B 1 157 ? 6.395 -3.365 -8.133 1 98 157 GLN B CA 1
ATOM 3071 C C . GLN B 1 157 ? 7.332 -4.113 -9.078 1 98 157 GLN B C 1
ATOM 3073 O O . GLN B 1 157 ? 8.523 -3.795 -9.164 1 98 157 GLN B O 1
ATOM 3078 N N . PHE B 1 158 ? 6.887 -5.18 -9.742 1 98.31 158 PHE B N 1
ATOM 3079 C CA . PHE B 1 158 ? 7.52 -5.934 -10.82 1 98.31 158 PHE B CA 1
ATOM 3080 C C . PHE B 1 158 ? 8.555 -6.91 -10.266 1 98.31 158 PHE B C 1
ATOM 3082 O O . PHE B 1 158 ? 9.156 -7.676 -11.023 1 98.31 158 PHE B O 1
ATOM 3089 N N . VAL B 1 159 ? 8.781 -6.961 -8.992 1 98.81 159 VAL B N 1
ATOM 3090 C CA . VAL B 1 159 ? 9.766 -7.879 -8.422 1 98.81 159 VAL B CA 1
ATOM 3091 C C . VAL B 1 159 ? 9.312 -9.32 -8.633 1 98.81 159 VAL B C 1
ATOM 3093 O O . VAL B 1 159 ? 8.125 -9.633 -8.508 1 98.81 159 VAL B O 1
ATOM 3096 N N . HIS B 1 160 ? 10.305 -10.156 -8.922 1 98.81 160 HIS B N 1
ATOM 3097 C CA . HIS B 1 160 ? 10.086 -11.594 -9.023 1 98.81 160 HIS B CA 1
ATOM 3098 C C . HIS B 1 160 ? 10.836 -12.344 -7.926 1 98.81 160 HIS B C 1
ATOM 3100 O O . HIS B 1 160 ? 12.023 -12.109 -7.715 1 98.81 160 HIS B O 1
ATOM 3106 N N . VAL B 1 161 ? 10.141 -13.273 -7.234 1 98.94 161 VAL B N 1
ATOM 3107 C CA . VAL B 1 161 ? 10.734 -14.117 -6.207 1 98.94 161 VAL B CA 1
ATOM 3108 C C . VAL B 1 161 ? 10.594 -15.586 -6.602 1 98.94 161 VAL B C 1
ATOM 3110 O O . VAL B 1 161 ? 9.484 -16.062 -6.863 1 98.94 161 VAL B O 1
ATOM 3113 N N . GLY B 1 162 ? 11.688 -16.312 -6.629 1 98.81 162 GLY B N 1
ATOM 3114 C CA . GLY B 1 162 ? 11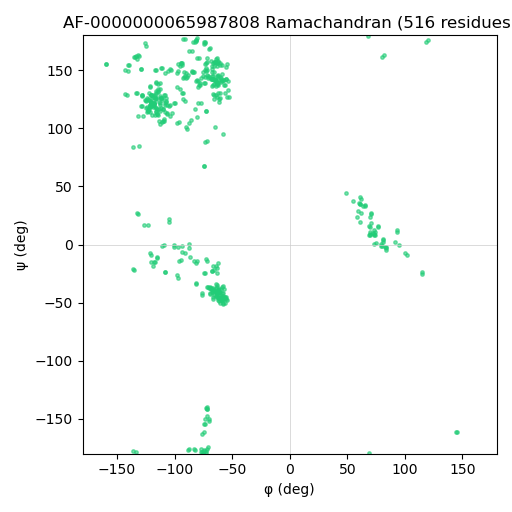.695 -17.688 -7.105 1 98.81 162 GLY B CA 1
ATOM 3115 C C . GLY B 1 162 ? 11.25 -18.688 -6.055 1 98.81 162 GLY B C 1
ATOM 3116 O O . GLY B 1 162 ? 11.125 -18.344 -4.879 1 98.81 162 GLY B O 1
ATOM 3117 N N . ASP B 1 163 ? 11.117 -19.969 -6.457 1 98.62 163 ASP B N 1
ATOM 3118 C CA . ASP B 1 163 ? 10.617 -21.047 -5.629 1 98.62 163 ASP B CA 1
ATOM 3119 C C . ASP B 1 163 ? 11.445 -21.203 -4.359 1 98.62 163 ASP B C 1
ATOM 3121 O O . ASP B 1 163 ? 12.68 -21.094 -4.398 1 98.62 163 ASP B O 1
ATOM 3125 N N . PHE B 1 164 ? 10.758 -21.406 -3.197 1 98.69 164 PHE B N 1
ATOM 3126 C CA . PHE B 1 164 ? 11.352 -21.797 -1.93 1 98.69 164 PHE B CA 1
ATOM 3127 C C . PHE B 1 164 ? 12.188 -20.672 -1.338 1 98.69 164 PHE B C 1
ATOM 3129 O O . PHE B 1 164 ? 12.93 -20.875 -0.38 1 98.69 164 PHE B O 1
ATOM 3136 N N . ALA B 1 165 ? 12.117 -19.5 -1.94 1 98.81 165 ALA B N 1
ATOM 3137 C CA . ALA B 1 165 ? 12.82 -18.359 -1.371 1 98.81 165 ALA B CA 1
ATOM 3138 C C . ALA B 1 165 ? 12.141 -17.875 -0.091 1 98.81 165 ALA B C 1
ATOM 3140 O O . ALA B 1 165 ? 10.953 -18.141 0.123 1 98.81 165 ALA B O 1
ATOM 3141 N N . MET B 1 166 ? 12.906 -17.203 0.719 1 98.88 166 MET B N 1
ATOM 3142 C CA . MET B 1 166 ? 12.406 -16.578 1.938 1 98.88 166 MET B CA 1
ATOM 3143 C C . MET B 1 166 ? 12.922 -15.156 2.074 1 98.88 166 MET B C 1
ATOM 3145 O O . MET B 1 166 ? 14.117 -14.906 1.904 1 98.88 166 MET B O 1
ATOM 3149 N N . ILE B 1 167 ? 12.055 -14.281 2.318 1 98.88 167 ILE B N 1
ATOM 3150 C CA . ILE B 1 167 ? 12.414 -12.906 2.654 1 98.88 167 ILE B CA 1
ATOM 3151 C C . ILE B 1 167 ? 12.156 -12.656 4.137 1 98.88 167 ILE B C 1
ATOM 3153 O O . ILE B 1 167 ? 11.039 -12.844 4.621 1 98.88 167 ILE B O 1
ATOM 3157 N N . GLY B 1 168 ? 13.117 -12.195 4.844 1 98.56 168 GLY B N 1
ATOM 3158 C CA . GLY B 1 168 ? 12.977 -11.938 6.27 1 98.56 168 GLY B CA 1
ATOM 3159 C C . GLY B 1 168 ? 11.977 -10.836 6.582 1 98.56 168 GLY B C 1
ATOM 3160 O O . GLY B 1 168 ? 11.742 -9.953 5.758 1 98.56 168 GLY B O 1
ATOM 3161 N N . GLY B 1 169 ? 11.469 -10.891 7.832 1 98.19 169 GLY B N 1
ATOM 3162 C CA . GLY B 1 169 ? 10.531 -9.859 8.266 1 98.19 169 GLY B CA 1
ATOM 3163 C C . GLY B 1 169 ? 11.164 -8.484 8.359 1 98.19 169 GLY B C 1
ATOM 3164 O O . GLY B 1 169 ? 12.367 -8.367 8.578 1 98.19 169 GLY B O 1
ATOM 3165 N N . ALA B 1 170 ? 10.312 -7.52 8.211 1 97.62 170 ALA B N 1
ATOM 3166 C CA . ALA B 1 170 ? 10.711 -6.117 8.312 1 97.62 170 ALA B CA 1
ATOM 3167 C C . ALA B 1 170 ? 11.742 -5.754 7.254 1 97.62 170 ALA B C 1
ATOM 3169 O O . ALA B 1 170 ? 12.484 -4.781 7.41 1 97.62 170 ALA B O 1
ATOM 3170 N N . SER B 1 171 ? 11.859 -6.566 6.141 1 98.19 171 SER B N 1
ATOM 3171 C CA . SER B 1 171 ? 12.727 -6.242 5.008 1 98.19 171 SER B CA 1
ATOM 3172 C C . SER B 1 171 ? 12.016 -5.312 4.027 1 98.19 171 SER B C 1
ATOM 3174 O O . SER B 1 171 ? 10.828 -5.027 4.176 1 98.19 171 SER B O 1
ATOM 3176 N N . ALA B 1 172 ? 12.719 -4.734 3.129 1 98.31 172 ALA B N 1
ATOM 3177 C CA . ALA B 1 172 ? 12.219 -4.039 1.945 1 98.31 172 ALA B CA 1
ATOM 3178 C C . ALA B 1 172 ? 12.836 -4.609 0.671 1 98.31 172 ALA B C 1
ATOM 3180 O O . ALA B 1 172 ? 14.047 -4.52 0.465 1 98.31 172 ALA B O 1
ATOM 3181 N N . LEU B 1 173 ? 12.016 -5.141 -0.145 1 98.56 173 LEU B N 1
ATOM 3182 C CA . LEU B 1 173 ? 12.539 -5.855 -1.307 1 98.56 173 LEU B CA 1
ATOM 3183 C C . LEU B 1 173 ? 12.32 -5.051 -2.582 1 98.56 173 LEU B C 1
ATOM 3185 O O . LEU B 1 173 ? 11.18 -4.809 -2.98 1 98.56 173 LEU B O 1
ATOM 3189 N N . ALA B 1 174 ? 13.414 -4.715 -3.258 1 97.94 174 ALA B N 1
ATOM 3190 C CA . ALA B 1 174 ? 13.328 -3.873 -4.445 1 97.94 174 ALA B CA 1
ATOM 3191 C C . ALA B 1 174 ? 13.82 -4.617 -5.684 1 97.94 174 ALA B C 1
ATOM 3193 O O . ALA B 1 174 ? 13.617 -4.16 -6.812 1 97.94 174 ALA B O 1
ATOM 3194 N N . GLN B 1 175 ? 14.516 -5.742 -5.5 1 98.56 175 GLN B N 1
ATOM 3195 C CA . GLN B 1 175 ? 15.086 -6.516 -6.602 1 98.56 175 GLN B CA 1
ATOM 3196 C C . GLN B 1 175 ? 14.625 -7.969 -6.547 1 98.56 175 GLN B C 1
ATOM 3198 O O . GLN B 1 175 ? 13.961 -8.383 -5.594 1 98.56 175 GLN B O 1
ATOM 3203 N N . ASP B 1 176 ? 14.992 -8.688 -7.605 1 98.81 176 ASP B N 1
ATOM 3204 C CA . ASP B 1 176 ? 14.555 -10.078 -7.711 1 98.81 176 ASP B CA 1
ATOM 3205 C C . ASP B 1 176 ? 15.352 -10.977 -6.77 1 98.81 176 ASP B C 1
ATOM 3207 O O . ASP B 1 176 ? 16.531 -10.719 -6.496 1 98.81 176 ASP B O 1
ATOM 3211 N N . ILE B 1 177 ? 14.68 -12.039 -6.293 1 98.88 177 ILE B N 1
ATOM 3212 C CA . ILE B 1 177 ? 15.344 -13.031 -5.449 1 98.88 177 ILE B CA 1
ATOM 3213 C C . ILE B 1 177 ? 15.273 -14.406 -6.117 1 98.88 177 ILE B C 1
ATOM 3215 O O . ILE B 1 177 ? 14.188 -14.953 -6.32 1 98.88 177 ILE B O 1
ATOM 3219 N N . PRO B 1 178 ? 16.422 -15.016 -6.434 1 98.81 178 PRO B N 1
ATOM 3220 C CA . PRO B 1 178 ? 16.422 -16.328 -7.086 1 98.81 178 PRO B CA 1
ATOM 3221 C C . PRO B 1 178 ? 15.805 -17.422 -6.211 1 98.81 178 PRO B C 1
ATOM 3223 O O . PRO B 1 178 ? 15.734 -17.266 -4.988 1 98.81 178 PRO B O 1
ATOM 3226 N N . PRO B 1 179 ? 15.398 -18.516 -6.863 1 98.81 179 PRO B N 1
ATOM 3227 C CA . PRO B 1 179 ? 14.883 -19.656 -6.098 1 98.81 179 PRO B CA 1
ATOM 3228 C C . PRO B 1 179 ? 15.867 -20.156 -5.043 1 98.81 179 PRO B C 1
ATOM 3230 O O . PRO B 1 179 ? 17.078 -20.094 -5.25 1 98.81 179 PRO B O 1
ATOM 3233 N N . TYR B 1 180 ? 15.281 -20.562 -3.863 1 98.75 180 TYR B N 1
ATOM 3234 C CA . TYR B 1 180 ? 15.984 -21.297 -2.811 1 98.75 180 TYR B CA 1
ATOM 3235 C C . TYR B 1 180 ? 16.75 -20.328 -1.906 1 98.75 180 TYR B C 1
ATOM 3237 O O . TYR B 1 180 ? 17.344 -20.75 -0.909 1 98.75 180 TYR B O 1
ATOM 3245 N N . CYS B 1 181 ? 16.766 -19.062 -2.207 1 98.75 181 CYS B N 1
ATOM 3246 C CA . CYS B 1 181 ? 17.641 -18.125 -1.512 1 98.75 181 CYS B CA 1
ATOM 3247 C C . CYS B 1 181 ? 16.906 -17.469 -0.343 1 98.75 181 CYS B C 1
ATOM 3249 O O . CYS B 1 181 ? 15.68 -17.469 -0.292 1 98.75 181 CYS B O 1
ATOM 3251 N N . LEU B 1 182 ? 17.656 -17.031 0.572 1 98.69 182 LEU B N 1
ATOM 3252 C CA . LEU B 1 182 ? 17.219 -16.219 1.706 1 98.69 182 LEU B CA 1
ATOM 3253 C C . LEU B 1 182 ? 17.719 -14.781 1.568 1 98.69 182 LEU B C 1
ATOM 3255 O O . LEU B 1 182 ? 18.906 -14.555 1.284 1 98.69 182 LEU B O 1
ATOM 3259 N N . ALA B 1 183 ? 16.844 -13.844 1.685 1 98.75 183 ALA B N 1
ATOM 3260 C CA . ALA B 1 183 ? 17.219 -12.43 1.651 1 98.75 183 ALA B CA 1
ATOM 3261 C C . ALA B 1 183 ? 16.641 -11.68 2.846 1 98.75 183 ALA B C 1
ATOM 3263 O O . ALA B 1 183 ? 15.578 -12.047 3.363 1 98.75 183 ALA B O 1
ATOM 3264 N N . GLU B 1 184 ? 17.312 -10.633 3.289 1 98.31 184 GLU B N 1
ATOM 3265 C CA . GLU B 1 184 ? 16.828 -9.82 4.402 1 98.31 184 GLU B CA 1
ATOM 3266 C C . GLU B 1 184 ? 17.484 -8.438 4.387 1 98.31 184 GLU B C 1
ATOM 3268 O O . GLU B 1 184 ? 18.516 -8.242 3.762 1 98.31 184 GLU B O 1
ATOM 3273 N N . GLY B 1 185 ? 16.719 -7.5 5.027 1 97.44 185 GLY B N 1
ATOM 3274 C CA . GLY B 1 185 ? 17.281 -6.168 5.199 1 97.44 185 GLY B CA 1
ATOM 3275 C C . GLY B 1 185 ? 16.453 -5.082 4.543 1 97.44 185 GLY B C 1
ATOM 3276 O O . GLY B 1 185 ? 15.531 -5.375 3.775 1 97.44 185 GLY B O 1
ATOM 3277 N N . ASN B 1 186 ? 16.859 -3.832 4.727 1 95.38 186 ASN B N 1
ATOM 3278 C CA . ASN B 1 186 ? 16.266 -2.629 4.148 1 95.38 186 ASN B CA 1
ATOM 3279 C C . ASN B 1 186 ? 17.344 -1.679 3.621 1 95.38 186 ASN B C 1
ATOM 3281 O O . ASN B 1 186 ? 17.828 -0.822 4.355 1 95.38 186 ASN B O 1
ATOM 3285 N N . ARG B 1 187 ? 17.672 -2.07 2.426 1 94.69 187 ARG B N 1
ATOM 3286 C CA . ARG B 1 187 ? 17.031 -2.922 1.437 1 94.69 187 ARG B CA 1
ATOM 3287 C C . ARG B 1 187 ? 17.562 -4.348 1.496 1 94.69 187 ARG B C 1
ATOM 3289 O O . ARG B 1 187 ? 18.734 -4.559 1.847 1 94.69 187 ARG B O 1
ATOM 3296 N N . ALA B 1 188 ? 16.781 -5.273 1.049 1 97.62 188 ALA B N 1
ATOM 3297 C CA . ALA B 1 188 ? 17.078 -6.691 1.211 1 97.62 188 ALA B CA 1
ATOM 3298 C C . ALA B 1 188 ? 18.203 -7.129 0.264 1 97.62 188 ALA B C 1
ATOM 3300 O O . ALA B 1 188 ? 18.234 -6.711 -0.896 1 97.62 188 ALA B O 1
ATOM 3301 N N . THR B 1 189 ? 19.109 -7.969 0.765 1 98.12 189 THR B N 1
ATOM 3302 C CA . THR B 1 189 ? 20.156 -8.617 -0.004 1 98.12 189 THR B CA 1
ATOM 3303 C C . THR B 1 189 ? 20.234 -10.102 0.331 1 98.12 189 THR B C 1
ATOM 3305 O O . THR B 1 189 ? 19.734 -10.539 1.373 1 98.12 189 THR B O 1
ATOM 3308 N N . LEU B 1 190 ? 20.875 -10.852 -0.545 1 98.5 190 LEU B N 1
ATOM 3309 C CA . LEU B 1 190 ? 21.047 -12.281 -0.313 1 98.5 190 LEU B CA 1
ATOM 3310 C C . LEU B 1 190 ? 21.906 -12.539 0.919 1 98.5 190 LEU B C 1
ATOM 3312 O O . LEU B 1 190 ? 22.922 -11.883 1.114 1 98.5 190 LEU B O 1
ATOM 3316 N N . ARG B 1 191 ? 21.438 -13.508 1.72 1 98.06 191 ARG B N 1
ATOM 3317 C CA . ARG B 1 191 ? 22.203 -13.922 2.893 1 98.06 191 ARG B CA 1
ATOM 3318 C C . ARG B 1 191 ? 22.672 -15.367 2.752 1 98.06 191 ARG B C 1
ATOM 3320 O O . ARG B 1 191 ? 23.484 -15.836 3.551 1 98.06 191 ARG B O 1
ATOM 3327 N N . GLY B 1 192 ? 22.219 -16.031 1.854 1 98.06 192 GLY B N 1
ATOM 3328 C CA . GLY B 1 192 ? 22.516 -17.438 1.63 1 98.06 192 GLY B CA 1
ATOM 3329 C C . GLY B 1 192 ? 21.328 -18.203 1.093 1 98.06 192 GLY B C 1
ATOM 3330 O O . GLY B 1 192 ? 20.406 -17.625 0.522 1 98.06 192 GLY B O 1
ATOM 3331 N N . LEU B 1 193 ? 21.422 -19.531 1.25 1 98.31 193 LEU B N 1
ATOM 3332 C CA . LEU B 1 193 ? 20.297 -20.375 0.921 1 98.31 193 LEU B CA 1
ATOM 3333 C C . LEU B 1 193 ? 19.312 -20.469 2.092 1 98.31 193 LEU B C 1
ATOM 3335 O O . LEU B 1 193 ? 19.719 -20.359 3.252 1 98.31 193 LEU B O 1
ATOM 3339 N N . ASN B 1 194 ? 18.062 -20.625 1.794 1 98.38 194 ASN B N 1
ATOM 3340 C CA . ASN B 1 194 ? 17.047 -20.891 2.801 1 98.38 194 ASN B CA 1
ATOM 3341 C C . ASN B 1 194 ? 17.125 -22.328 3.303 1 98.38 194 ASN B C 1
ATOM 3343 O O . ASN B 1 194 ? 16.172 -23.094 3.154 1 98.38 194 ASN B O 1
ATOM 3347 N N . LEU B 1 195 ? 18.141 -22.672 3.98 1 97.75 195 LEU B N 1
ATOM 3348 C CA . LEU B 1 195 ? 18.469 -24.062 4.309 1 97.75 195 LEU B CA 1
ATOM 3349 C C . LEU B 1 195 ? 17.391 -24.672 5.195 1 97.75 195 LEU B C 1
ATOM 3351 O O . LEU B 1 195 ? 17 -25.828 5.004 1 97.75 195 LEU B O 1
ATOM 3355 N N . THR B 1 196 ? 16.922 -23.938 6.215 1 94.81 196 THR B N 1
ATOM 3356 C CA . THR B 1 196 ? 15.883 -24.453 7.109 1 94.81 196 THR B CA 1
ATOM 3357 C C . THR B 1 196 ? 14.656 -24.891 6.32 1 94.81 196 THR B C 1
ATOM 3359 O O . THR B 1 196 ? 14.117 -25.969 6.559 1 94.81 196 THR B O 1
ATOM 3362 N N . GLY B 1 197 ? 14.227 -24.094 5.379 1 94.5 197 GLY B N 1
ATOM 3363 C CA . GLY B 1 197 ? 13.078 -24.438 4.555 1 94.5 197 GLY B CA 1
ATOM 3364 C C . GLY B 1 197 ? 13.352 -25.547 3.572 1 94.5 197 GLY B C 1
ATOM 3365 O O . GLY B 1 197 ? 12.492 -26.406 3.328 1 94.5 197 GLY B O 1
ATOM 3366 N N . LEU B 1 198 ? 14.523 -25.578 3.023 1 97.25 198 LEU B N 1
ATOM 3367 C CA . LEU B 1 198 ? 14.883 -26.531 1.98 1 97.25 198 LEU B CA 1
ATOM 3368 C C . LEU B 1 198 ? 14.984 -27.938 2.551 1 97.25 198 LEU B C 1
ATOM 3370 O O . LEU B 1 198 ? 14.617 -28.922 1.889 1 97.25 198 LEU B O 1
ATOM 3374 N N . ARG B 1 199 ? 15.484 -28.047 3.73 1 95.75 199 ARG B N 1
ATOM 3375 C CA . ARG B 1 199 ? 15.727 -29.359 4.328 1 95.75 199 ARG B CA 1
ATOM 3376 C C . ARG B 1 199 ? 14.422 -30.125 4.516 1 95.75 199 ARG B C 1
ATOM 3378 O O . ARG B 1 199 ? 14.422 -31.359 4.602 1 95.75 199 ARG B O 1
ATOM 3385 N N . ARG B 1 200 ? 13.305 -29.438 4.523 1 93.81 200 ARG B N 1
ATOM 3386 C CA . ARG B 1 200 ? 11.992 -30.047 4.711 1 93.81 200 ARG B CA 1
ATOM 3387 C C . ARG B 1 200 ? 11.477 -30.656 3.41 1 93.81 200 ARG B C 1
ATOM 3389 O O . ARG B 1 200 ? 10.57 -31.484 3.424 1 93.81 200 ARG B O 1
ATOM 3396 N N . HIS B 1 201 ? 12.133 -30.281 2.305 1 93.44 201 HIS B N 1
ATOM 3397 C CA . HIS B 1 201 ? 11.469 -30.578 1.043 1 93.44 201 HIS B CA 1
ATOM 3398 C C . HIS B 1 201 ? 12.453 -31.156 0.024 1 93.44 201 HIS B C 1
ATOM 3400 O O . HIS B 1 201 ? 12.039 -31.734 -0.978 1 93.44 201 HIS B O 1
ATOM 3406 N N . ILE B 1 202 ? 13.742 -30.891 0.246 1 94.69 202 ILE B N 1
ATOM 3407 C CA . ILE B 1 202 ? 14.742 -31.188 -0.775 1 94.69 202 ILE B CA 1
ATOM 3408 C C . ILE B 1 202 ? 15.781 -32.156 -0.221 1 94.69 202 ILE B C 1
ATOM 3410 O O . ILE B 1 202 ? 16.266 -31.984 0.904 1 94.69 202 ILE B O 1
ATOM 3414 N N . PRO B 1 203 ? 16.156 -33.156 -0.996 1 95.62 203 PRO B N 1
ATOM 3415 C CA . PRO B 1 203 ? 17.188 -34.094 -0.544 1 95.62 203 PRO B CA 1
ATOM 3416 C C . PRO B 1 203 ? 18.531 -33.438 -0.307 1 95.62 203 PRO B C 1
ATOM 3418 O O . PRO B 1 203 ? 18.859 -32.438 -0.947 1 95.62 203 PRO B O 1
ATOM 3421 N N . ARG B 1 204 ? 19.281 -34.062 0.449 1 95.75 204 ARG B N 1
ATOM 3422 C CA . ARG B 1 204 ? 20.578 -33.531 0.882 1 95.75 204 ARG B CA 1
ATOM 3423 C C . ARG B 1 204 ? 21.516 -33.344 -0.304 1 95.75 204 ARG B C 1
ATOM 3425 O O . ARG B 1 204 ? 22.25 -32.344 -0.361 1 95.75 204 ARG B O 1
ATOM 3432 N N . GLU B 1 205 ? 21.531 -34.25 -1.197 1 96.5 205 GLU B N 1
ATOM 3433 C CA . GLU B 1 205 ? 22.422 -34.156 -2.355 1 96.5 205 GLU B CA 1
ATOM 3434 C C . GLU B 1 205 ? 22.125 -32.906 -3.186 1 96.5 205 GLU B C 1
ATOM 3436 O O . GLU B 1 205 ? 23.062 -32.25 -3.654 1 96.5 205 GLU B O 1
ATOM 3441 N N . GLU B 1 206 ? 20.859 -32.656 -3.322 1 97 206 GLU B N 1
ATOM 3442 C CA . GLU B 1 206 ? 20.469 -31.469 -4.07 1 97 206 GLU B CA 1
ATOM 3443 C C . GLU B 1 206 ? 20.844 -30.203 -3.324 1 97 206 GLU B C 1
ATOM 3445 O O . GLU B 1 206 ? 21.234 -29.203 -3.941 1 97 206 GLU B O 1
ATOM 3450 N N . ILE B 1 207 ? 20.703 -30.234 -2.062 1 97.94 207 ILE B N 1
ATOM 3451 C CA . ILE B 1 207 ? 21.094 -29.094 -1.244 1 97.94 207 ILE B CA 1
ATOM 3452 C C . ILE B 1 207 ? 22.578 -28.828 -1.396 1 97.94 207 ILE B C 1
ATOM 3454 O O . ILE B 1 207 ? 23 -27.672 -1.52 1 97.94 207 ILE B O 1
ATOM 3458 N N . ASN B 1 208 ? 23.359 -29.828 -1.432 1 97.75 208 ASN B N 1
ATOM 3459 C CA . ASN B 1 208 ? 24.812 -29.688 -1.615 1 97.75 208 ASN B CA 1
ATOM 3460 C C . ASN B 1 208 ? 25.141 -29.078 -2.973 1 97.75 208 ASN B C 1
ATOM 3462 O O . ASN B 1 208 ? 26.031 -28.219 -3.074 1 97.75 208 ASN B O 1
ATOM 3466 N N . ALA B 1 209 ? 24.422 -29.516 -3.934 1 98.12 209 ALA B N 1
ATOM 3467 C CA . ALA B 1 209 ? 24.625 -28.953 -5.266 1 98.12 209 ALA B CA 1
ATOM 3468 C C . ALA B 1 209 ? 24.281 -27.469 -5.285 1 98.12 209 ALA B C 1
ATOM 3470 O O . ALA B 1 209 ? 25 -26.672 -5.902 1 98.12 209 ALA B O 1
ATOM 3471 N N . LEU B 1 210 ? 23.25 -27.141 -4.633 1 98.5 210 LEU B N 1
ATOM 3472 C CA . LEU B 1 210 ? 22.828 -25.734 -4.562 1 98.5 210 LEU B CA 1
ATOM 3473 C C . LEU B 1 210 ? 23.844 -24.906 -3.801 1 98.5 210 LEU B C 1
ATOM 3475 O O . LEU B 1 210 ? 24.125 -23.766 -4.172 1 98.5 210 LEU B O 1
ATOM 3479 N N . LYS B 1 211 ? 24.391 -25.453 -2.744 1 98.12 211 LYS B N 1
ATOM 3480 C CA . LYS B 1 211 ? 25.406 -24.75 -1.981 1 98.12 211 LYS B CA 1
ATOM 3481 C C . LYS B 1 211 ? 26.609 -24.406 -2.861 1 98.12 211 LYS B C 1
ATOM 3483 O O . LYS B 1 211 ? 27.109 -23.281 -2.834 1 98.12 211 LYS B O 1
ATOM 3488 N N . SER B 1 212 ? 27.031 -25.344 -3.564 1 98 212 SER B N 1
ATOM 3489 C CA . SER B 1 212 ? 28.172 -25.141 -4.461 1 98 212 SER B CA 1
ATOM 3490 C C . SER B 1 212 ? 27.859 -24.078 -5.516 1 98 212 SER B C 1
ATOM 3492 O O . SER B 1 212 ? 28.672 -23.203 -5.773 1 98 212 SER B O 1
ATOM 3494 N N . ALA B 1 213 ? 26.703 -24.188 -6.098 1 98.31 213 ALA B N 1
ATOM 3495 C CA . ALA B 1 213 ? 26.281 -23.219 -7.113 1 98.31 213 ALA B CA 1
ATOM 3496 C C . ALA B 1 213 ? 26.219 -21.812 -6.535 1 98.31 213 ALA B C 1
ATOM 3498 O O . ALA B 1 213 ? 26.672 -20.859 -7.16 1 98.31 213 ALA B O 1
ATOM 3499 N N . TYR B 1 214 ? 25.609 -21.719 -5.348 1 98.12 214 TYR B N 1
ATOM 3500 C CA . TYR B 1 214 ? 25.484 -20.422 -4.695 1 98.12 214 TYR B CA 1
ATOM 3501 C C . TYR B 1 214 ? 26.844 -19.781 -4.504 1 98.12 214 TYR B C 1
ATOM 3503 O O . TYR B 1 214 ? 27.016 -18.578 -4.777 1 98.12 214 TYR B O 1
ATOM 3511 N N . ARG B 1 215 ? 27.781 -20.5 -4.055 1 97 215 ARG B N 1
ATOM 3512 C CA . ARG B 1 215 ? 29.125 -20 -3.836 1 97 215 ARG B CA 1
ATOM 3513 C C . ARG B 1 215 ? 29.734 -19.484 -5.133 1 97 215 ARG B C 1
ATOM 3515 O O . ARG B 1 215 ? 30.297 -18.391 -5.172 1 97 215 ARG B O 1
ATOM 3522 N N . GLU B 1 216 ? 29.625 -20.219 -6.121 1 96.81 216 GLU B N 1
ATOM 3523 C CA . GLU B 1 216 ? 30.203 -19.828 -7.402 1 96.81 216 GLU B CA 1
ATOM 3524 C C . GLU B 1 216 ? 29.531 -18.562 -7.949 1 96.81 216 GLU B C 1
ATOM 3526 O O . GLU B 1 216 ? 30.188 -17.703 -8.531 1 96.81 216 GLU B O 1
ATOM 3531 N N . LEU B 1 217 ? 28.266 -18.484 -7.738 1 97.69 217 LEU B N 1
ATOM 3532 C CA . LEU B 1 217 ? 27.484 -17.422 -8.328 1 97.69 217 LEU B CA 1
ATOM 3533 C C . LEU B 1 217 ? 27.703 -16.109 -7.582 1 97.69 217 LEU B C 1
ATOM 3535 O O . LEU B 1 217 ? 27.844 -15.047 -8.203 1 97.69 217 LEU B O 1
ATOM 3539 N N . PHE B 1 218 ? 27.75 -16.172 -6.234 1 97.06 218 PHE B N 1
ATOM 3540 C CA . PHE B 1 218 ? 27.578 -14.922 -5.5 1 97.06 218 PHE B CA 1
ATOM 3541 C C . PHE B 1 218 ? 28.781 -14.633 -4.617 1 97.06 218 PHE B C 1
ATOM 3543 O O . PHE B 1 218 ? 28.922 -13.539 -4.078 1 97.06 218 PHE B O 1
ATOM 3550 N N . GLU B 1 219 ? 29.719 -15.602 -4.52 1 94.06 219 GLU B N 1
ATOM 3551 C CA . GLU B 1 219 ? 30.766 -15.398 -3.535 1 94.06 219 GLU B CA 1
ATOM 3552 C C . GLU B 1 219 ? 32.156 -15.375 -4.199 1 94.06 219 GLU B C 1
ATOM 3554 O O . GLU B 1 219 ? 33.125 -14.875 -3.615 1 94.06 219 GLU B O 1
ATOM 3559 N N . GLU B 1 220 ? 32.344 -15.789 -5.391 1 91.62 220 GLU B N 1
ATOM 3560 C CA . GLU B 1 220 ? 33.656 -15.977 -5.996 1 91.62 220 GLU B CA 1
ATOM 3561 C C . GLU B 1 220 ? 34.062 -14.781 -6.848 1 91.62 220 GLU B C 1
ATOM 3563 O O . GLU B 1 220 ? 35.156 -14.758 -7.434 1 91.62 220 GLU B O 1
ATOM 3568 N N . GLY B 1 221 ? 33.281 -13.758 -7.02 1 86.81 221 GLY B N 1
ATOM 3569 C CA . GLY B 1 221 ? 33.656 -12.508 -7.664 1 86.81 221 GLY B CA 1
ATOM 3570 C C . GLY B 1 221 ? 33.625 -12.578 -9.18 1 86.81 221 GLY B C 1
ATOM 3571 O O . GLY B 1 221 ? 34.094 -11.664 -9.859 1 86.81 221 GLY B O 1
ATOM 3572 N N . LYS B 1 222 ? 33.219 -13.656 -9.773 1 89.69 222 LYS B N 1
ATOM 3573 C CA . LYS B 1 222 ? 33.094 -13.805 -11.219 1 89.69 222 LYS B CA 1
ATOM 3574 C C . LYS B 1 222 ? 31.812 -13.141 -11.727 1 89.69 222 LYS B C 1
ATOM 3576 O O . LYS B 1 222 ? 30.938 -12.789 -10.938 1 89.69 222 LYS B O 1
ATOM 3581 N N . ALA B 1 223 ? 31.812 -12.883 -13 1 93.56 223 ALA B N 1
ATOM 3582 C CA . ALA B 1 223 ? 30.625 -12.281 -13.617 1 93.56 223 ALA B CA 1
ATOM 3583 C C . ALA B 1 223 ? 29.406 -13.188 -13.484 1 93.56 223 ALA B C 1
ATOM 3585 O O . ALA B 1 223 ? 29.422 -14.32 -13.969 1 93.56 223 ALA B O 1
ATOM 3586 N N . LEU B 1 224 ? 28.344 -12.688 -12.945 1 96.19 224 LEU B N 1
ATOM 3587 C CA . LEU B 1 224 ? 27.172 -13.453 -12.539 1 96.19 224 LEU B CA 1
ATOM 3588 C C . LEU B 1 224 ? 26.547 -14.18 -13.734 1 96.19 224 LEU B C 1
ATOM 3590 O O . LEU B 1 224 ? 26.297 -15.383 -13.656 1 96.19 224 LEU B O 1
ATOM 3594 N N . GLN B 1 225 ? 26.375 -13.477 -14.875 1 96.75 225 GLN B N 1
ATOM 3595 C CA . GLN B 1 225 ? 25.719 -14.039 -16.047 1 96.75 225 GLN B CA 1
ATOM 3596 C C . GLN B 1 225 ? 26.547 -15.156 -16.656 1 96.75 225 GLN B C 1
ATOM 3598 O O . GLN B 1 225 ? 26 -16.156 -17.125 1 96.75 225 GLN B O 1
ATOM 3603 N N . ASP B 1 226 ? 27.859 -14.977 -16.641 1 97.56 226 ASP B N 1
ATOM 3604 C CA . ASP B 1 226 ? 28.75 -15.992 -17.188 1 97.56 226 ASP B CA 1
ATOM 3605 C C . ASP B 1 226 ? 28.703 -17.266 -16.359 1 97.56 226 ASP B C 1
ATOM 3607 O O . ASP B 1 226 ? 28.609 -18.375 -16.922 1 97.56 226 ASP B O 1
ATOM 3611 N N . VAL B 1 227 ? 28.797 -17.016 -15.07 1 97.88 227 VAL B N 1
ATOM 3612 C CA . VAL B 1 227 ? 28.766 -18.172 -14.172 1 97.88 227 VAL B CA 1
ATOM 3613 C C . VAL B 1 227 ? 27.422 -18.891 -14.289 1 97.88 227 VAL B C 1
ATOM 3615 O O . VAL B 1 227 ? 27.375 -20.125 -14.367 1 97.88 227 VAL B O 1
ATOM 3618 N N . ALA B 1 228 ? 26.297 -18.203 -14.328 1 98.44 228 ALA B N 1
ATOM 3619 C CA . ALA B 1 228 ? 24.953 -18.766 -14.445 1 98.44 228 ALA B CA 1
ATOM 3620 C C . ALA B 1 228 ? 24.828 -19.594 -15.727 1 98.44 228 ALA B C 1
ATOM 3622 O O . ALA B 1 228 ? 24.266 -20.688 -15.719 1 98.44 228 ALA B O 1
ATOM 3623 N N . GLN B 1 229 ? 25.312 -19.031 -16.797 1 98.12 229 GLN B N 1
ATOM 3624 C CA . GLN B 1 229 ? 25.25 -19.734 -18.078 1 98.12 229 GLN B CA 1
ATOM 3625 C C . GLN B 1 229 ? 26.047 -21.047 -18.016 1 98.12 229 GLN B C 1
ATOM 3627 O O . GLN B 1 229 ? 25.547 -22.078 -18.453 1 98.12 229 GLN B O 1
ATOM 3632 N N . ARG B 1 230 ? 27.266 -20.984 -17.531 1 98.12 230 ARG B N 1
ATOM 3633 C CA . ARG B 1 230 ? 28.109 -22.172 -17.438 1 98.12 230 ARG B CA 1
ATOM 3634 C C . ARG B 1 230 ? 27.453 -23.25 -16.594 1 98.12 230 ARG B C 1
ATOM 3636 O O . ARG B 1 230 ? 27.344 -24.406 -17 1 98.12 230 ARG B O 1
ATOM 3643 N N . LEU B 1 231 ? 27.016 -22.812 -15.375 1 98.31 231 LEU B N 1
ATOM 3644 C CA . LEU B 1 231 ? 26.406 -23.75 -14.461 1 98.31 231 LEU B CA 1
ATOM 3645 C C . LEU B 1 231 ? 25.141 -24.344 -15.062 1 98.31 231 LEU B C 1
ATOM 3647 O O . LEU B 1 231 ? 24.844 -25.531 -14.859 1 98.31 231 LEU B O 1
ATOM 3651 N N . PHE B 1 232 ? 24.328 -23.609 -15.781 1 97.88 232 PHE B N 1
ATOM 3652 C CA . PHE B 1 232 ? 23.109 -24.094 -16.422 1 97.88 232 PHE B CA 1
ATOM 3653 C C . PHE B 1 232 ? 23.422 -25.219 -17.406 1 97.88 232 PHE B C 1
ATOM 3655 O O . PHE B 1 232 ? 22.672 -26.188 -17.5 1 97.88 232 PHE B O 1
ATOM 3662 N N . GLU B 1 233 ? 24.547 -25.078 -18.109 1 97.88 233 GLU B N 1
ATOM 3663 C CA . GLU B 1 233 ? 24.922 -26.031 -19.141 1 97.88 233 GLU B CA 1
ATOM 3664 C C . GLU B 1 233 ? 25.594 -27.266 -18.531 1 97.88 233 GLU B C 1
ATOM 3666 O O . GLU B 1 233 ? 25.406 -28.391 -19.016 1 97.88 233 GLU B O 1
ATOM 3671 N N . GLU B 1 234 ? 26.312 -27.078 -17.469 1 97.69 234 GLU B N 1
ATOM 3672 C CA . GLU B 1 234 ? 27.188 -28.125 -16.984 1 97.69 234 GLU B CA 1
ATOM 3673 C C . GLU B 1 234 ? 26.531 -28.922 -15.867 1 97.69 234 GLU B C 1
ATOM 3675 O O . GLU B 1 234 ? 26.906 -30.078 -15.617 1 97.69 234 GLU B O 1
ATOM 3680 N N . SER B 1 235 ? 25.672 -28.312 -15.141 1 97.06 235 SER B N 1
ATOM 3681 C CA . SER B 1 235 ? 25.125 -28.969 -13.953 1 97.06 235 SER B CA 1
ATOM 3682 C C . SER B 1 235 ? 24.172 -30.094 -14.336 1 97.06 235 SER B C 1
ATOM 3684 O O . SER B 1 235 ? 23.422 -29.984 -15.305 1 97.06 235 SER B O 1
ATOM 3686 N N . SER B 1 236 ? 24.156 -31.109 -13.562 1 96 236 SER B N 1
ATOM 3687 C CA . SER B 1 236 ? 23.188 -32.188 -13.727 1 96 236 SER B CA 1
ATOM 3688 C C . SER B 1 236 ? 21.984 -32 -12.812 1 96 236 SER B C 1
ATOM 3690 O O . SER B 1 236 ? 20.969 -32.688 -12.969 1 96 236 SER B O 1
ATOM 3692 N N . SER B 1 237 ? 22.094 -31.125 -11.844 1 97.19 237 SER B N 1
ATOM 3693 C CA . SER B 1 237 ? 21.016 -30.844 -10.906 1 97.19 237 SER B CA 1
ATOM 3694 C C . SER B 1 237 ? 19.953 -29.953 -11.531 1 97.19 237 SER B C 1
ATOM 3696 O O . SER B 1 237 ? 20.25 -28.828 -11.938 1 97.19 237 SER B O 1
ATOM 3698 N N . GLU B 1 238 ? 18.75 -30.422 -11.562 1 96.75 238 GLU B N 1
ATOM 3699 C CA . GLU B 1 238 ? 17.656 -29.625 -12.086 1 96.75 238 GLU B CA 1
ATOM 3700 C C . GLU B 1 238 ? 17.422 -28.375 -11.242 1 96.75 238 GLU B C 1
ATOM 3702 O O . GLU B 1 238 ? 17.047 -27.328 -11.766 1 96.75 238 GLU B O 1
ATOM 3707 N N . LYS B 1 239 ? 17.641 -28.5 -9.977 1 97.94 239 LYS B N 1
ATOM 3708 C CA . LYS B 1 239 ? 17.453 -27.359 -9.078 1 97.94 239 LYS B CA 1
ATOM 3709 C C . LYS B 1 239 ? 18.5 -26.266 -9.359 1 97.94 239 LYS B C 1
ATOM 3711 O O . LYS B 1 239 ? 18.156 -25.078 -9.398 1 97.94 239 LYS B O 1
ATOM 3716 N N . VAL B 1 240 ? 19.672 -26.625 -9.641 1 98.5 240 VAL B N 1
ATOM 3717 C CA . VAL B 1 240 ? 20.719 -25.672 -9.992 1 98.5 240 VAL B CA 1
ATOM 3718 C C . VAL B 1 240 ? 20.391 -25.016 -11.336 1 98.5 240 VAL B C 1
ATOM 3720 O O . VAL B 1 240 ? 20.547 -23.812 -11.5 1 98.5 240 VAL B O 1
ATOM 3723 N N . LYS B 1 241 ? 19.906 -25.812 -12.234 1 98.44 241 LYS B N 1
ATOM 3724 C CA . LYS B 1 241 ? 19.531 -25.266 -13.539 1 98.44 241 LYS B CA 1
ATOM 3725 C C . LYS B 1 241 ? 18.422 -24.234 -13.406 1 98.44 241 LYS B C 1
ATOM 3727 O O . LYS B 1 241 ? 18.438 -23.203 -14.07 1 98.44 241 LYS B O 1
ATOM 3732 N N . ASN B 1 242 ? 17.469 -24.562 -12.562 1 98.06 242 ASN B N 1
ATOM 3733 C CA . ASN B 1 242 ? 16.375 -23.641 -12.312 1 98.06 242 ASN B CA 1
ATOM 3734 C C . ASN B 1 242 ? 16.875 -22.328 -11.711 1 98.06 242 ASN B C 1
ATOM 3736 O O . ASN B 1 242 ? 16.438 -21.25 -12.117 1 98.06 242 ASN B O 1
ATOM 3740 N N . LEU B 1 243 ? 17.719 -22.422 -10.75 1 98.5 243 LEU B N 1
ATOM 3741 C CA . LEU B 1 243 ? 18.359 -21.266 -10.125 1 98.5 243 LEU B CA 1
ATOM 3742 C C . LEU B 1 243 ? 19.047 -20.406 -11.172 1 98.5 243 LEU B C 1
ATOM 3744 O O . LEU B 1 243 ? 18.828 -19.188 -11.227 1 98.5 243 LEU B O 1
ATOM 3748 N N . CYS B 1 244 ? 19.812 -20.984 -12.062 1 98.62 244 CYS B N 1
ATOM 3749 C CA . CYS B 1 244 ? 20.578 -20.281 -13.086 1 98.62 244 CYS B CA 1
ATOM 3750 C C . CYS B 1 244 ? 19.656 -19.672 -14.133 1 98.62 244 CYS B C 1
ATOM 3752 O O . CYS B 1 244 ? 19.906 -18.562 -14.602 1 98.62 244 CYS B O 1
ATOM 3754 N N . LYS B 1 245 ? 18.656 -20.406 -14.516 1 98.38 245 LYS B N 1
ATOM 3755 C CA . LYS B 1 245 ? 17.688 -19.891 -15.477 1 98.38 245 LYS B CA 1
ATOM 3756 C C . LYS B 1 245 ? 17.047 -18.609 -14.961 1 98.38 245 LYS B C 1
ATOM 3758 O O . LYS B 1 245 ? 16.875 -17.641 -15.719 1 98.38 245 LYS B O 1
ATOM 3763 N N . PHE B 1 246 ? 16.688 -18.609 -13.727 1 98.5 246 PHE B N 1
ATOM 3764 C CA . PHE B 1 246 ? 16.094 -17.438 -13.102 1 98.5 246 PHE B CA 1
ATOM 3765 C C . PHE B 1 246 ? 17.031 -16.234 -13.203 1 98.5 246 PHE B C 1
ATOM 3767 O O . PHE B 1 246 ? 16.625 -15.141 -13.586 1 98.5 246 PHE B O 1
ATOM 3774 N N . ILE B 1 247 ? 18.234 -16.422 -12.828 1 98.12 247 ILE B N 1
ATOM 3775 C CA . ILE B 1 247 ? 19.234 -15.359 -12.82 1 98.12 247 ILE B CA 1
ATOM 3776 C C . ILE B 1 247 ? 19.375 -14.789 -14.234 1 98.12 247 ILE B C 1
ATOM 3778 O O . ILE B 1 247 ? 19.422 -13.57 -14.414 1 98.12 247 ILE B O 1
ATOM 3782 N N . LYS B 1 248 ? 19.375 -15.625 -15.164 1 97.25 248 LYS B N 1
ATOM 3783 C CA . LYS B 1 248 ? 19.578 -15.219 -16.547 1 97.25 248 LYS B CA 1
ATOM 3784 C C . LYS B 1 248 ? 18.406 -14.383 -17.062 1 97.25 248 LYS B C 1
ATOM 3786 O O . LYS B 1 248 ? 18.562 -13.555 -17.953 1 97.25 248 LYS B O 1
ATOM 3791 N N . THR B 1 249 ? 17.25 -14.516 -16.453 1 96.69 249 THR B N 1
ATOM 3792 C CA . THR B 1 249 ? 16.047 -13.883 -16.984 1 96.69 249 THR B CA 1
ATOM 3793 C C . THR B 1 249 ? 15.602 -12.727 -16.094 1 96.69 249 THR B C 1
ATOM 3795 O O . THR B 1 249 ? 14.625 -12.039 -16.391 1 96.69 249 THR B O 1
ATOM 3798 N N . SER B 1 250 ? 16.312 -12.5 -15.047 1 96.06 250 SER B N 1
ATOM 3799 C CA . SER B 1 250 ? 15.945 -11.445 -14.109 1 96.06 250 SER B CA 1
ATOM 3800 C C . SER B 1 250 ? 16 -10.07 -14.773 1 96.06 250 SER B C 1
ATOM 3802 O O . SER B 1 250 ? 16.969 -9.758 -15.477 1 96.06 250 SER B O 1
ATOM 3804 N N . LYS B 1 251 ? 15.016 -9.18 -14.5 1 93.88 251 LYS B N 1
ATOM 3805 C CA . LYS B 1 251 ? 14.945 -7.855 -15.109 1 93.88 251 LYS B CA 1
ATOM 3806 C C . LYS B 1 251 ? 15.281 -6.766 -14.094 1 93.88 251 LYS B C 1
ATOM 3808 O O . LYS B 1 251 ? 15.734 -5.684 -14.461 1 93.88 251 LYS B O 1
ATOM 3813 N N . ARG B 1 252 ? 15.094 -7.113 -12.844 1 95.12 252 ARG B N 1
ATOM 3814 C CA . ARG B 1 252 ? 15.289 -6.094 -11.812 1 95.12 252 ARG B CA 1
ATOM 3815 C C . ARG B 1 252 ? 16.656 -6.254 -11.141 1 95.12 252 ARG B C 1
ATOM 3817 O O . ARG B 1 252 ? 16.969 -5.523 -10.203 1 95.12 252 ARG B O 1
ATOM 3824 N N . GLY B 1 253 ? 17.391 -7.25 -11.539 1 95.88 253 GLY B N 1
ATOM 3825 C CA . GLY B 1 253 ? 18.688 -7.496 -10.922 1 95.88 253 GLY B CA 1
ATOM 3826 C C . GLY B 1 253 ? 18.578 -8.258 -9.609 1 95.88 253 GLY B C 1
ATOM 3827 O O . GLY B 1 253 ? 17.5 -8.406 -9.055 1 95.88 253 GLY B O 1
ATOM 3828 N N . ILE B 1 254 ? 19.672 -8.805 -9.195 1 97.5 254 ILE B N 1
ATOM 3829 C CA . ILE B 1 254 ? 19.766 -9.586 -7.969 1 97.5 254 ILE B CA 1
ATOM 3830 C C . ILE B 1 254 ? 20.625 -8.859 -6.949 1 97.5 254 ILE B C 1
ATOM 3832 O O . ILE B 1 254 ? 21.75 -8.438 -7.258 1 97.5 254 ILE B O 1
ATOM 3836 N N . PRO B 1 255 ? 20.094 -8.695 -5.742 1 96.44 255 PRO B N 1
ATOM 3837 C CA . PRO B 1 255 ? 20.875 -7.977 -4.73 1 96.44 255 PRO B CA 1
ATOM 3838 C C . PRO B 1 255 ? 21.812 -8.891 -3.955 1 96.44 255 PRO B C 1
ATOM 3840 O O . PRO B 1 255 ? 21.375 -9.672 -3.107 1 96.44 255 PRO B O 1
ATOM 3843 N N . PHE B 1 256 ? 23.078 -8.852 -4.23 1 93.88 256 PHE B N 1
ATOM 3844 C CA . PHE B 1 256 ? 24.078 -9.602 -3.469 1 93.88 256 PHE B CA 1
ATOM 3845 C C . PHE B 1 256 ? 25.344 -8.773 -3.26 1 93.88 256 PHE B C 1
ATOM 3847 O O . PHE B 1 256 ? 25.578 -7.801 -3.979 1 93.88 256 PHE B O 1
ATOM 3854 N N . THR B 1 257 ? 25.984 -9.094 -2.088 1 86.19 257 THR B N 1
ATOM 3855 C CA . THR B 1 257 ? 27.219 -8.367 -1.772 1 86.19 257 THR B CA 1
ATOM 3856 C C . THR B 1 257 ? 28.438 -9.125 -2.295 1 86.19 257 THR B C 1
ATOM 3858 O O . THR B 1 257 ? 28.578 -10.328 -2.064 1 86.19 257 THR B O 1
ATOM 3861 N N . ARG B 1 258 ? 29.234 -8.422 -3.092 1 73.62 258 ARG B N 1
ATOM 3862 C CA . ARG B 1 258 ? 30.5 -9.016 -3.547 1 73.62 258 ARG B CA 1
ATOM 3863 C C . ARG B 1 258 ? 31.578 -8.867 -2.49 1 73.62 258 ARG B C 1
ATOM 3865 O O . ARG B 1 258 ? 31.75 -7.801 -1.899 1 73.62 258 ARG B O 1
ATOM 3872 N N . LYS B 1 259 ? 32.031 -10.008 -1.995 1 62.75 259 LYS B N 1
ATOM 3873 C CA . LYS B 1 259 ? 33.219 -9.961 -1.145 1 62.75 259 LYS B CA 1
ATOM 3874 C C . LYS B 1 259 ? 34.438 -9.5 -1.935 1 62.75 259 LYS B C 1
ATOM 3876 O O . LYS B 1 259 ? 34.719 -10.031 -3.01 1 62.75 259 LYS B O 1
ATOM 3881 N N . SER B 1 260 ? 34.875 -8.219 -1.843 1 48.69 260 SER B N 1
ATOM 3882 C CA . SER B 1 260 ? 36.156 -7.793 -2.375 1 48.69 260 SER B CA 1
ATOM 3883 C C . SER B 1 260 ? 37.281 -8.664 -1.846 1 48.69 260 SER B C 1
ATOM 3885 O O . SER B 1 260 ? 37.188 -9.203 -0.74 1 48.69 260 SER B O 1
#

Foldseek 3Di:
DEAEDPQEAADDQEAEEAPEYEEHCEYHENQEYAYYQEYAYHQEYADANEYAEHNEYHEHQEYHAPAAPPPPADPDRAYEYHYYQEYHYHQEYEYTAGPVQVRGEYHEEQEYDYANEYDGHNEAHEYNEYEYACEYEYACEYEYYCEYEAHVEYADHNEYEYANEYEYHPEYEDFHHFHQFYWYHPDIATDGGPCVSCVVPDDPVLVVVVRVLCCQQAEPQDDNLVSLVVCLVPPPRPSSVRRSVCQNPTDRHHHGDYPD/DEAEDPQEDADDQEAEEAPEYEEHCEYHENQEYAYHQEYAYHQEYADANEYEEHNEYHEHNEDHAPAAPDPPADPDRAYEYHYYAEYHEHQEYEYTAGPVQVRGEYHYEQEYHYACEYDGHNEAHEYNEYEYACEYEYANEYEYYCEYEAHVEYADHNEYEYANEYEYHPEYEDFHHFHQFYWYHPDIATDGGPCVSCVVPDDPVLVVVVRVLCCQQAEPQDDNLVSLVVCLVPPPRPSSVRRSVCQNPTDRHHHGDYDD

Sequence (520 aa):
MSAIHPTAIVEDGAILGENVSVGPFAYIGAKVSIDDGTSVASHAVIEGRTSIGKNNRIFSHSAIGTIPQDLKYAGEDVELIIGDNNNIREFTLLNPGTKGGGSVTKIGNGNLLMGYVHLGHDVILGDNCILANGATLAGHVELGNNVVIGGLTPVHQFVHVGDFAMIGGASALAQDIPPYCLAEGNRATLRGLNLTGLRRHIPREEINALKSAYRELFEEGKALQDVAQRLFEESSSEKVKNLCKFIKTSKRGIPFTRKSMSAIHPTAIVEDGAILGENVSVGPFAYIGAKVSIDDGTSVASHAVIEGRTSIGKNNRIFSHSAIGTIPQDLKYAGEDVELIIGDNNNIREFTLLNPGTKGGGSVTKIGNGNLLMGYVHLGHDVILGDNCILANGATLAGHVELGNNVVIGGLTPVHQFVHVGDFAMIGGASALAQDIPPYCLAEGNRATLRGLNLTGLRRHIPREEINALKSAYRELFEEGKALQDVAQRLFEESSSEKVKNLCKFIKTSKRGIPFTRKS

Secondary structure (DSSP, 8-state):
--EE-TT-EE-TT-EE-TT-EE-TT-EE-TTEEE-TT-EE-TT-EE-SEEEE-SS-EE-TT-EESPPP--TT--S---EEEE-SS-EE-TT-EE----GGGTSEEEE-SS-EE-TT-EE-TT-EE-SS-EE-TT-EE-TT-EE-SS-EE-TT-EE-TT-EE-TT-EE-TT-BB-S-B-TTEEEEEBTEEEEEE-HHHHTTTS-HHHHHHHHHHHIIIIIS-S-HHHHHHHHHHH---HHHHHHHHHHHH-SS--------/--EE-TT-EE-TT-EE-TT-EE-TT-EE-TTEEE-TT-EE-TT-EE-SEEEE-SS-EE-TT-EESPPP--TT--S---EEEE-SS-EE-TT-EE----GGGTSEEEE-SS-EE-TT-EE-TT-EE-SS-EE-TT-EE-TT-EE-SS-EE-TT-EE-TT-EE-TT-EE-TT-BB-S-B-TTEEEEEBTEEEEEE-HHHHTTTS-HHHHHHHHHHHHHHHTS-S-HHHHHHHHHHH---HHHHHHHHHHHH-SS--------

Nearest PDB structures (foldseek):
  4eqy-assembly1_A  TM=9.784E-01  e=1.268E-23  Burkholderia thailandensis E264
  6p9p-assembly1_A  TM=9.768E-01  e=1.874E-23  Escherichia coli
  6oss-assembly1_C  TM=9.821E-01  e=7.720E-23  Proteus mirabilis HI4320
  1j2z-assembly1_A  TM=9.764E-01  e=2.050E-22  Helicobacter pylori
  4e6u-assembly1_A  TM=9.746E-01  e=1.365E-20  Acinetobacter baumannii